Protein AF-0000000075425798 (afdb_homodimer)

Foldseek 3Di:
DQLLVVLVVLVVVCVVLDLVSLQVNLVCQCPVRNHDNDQLSSLVSLVSSVVVPNLVSLQVNLVCLLAVTSHGRDNLSSLVSLVSSVVVQNLVSLQVNLLCLCVCFVHGNDQLSSLVSLVSSVVVPALVSLQVNLLCQLQVGNHHNDNPSSLVSLVVSLVVVLVVLVVVQPDPPDPDDDHSVQLNVQLVLLSVLSNVVSVVDLVSLQVQLVCLCPVRSHDNDNSSSLVSLVSSVVSPNLSSLQVNLVCQCVVRSHGNDNPSSLVSLVSSVVVPDVVSVVVNVVVVVVVVVVD/DPLLVVLVVLVVVCVVLDLVSLQVNLVCQCPVRSHDNDQLSSLVSLVSSVVVPNLVSLQVNLVCLLAVTNHGRDNLSSLVSLVSSVVVQNLVSLQVNLLCLCVCFVHGNDQLSSLVSLVSSVVVPALVSLQVNLLCQLQVGSHHNDNPSSLVSLVVSLVVVLVVLVVPAPPPDDDDDDHSVQLNVQLVLLSVLSNVVSVVDLVSLQVQLVCLCPVRSHDNDNSSSLVSLVSSVVSPNLSSLQVNLVCQCVVRSHGNDNVSSLVSLVSSVVVPDVVSVVVNVVVVVVVVVVD

Structure (mmCIF, N/CA/C/O backbone):
data_AF-0000000075425798-model_v1
#
loop_
_entity.id
_entity.type
_entity.pdbx_description
1 polymer 'HCP-like protein'
#
loop_
_atom_site.group_PDB
_atom_site.id
_atom_site.type_symbol
_atom_site.label_atom_id
_atom_site.label_alt_id
_atom_site.label_comp_id
_atom_site.label_asym_id
_atom_site.label_entity_id
_atom_site.label_seq_id
_atom_site.pdbx_PDB_ins_code
_atom_site.Cartn_x
_atom_site.Cartn_y
_atom_site.Cartn_z
_atom_site.occupancy
_atom_site.B_iso_or_equiv
_atom_site.auth_seq_id
_atom_site.auth_comp_id
_atom_site.auth_asym_id
_atom_site.auth_atom_id
_atom_site.pdbx_PDB_model_num
ATOM 1 N N . MET A 1 1 ? 21.484 -6.367 -11.328 1 39.94 1 MET A N 1
ATOM 2 C CA . MET A 1 1 ? 20.703 -6.043 -12.516 1 39.94 1 MET A CA 1
ATOM 3 C C . MET A 1 1 ? 20.5 -4.539 -12.641 1 39.94 1 MET A C 1
ATOM 5 O O . MET A 1 1 ? 20.391 -3.834 -11.641 1 39.94 1 MET A O 1
ATOM 9 N N . ASP A 1 2 ? 20.875 -3.939 -13.852 1 58.84 2 ASP A N 1
ATOM 10 C CA . ASP A 1 2 ? 21.547 -2.676 -14.133 1 58.84 2 ASP A CA 1
ATOM 11 C C . ASP A 1 2 ? 20.578 -1.497 -13.969 1 58.84 2 ASP A C 1
ATOM 13 O O . ASP A 1 2 ? 19.844 -1.165 -14.891 1 58.84 2 ASP A O 1
ATOM 17 N N . LEU A 1 3 ? 20.094 -1.351 -12.773 1 62.22 3 LEU A N 1
ATOM 18 C CA . LEU A 1 3 ? 19.406 -0.092 -12.484 1 62.22 3 LEU A CA 1
ATOM 19 C C . LEU A 1 3 ? 20.047 1.059 -13.258 1 62.22 3 LEU A C 1
ATOM 21 O O . LEU A 1 3 ? 19.359 2.035 -13.586 1 62.22 3 LEU A O 1
ATOM 25 N N . GLU A 1 4 ? 21.188 0.726 -13.578 1 64.69 4 GLU A N 1
ATOM 26 C CA . GLU A 1 4 ? 21.875 1.71 -14.406 1 64.69 4 GLU A CA 1
ATOM 27 C C . GLU A 1 4 ? 21.203 1.848 -15.773 1 64.69 4 GLU A C 1
ATOM 29 O O . GLU A 1 4 ? 21.172 2.939 -16.344 1 64.69 4 GLU A O 1
ATOM 34 N N . LYS A 1 5 ? 20.625 0.785 -16.094 1 65.75 5 LYS A N 1
ATOM 35 C CA . LYS A 1 5 ? 19.953 0.829 -17.391 1 65.75 5 LYS A CA 1
ATOM 36 C C . LYS A 1 5 ? 18.641 1.606 -17.297 1 65.75 5 LYS A C 1
ATOM 38 O O . LYS A 1 5 ? 18.25 2.283 -18.25 1 65.75 5 LYS A O 1
ATOM 43 N N . ALA A 1 6 ? 18.047 1.489 -16.172 1 67.81 6 ALA A N 1
ATOM 44 C CA . ALA A 1 6 ? 16.812 2.256 -16.031 1 67.81 6 ALA A CA 1
ATOM 45 C C . ALA A 1 6 ? 17.078 3.748 -16.203 1 67.81 6 ALA A C 1
ATOM 47 O O . ALA A 1 6 ? 16.359 4.426 -16.938 1 67.81 6 ALA A O 1
ATOM 48 N N . ILE A 1 7 ? 18.109 4.152 -15.695 1 72.62 7 ILE A N 1
ATOM 49 C CA . ILE A 1 7 ? 18.422 5.578 -15.758 1 72.62 7 ILE A CA 1
ATOM 50 C C . ILE A 1 7 ? 18.766 5.973 -17.188 1 72.62 7 ILE A C 1
ATOM 52 O O . ILE A 1 7 ? 18.422 7.062 -17.641 1 72.62 7 ILE A O 1
ATOM 56 N N . TYR A 1 8 ? 19.438 5.051 -17.75 1 70.69 8 TYR A N 1
ATOM 57 C CA . TYR A 1 8 ? 19.812 5.344 -19.125 1 70.69 8 TYR A CA 1
ATOM 58 C C . TYR A 1 8 ? 18.594 5.602 -19.984 1 70.69 8 TYR A C 1
ATOM 60 O O . TYR A 1 8 ? 18.531 6.598 -20.703 1 70.69 8 TYR A O 1
ATOM 68 N N . TRP A 1 9 ? 17.641 4.836 -19.922 1 71.12 9 TRP A N 1
ATOM 69 C CA . TRP A 1 9 ? 16.453 4.953 -20.766 1 71.12 9 TRP A CA 1
ATOM 70 C C . TRP A 1 9 ? 15.633 6.184 -20.375 1 71.12 9 TRP A C 1
ATOM 72 O O . TRP A 1 9 ? 15.086 6.867 -21.234 1 71.12 9 TRP A O 1
ATOM 82 N N . TYR A 1 10 ? 15.594 6.391 -19.141 1 76.06 10 TYR A N 1
ATOM 83 C CA . TYR A 1 10 ? 14.844 7.574 -18.719 1 76.06 10 TYR A CA 1
ATOM 84 C C . TYR A 1 10 ? 15.562 8.852 -19.141 1 76.06 10 TYR A C 1
ATOM 86 O O . TYR A 1 10 ? 14.922 9.828 -19.531 1 76.06 10 TYR A O 1
ATOM 94 N N . ASN A 1 11 ? 16.844 8.742 -19.047 1 74.62 11 ASN A N 1
ATOM 95 C CA . ASN A 1 11 ? 17.625 9.891 -19.5 1 74.62 11 ASN A CA 1
ATOM 96 C C . ASN A 1 11 ? 17.375 10.188 -20.984 1 74.62 11 ASN A C 1
ATOM 98 O O . ASN A 1 11 ? 17.219 11.352 -21.359 1 74.62 11 ASN A O 1
ATOM 102 N N . LYS A 1 12 ? 17.312 9.18 -21.719 1 73.62 12 LYS A N 1
ATOM 103 C CA . LYS A 1 12 ? 17.062 9.328 -23.156 1 73.62 12 LYS A CA 1
ATOM 104 C C . LYS A 1 12 ? 15.688 9.93 -23.422 1 73.62 12 LYS A C 1
ATOM 106 O O . LYS A 1 12 ? 15.547 10.836 -24.25 1 73.62 12 LYS A O 1
ATOM 111 N N . ALA A 1 13 ? 14.781 9.516 -22.734 1 73.06 13 ALA A N 1
ATOM 112 C CA . ALA A 1 13 ? 13.422 10 -22.906 1 73.06 13 ALA A CA 1
ATOM 113 C C . ALA A 1 13 ? 13.266 11.414 -22.359 1 73.06 13 ALA A C 1
ATOM 115 O O . ALA A 1 13 ? 12.492 12.211 -22.891 1 73.06 13 ALA A O 1
ATOM 116 N N . ALA A 1 14 ? 13.938 11.727 -21.375 1 77.44 14 ALA A N 1
ATOM 117 C CA . ALA A 1 14 ? 13.883 13.031 -20.734 1 77.44 14 ALA A CA 1
ATOM 118 C C . ALA A 1 14 ? 14.438 14.117 -21.641 1 77.44 14 ALA A C 1
ATOM 120 O O . ALA A 1 14 ? 14.062 15.289 -21.547 1 77.44 14 ALA A O 1
ATOM 121 N N . LYS A 1 15 ? 15.25 13.641 -22.484 1 76.75 15 LYS A N 1
ATOM 122 C CA . LYS A 1 15 ? 15.797 14.578 -23.453 1 76.75 15 LYS A CA 1
ATOM 123 C C . LYS A 1 15 ? 14.703 15.148 -24.344 1 76.75 15 LYS A C 1
ATOM 125 O O . LYS A 1 15 ? 14.797 16.281 -24.797 1 76.75 15 LYS A O 1
ATOM 130 N N . ASN A 1 16 ? 13.664 14.461 -24.422 1 81.5 16 ASN A N 1
ATOM 131 C CA . ASN A 1 16 ? 12.523 14.93 -25.203 1 81.5 16 ASN A CA 1
ATOM 132 C C . ASN A 1 16 ? 11.461 15.57 -24.312 1 81.5 16 ASN A C 1
ATOM 134 O O . ASN A 1 16 ? 10.312 15.727 -24.734 1 81.5 16 ASN A O 1
ATOM 138 N N . GLU A 1 17 ? 11.773 15.773 -23.172 1 82.62 17 GLU A N 1
ATOM 139 C CA . GLU A 1 17 ? 10.961 16.438 -22.156 1 82.62 17 GLU A CA 1
ATOM 140 C C . GLU A 1 17 ? 9.695 15.633 -21.844 1 82.62 17 GLU A C 1
ATOM 142 O O . GLU A 1 17 ? 8.617 16.203 -21.688 1 82.62 17 GLU A O 1
ATOM 147 N N . ASP A 1 18 ? 9.758 14.453 -21.984 1 89.19 18 ASP A N 1
ATOM 148 C CA . ASP A 1 18 ? 8.664 13.578 -21.562 1 89.19 18 ASP A CA 1
ATOM 149 C C . ASP A 1 18 ? 8.422 13.688 -20.062 1 89.19 18 ASP A C 1
ATOM 151 O O . ASP A 1 18 ? 9.281 13.32 -19.266 1 89.19 18 ASP A O 1
ATOM 155 N N . LYS A 1 19 ? 7.289 14.172 -19.75 1 89.62 19 LYS A N 1
ATOM 156 C CA . LYS A 1 19 ? 7.004 14.5 -18.359 1 89.62 19 LYS A CA 1
ATOM 157 C C . LYS A 1 19 ? 7.074 13.258 -17.484 1 89.62 19 LYS A C 1
ATOM 159 O O . LYS A 1 19 ? 7.488 13.336 -16.312 1 89.62 19 LYS A O 1
ATOM 164 N N . VAL A 1 20 ? 6.781 12.125 -18.016 1 87.56 20 VAL A N 1
ATOM 165 C CA . VAL A 1 20 ? 6.828 10.875 -17.266 1 87.56 20 VAL A CA 1
ATOM 166 C C . VAL A 1 20 ? 8.281 10.469 -17.031 1 87.56 20 VAL A C 1
ATOM 168 O O . VAL A 1 20 ? 8.656 10.094 -15.914 1 87.56 20 VAL A O 1
ATOM 171 N N . ALA A 1 21 ? 9.078 10.516 -18.031 1 87.94 21 ALA A N 1
ATOM 172 C CA . ALA A 1 21 ? 10.5 10.188 -17.906 1 87.94 21 ALA A CA 1
ATOM 173 C C . ALA A 1 21 ? 11.188 11.102 -16.906 1 87.94 21 ALA A C 1
ATOM 175 O O . ALA A 1 21 ? 12.031 10.656 -16.125 1 87.94 21 ALA A O 1
ATOM 176 N N . LEU A 1 22 ? 10.836 12.297 -17.016 1 92.44 22 LEU A N 1
ATOM 177 C CA . LEU A 1 22 ? 11.398 13.266 -16.078 1 92.44 22 LEU A CA 1
ATOM 178 C C . LEU A 1 22 ? 11.031 12.914 -14.641 1 92.44 22 LEU A C 1
ATOM 180 O O . LEU A 1 22 ? 11.883 12.977 -13.742 1 92.44 22 LEU A O 1
ATOM 184 N N . TYR A 1 23 ? 9.789 12.57 -14.414 1 91.12 23 TYR A N 1
ATOM 185 C CA . TYR A 1 23 ? 9.336 12.156 -13.094 1 91.12 23 TYR A CA 1
ATOM 186 C C . TYR A 1 23 ? 10.109 10.938 -12.609 1 91.12 23 TYR A C 1
ATOM 188 O O . TYR A 1 23 ? 10.539 10.891 -11.453 1 91.12 23 TYR A O 1
ATOM 196 N N . PHE A 1 24 ? 10.367 10.008 -13.469 1 86.44 24 PHE A N 1
ATOM 197 C CA . PHE A 1 24 ? 11.102 8.805 -13.109 1 86.44 24 PHE A CA 1
ATOM 198 C C . PHE A 1 24 ? 12.547 9.133 -12.766 1 86.44 24 PHE A C 1
ATOM 200 O O . PHE A 1 24 ? 13.117 8.555 -11.844 1 86.44 24 PHE A O 1
ATOM 207 N N . LEU A 1 25 ? 13.102 9.992 -13.492 1 89.44 25 LEU A N 1
ATOM 208 C CA . LEU A 1 25 ? 14.461 10.406 -13.188 1 89.44 25 LEU A CA 1
ATOM 209 C C . LEU A 1 25 ? 14.523 11.094 -11.82 1 89.44 25 LEU A C 1
ATOM 211 O O . LEU A 1 25 ? 15.492 10.914 -11.078 1 89.44 25 LEU A O 1
ATOM 215 N N . GLY A 1 26 ? 13.508 11.891 -11.555 1 90.88 26 GLY A N 1
ATOM 216 C CA . GLY A 1 26 ? 13.406 12.461 -10.219 1 90.88 26 GLY A CA 1
ATOM 217 C C . GLY A 1 26 ? 13.43 11.406 -9.125 1 90.88 26 GLY A C 1
ATOM 218 O O . GLY A 1 26 ? 14.164 11.539 -8.148 1 90.88 26 GLY A O 1
ATOM 219 N N . ASN A 1 27 ? 12.648 10.352 -9.344 1 86.88 27 ASN A N 1
ATOM 220 C CA . ASN A 1 27 ? 12.633 9.258 -8.383 1 86.88 27 ASN A CA 1
ATOM 221 C C . ASN A 1 27 ? 14 8.586 -8.266 1 86.88 27 ASN A C 1
ATOM 223 O O . ASN A 1 27 ? 14.422 8.219 -7.168 1 86.88 27 ASN A O 1
ATOM 227 N N . CYS A 1 28 ? 14.648 8.383 -9.367 1 87.44 28 CYS A N 1
ATOM 228 C CA . CYS A 1 28 ? 15.961 7.758 -9.359 1 87.44 28 CYS A CA 1
ATOM 229 C C . CYS A 1 28 ? 16.938 8.547 -8.484 1 87.44 28 CYS A C 1
ATOM 231 O O . CYS A 1 28 ? 17.641 7.965 -7.656 1 87.44 28 CYS A O 1
ATOM 233 N N . TYR A 1 29 ? 16.922 9.852 -8.586 1 90.81 29 TYR A N 1
ATOM 234 C CA . TYR A 1 29 ? 17.844 10.688 -7.82 1 90.81 29 TYR A CA 1
ATOM 235 C C . TYR A 1 29 ? 17.375 10.836 -6.379 1 90.81 29 TYR A C 1
ATOM 237 O O . TYR A 1 29 ? 18.188 10.969 -5.465 1 90.81 29 TYR A O 1
ATOM 245 N N . LYS A 1 30 ? 16.062 10.828 -6.188 1 88.31 30 LYS A N 1
ATOM 246 C CA . LYS A 1 30 ? 15.539 10.945 -4.836 1 88.31 30 LYS A CA 1
ATOM 247 C C . LYS A 1 30 ? 15.883 9.719 -3.994 1 88.31 30 LYS A C 1
ATOM 249 O O . LYS A 1 30 ? 16.25 9.844 -2.826 1 88.31 30 LYS A O 1
ATOM 254 N N . PHE A 1 31 ? 15.836 8.594 -4.66 1 83.44 31 PHE A N 1
ATOM 255 C CA . PHE A 1 31 ? 15.938 7.352 -3.898 1 83.44 31 PHE A CA 1
ATOM 256 C C . PHE A 1 31 ? 17.25 6.641 -4.199 1 83.44 31 PHE A C 1
ATOM 258 O O . PHE A 1 31 ? 17.562 5.617 -3.59 1 83.44 31 PHE A O 1
ATOM 265 N N . GLY A 1 32 ? 18.062 7.164 -5.043 1 85.88 32 GLY A N 1
ATOM 266 C CA . GLY A 1 32 ? 19.344 6.574 -5.375 1 85.88 32 GLY A CA 1
ATOM 267 C C . GLY A 1 32 ? 19.234 5.27 -6.137 1 85.88 32 GLY A C 1
ATOM 268 O O . GLY A 1 32 ? 19.859 4.27 -5.773 1 85.88 32 GLY A O 1
ATOM 269 N N . ILE A 1 33 ? 18.375 5.227 -7.035 1 82.19 33 ILE A N 1
ATOM 270 C CA . ILE A 1 33 ? 18.172 4.047 -7.871 1 82.19 33 ILE A CA 1
ATOM 271 C C . ILE A 1 33 ? 18.984 4.184 -9.156 1 82.19 33 ILE A C 1
ATOM 273 O O . ILE A 1 33 ? 18.594 4.918 -10.07 1 82.19 33 ILE A O 1
ATOM 277 N N . GLY A 1 34 ? 20.016 3.436 -9.359 1 82.06 34 GLY A N 1
ATOM 278 C CA . GLY A 1 34 ? 20.891 3.531 -10.523 1 82.06 34 GLY A CA 1
ATOM 279 C C . GLY A 1 34 ? 21.812 4.73 -10.477 1 82.06 34 GLY A C 1
ATOM 280 O O . GLY A 1 34 ? 22.547 4.992 -11.438 1 82.06 34 GLY A O 1
ATOM 281 N N . THR A 1 35 ? 21.688 5.512 -9.477 1 87.44 35 THR A N 1
ATOM 282 C CA . THR A 1 35 ? 22.5 6.699 -9.234 1 87.44 35 THR A CA 1
ATOM 283 C C . THR A 1 35 ? 22.656 6.957 -7.734 1 87.44 35 THR A C 1
ATOM 285 O O . THR A 1 35 ? 22.062 6.246 -6.914 1 87.44 35 THR A O 1
ATOM 288 N N . ASN A 1 36 ? 23.531 7.859 -7.348 1 89.38 36 ASN A N 1
ATOM 289 C CA . ASN A 1 36 ? 23.578 8.32 -5.961 1 89.38 36 ASN A CA 1
ATOM 290 C C . ASN A 1 36 ? 22.422 9.266 -5.652 1 89.38 36 ASN A C 1
ATOM 292 O O . ASN A 1 36 ? 21.969 10.016 -6.527 1 89.38 36 ASN A O 1
ATOM 296 N N . LYS A 1 37 ? 21.953 9.188 -4.508 1 90.25 37 LYS A N 1
ATOM 297 C CA . LYS A 1 37 ? 20.922 10.133 -4.074 1 90.25 37 LYS A CA 1
ATOM 298 C C . LYS A 1 37 ? 21.391 11.578 -4.242 1 90.25 37 LYS A C 1
ATOM 300 O O . LYS A 1 37 ? 22.547 11.891 -3.955 1 90.25 37 LYS A O 1
ATOM 305 N N . ASN A 1 38 ? 20.656 12.359 -4.723 1 95.06 38 ASN A N 1
ATOM 306 C CA . ASN A 1 38 ? 20.891 13.781 -4.922 1 95.06 38 ASN A CA 1
ATOM 307 C C . ASN A 1 38 ? 19.594 14.578 -4.898 1 95.06 38 ASN A C 1
ATOM 309 O O . ASN A 1 38 ? 18.875 14.633 -5.902 1 95.06 38 ASN A O 1
ATOM 313 N N . GLU A 1 39 ? 19.281 15.281 -3.893 1 94.69 39 GLU A N 1
ATOM 314 C CA . GLU A 1 39 ? 18 15.953 -3.682 1 94.69 39 GLU A CA 1
ATOM 315 C C . GLU A 1 39 ? 17.844 17.141 -4.625 1 94.69 39 GLU A C 1
ATOM 317 O O . GLU A 1 39 ? 16.734 17.453 -5.062 1 94.69 39 GLU A O 1
ATOM 322 N N . ILE A 1 40 ? 18.906 17.766 -4.93 1 97.56 40 ILE A N 1
ATOM 323 C CA . ILE A 1 40 ? 18.859 18.938 -5.797 1 97.56 40 ILE A CA 1
ATOM 324 C C . ILE A 1 40 ? 18.5 18.5 -7.219 1 97.56 40 ILE A C 1
ATOM 326 O O . ILE A 1 40 ? 17.641 19.109 -7.859 1 97.56 40 ILE A O 1
ATOM 330 N N . LYS A 1 41 ? 19.172 17.438 -7.676 1 96.19 41 LYS A N 1
ATOM 331 C CA . LYS A 1 41 ? 18.859 16.922 -9 1 96.19 41 LYS A CA 1
ATOM 332 C C . LYS A 1 41 ? 17.422 16.391 -9.062 1 96.19 41 LYS A C 1
ATOM 334 O O . LYS A 1 41 ? 16.703 16.625 -10.039 1 96.19 41 LYS A O 1
ATOM 339 N N . ALA A 1 42 ? 17.047 15.695 -8 1 94.62 42 ALA A N 1
ATOM 340 C CA . ALA A 1 42 ? 15.672 15.18 -7.949 1 94.62 42 ALA A CA 1
ATOM 341 C C . ALA A 1 42 ? 14.656 16.312 -8.078 1 94.62 42 ALA A C 1
ATOM 343 O O . ALA A 1 42 ? 13.734 16.234 -8.898 1 94.62 42 ALA A O 1
ATOM 344 N N . PHE A 1 43 ? 14.898 17.391 -7.316 1 97.06 43 PHE A N 1
ATOM 345 C CA . PHE A 1 43 ? 14.008 18.547 -7.375 1 97.06 43 PHE A CA 1
ATOM 346 C C . PHE A 1 43 ? 13.93 19.094 -8.789 1 97.06 43 PHE A C 1
ATOM 348 O O . PHE A 1 43 ? 12.836 19.391 -9.281 1 97.06 43 PHE A O 1
ATOM 355 N N . GLY A 1 44 ? 15.07 19.219 -9.398 1 97.38 44 GLY A N 1
ATOM 356 C CA . GLY A 1 44 ? 15.117 19.75 -10.742 1 97.38 44 GLY A CA 1
ATOM 357 C C . GLY A 1 44 ? 14.281 18.953 -11.734 1 97.38 44 GLY A C 1
ATOM 358 O O . GLY A 1 44 ? 13.547 19.531 -12.539 1 97.38 44 GLY A O 1
ATOM 359 N N . TYR A 1 45 ? 14.375 17.672 -11.648 1 95.69 45 TYR A N 1
ATOM 360 C CA . TYR A 1 45 ? 13.633 16.812 -12.562 1 95.69 45 TYR A CA 1
ATOM 361 C C . TYR A 1 45 ? 12.141 16.844 -12.25 1 95.69 45 TYR A C 1
ATOM 363 O O . TYR A 1 45 ? 11.312 16.891 -13.156 1 95.69 45 TYR A O 1
ATOM 371 N N . TYR A 1 46 ? 11.789 16.812 -10.969 1 95.5 46 TYR A N 1
ATOM 372 C CA . TYR A 1 46 ? 10.383 16.922 -10.602 1 95.5 46 TYR A CA 1
ATOM 373 C C . TYR A 1 46 ? 9.789 18.234 -11.086 1 95.5 46 TYR A C 1
ATOM 375 O O . TYR A 1 46 ? 8.648 18.281 -11.547 1 95.5 46 TYR A O 1
ATOM 383 N N . LYS A 1 47 ? 10.555 19.312 -10.891 1 97.75 47 LYS A N 1
ATOM 384 C CA . LYS A 1 47 ? 10.07 20.625 -11.305 1 97.75 47 LYS A CA 1
ATOM 385 C C . LYS A 1 47 ? 9.797 20.656 -12.805 1 97.75 47 LYS A C 1
ATOM 387 O O . LYS A 1 47 ? 8.742 21.125 -13.234 1 97.75 47 LYS A O 1
ATOM 392 N N . LYS A 1 48 ? 10.75 20.156 -13.594 1 96.75 48 LYS A N 1
ATOM 393 C CA . LYS A 1 48 ? 10.547 20.109 -15.039 1 96.75 48 LYS A CA 1
ATOM 394 C C . LYS A 1 48 ? 9.328 19.266 -15.391 1 96.75 48 LYS A C 1
ATOM 396 O O . LYS A 1 48 ? 8.539 19.625 -16.266 1 96.75 48 LYS A O 1
ATOM 401 N N . SER A 1 49 ? 9.18 18.156 -14.758 1 95.94 49 SER A N 1
ATOM 402 C CA . SER A 1 49 ? 8.039 17.281 -14.977 1 95.94 49 SER A CA 1
ATOM 403 C C . SER A 1 49 ? 6.727 17.969 -14.641 1 95.94 49 SER A C 1
ATOM 405 O O . SER A 1 49 ? 5.766 17.906 -15.414 1 95.94 49 SER A O 1
ATOM 407 N N . ALA A 1 50 ? 6.695 18.625 -13.516 1 97 50 ALA A N 1
ATOM 408 C CA . ALA A 1 50 ? 5.504 19.328 -13.062 1 97 50 ALA A CA 1
ATOM 409 C C . ALA A 1 50 ? 5.148 20.469 -14.023 1 97 50 ALA A C 1
ATOM 411 O O . ALA A 1 50 ? 3.975 20.672 -14.344 1 97 50 ALA A O 1
ATOM 412 N N . GLU A 1 51 ? 6.137 21.172 -14.461 1 96.81 51 GLU A N 1
ATOM 413 C CA . GLU A 1 51 ? 5.934 22.281 -15.383 1 96.81 51 GLU A CA 1
ATOM 414 C C . GLU A 1 51 ? 5.379 21.797 -16.719 1 96.81 51 GLU A C 1
ATOM 416 O O . GLU A 1 51 ? 4.641 22.516 -17.391 1 96.81 51 GLU A O 1
ATOM 421 N N . ASN A 1 52 ? 5.746 20.562 -17.016 1 95 52 ASN A N 1
ATOM 422 C CA . ASN A 1 52 ? 5.23 19.969 -18.234 1 95 52 ASN A CA 1
ATOM 423 C C . ASN A 1 52 ? 3.867 19.328 -18.016 1 95 52 ASN A C 1
ATOM 425 O O . ASN A 1 52 ? 3.398 18.547 -18.859 1 95 52 ASN A O 1
ATOM 429 N N . GLY A 1 53 ? 3.303 19.5 -16.812 1 93.62 53 GLY A N 1
ATOM 430 C CA . GLY A 1 53 ? 1.902 19.188 -16.578 1 93.62 53 GLY A CA 1
ATOM 431 C C . GLY A 1 53 ? 1.699 17.828 -15.93 1 93.62 53 GLY A C 1
ATOM 432 O O . GLY A 1 53 ? 0.576 17.328 -15.867 1 93.62 53 GLY A O 1
ATOM 433 N N . TYR A 1 54 ? 2.754 17.203 -15.461 1 92.88 54 TYR A N 1
ATOM 434 C CA . TYR A 1 54 ? 2.572 15.891 -14.859 1 92.88 54 TYR A CA 1
ATOM 435 C C . TYR A 1 54 ? 2.021 16.016 -13.445 1 92.88 54 TYR A C 1
ATOM 437 O O . TYR A 1 54 ? 2.707 16.5 -12.539 1 92.88 54 TYR A O 1
ATOM 445 N N . VAL A 1 55 ? 0.831 15.523 -13.25 1 92.75 55 VAL A N 1
ATOM 446 C CA . VAL A 1 55 ? 0.01 15.773 -12.07 1 92.75 55 VAL A CA 1
ATOM 447 C C . VAL A 1 55 ? 0.717 15.234 -10.828 1 92.75 55 VAL A C 1
ATOM 449 O O . VAL A 1 55 ? 0.739 15.891 -9.789 1 92.75 55 VAL A O 1
ATOM 452 N N . TYR A 1 56 ? 1.365 14.078 -10.844 1 90.12 56 TYR A N 1
ATOM 453 C CA . TYR A 1 56 ? 2.039 13.5 -9.688 1 90.12 56 TYR A CA 1
ATOM 454 C C . TYR A 1 56 ? 3.246 14.336 -9.281 1 90.12 56 TYR A C 1
ATOM 456 O O . TYR A 1 56 ? 3.498 14.539 -8.094 1 90.12 56 TYR A O 1
ATOM 464 N N . ALA A 1 57 ? 3.939 14.766 -10.281 1 94 57 ALA A N 1
ATOM 465 C CA . ALA A 1 57 ? 5.094 15.617 -10.016 1 94 57 ALA A CA 1
ATOM 466 C C . ALA A 1 57 ? 4.668 16.938 -9.383 1 94 57 ALA A C 1
ATOM 468 O O . ALA A 1 57 ? 5.391 17.5 -8.555 1 94 57 ALA A O 1
ATOM 469 N N . GLN A 1 58 ? 3.523 17.391 -9.773 1 96 58 GLN A N 1
ATOM 470 C CA . GLN A 1 58 ? 3.018 18.641 -9.211 1 96 58 GLN A CA 1
ATOM 471 C C . GLN A 1 58 ? 2.773 18.516 -7.707 1 96 58 GLN A C 1
ATOM 473 O O . GLN A 1 58 ? 3.17 19.375 -6.93 1 96 58 GLN A O 1
ATOM 478 N N . ASN A 1 59 ? 2.139 17.469 -7.312 1 93.56 59 ASN A N 1
ATOM 479 C CA . ASN A 1 59 ? 1.931 17.234 -5.887 1 93.56 59 ASN A CA 1
ATOM 480 C C . ASN A 1 59 ? 3.256 17.062 -5.148 1 93.56 59 ASN A C 1
ATOM 482 O O . ASN A 1 59 ? 3.443 17.625 -4.066 1 93.56 59 ASN A O 1
ATOM 486 N N . ILE A 1 60 ? 4.156 16.297 -5.738 1 92.69 60 ILE A N 1
ATOM 487 C CA . ILE A 1 60 ? 5.445 16.047 -5.109 1 92.69 60 ILE A CA 1
ATOM 488 C C . ILE A 1 60 ? 6.207 17.375 -4.957 1 92.69 60 ILE A C 1
ATOM 490 O O . ILE A 1 60 ? 6.84 17.609 -3.926 1 92.69 60 ILE A O 1
ATOM 494 N N . LEU A 1 61 ? 6.133 18.141 -5.977 1 95.31 61 LEU A N 1
ATOM 495 C CA . LEU A 1 61 ? 6.812 19.438 -5.914 1 95.31 61 LEU A CA 1
ATOM 496 C C . LEU A 1 61 ? 6.273 20.281 -4.766 1 95.31 61 LEU A C 1
ATOM 498 O O . LEU A 1 61 ? 7.039 20.953 -4.066 1 95.31 61 LEU A O 1
ATOM 502 N N . GLY A 1 62 ? 4.949 20.297 -4.602 1 94.94 62 GLY A N 1
ATOM 503 C CA . GLY A 1 62 ? 4.371 20.969 -3.449 1 94.94 62 GLY A CA 1
ATOM 504 C C . GLY A 1 62 ? 4.938 20.484 -2.129 1 94.94 62 GLY A C 1
ATOM 505 O O . GLY A 1 62 ? 5.316 21.281 -1.275 1 94.94 62 GLY A O 1
ATOM 506 N N . LEU A 1 63 ? 5.055 19.219 -2.039 1 91.94 63 LEU A N 1
ATOM 507 C CA . LEU A 1 63 ? 5.578 18.625 -0.812 1 91.94 63 LEU A CA 1
ATOM 508 C C . LEU A 1 63 ? 7.035 19.016 -0.6 1 91.94 63 LEU A C 1
ATOM 510 O O . LEU A 1 63 ? 7.457 19.266 0.533 1 91.94 63 LEU A O 1
ATOM 514 N N . LEU A 1 64 ? 7.816 19.016 -1.662 1 93.31 64 LEU A N 1
ATOM 515 C CA . LEU A 1 64 ? 9.227 19.391 -1.555 1 93.31 64 LEU A CA 1
ATOM 516 C C . LEU A 1 64 ? 9.367 20.828 -1.085 1 93.31 64 LEU A C 1
ATOM 518 O O . LEU A 1 64 ? 10.258 21.141 -0.298 1 93.31 64 LEU A O 1
ATOM 522 N N . TYR A 1 65 ? 8.508 21.719 -1.515 1 94.88 65 TYR A N 1
ATOM 523 C CA . TYR A 1 65 ? 8.523 23.109 -1.076 1 94.88 65 TYR A CA 1
ATOM 524 C C . TYR A 1 65 ? 8.117 23.219 0.389 1 94.88 65 TYR A C 1
ATOM 526 O O . TYR A 1 65 ? 8.617 24.094 1.109 1 94.88 65 TYR A O 1
ATOM 534 N N . VAL A 1 66 ? 7.176 22.344 0.774 1 92 66 VAL A N 1
ATOM 535 C CA . VAL A 1 66 ? 6.77 22.344 2.176 1 92 66 VAL A CA 1
ATOM 536 C C . VAL A 1 66 ? 7.953 21.953 3.057 1 92 66 VAL A C 1
ATOM 538 O O . VAL A 1 66 ? 8.188 22.562 4.102 1 92 66 VAL A O 1
ATOM 541 N N . LYS A 1 67 ? 8.711 20.984 2.658 1 87.94 67 LYS A N 1
ATOM 542 C CA . LYS A 1 67 ? 9.773 20.391 3.471 1 87.94 67 LYS A CA 1
ATOM 543 C C . LYS A 1 67 ? 11.086 21.141 3.297 1 87.94 67 LYS A C 1
ATOM 545 O O . LYS A 1 67 ? 11.961 21.094 4.168 1 87.94 67 LYS A O 1
ATOM 550 N N . GLY A 1 68 ? 11.258 21.797 2.203 1 92.75 68 GLY A N 1
ATOM 551 C CA . GLY A 1 68 ? 12.547 22.375 1.842 1 92.75 68 GLY A CA 1
ATOM 552 C C . GLY A 1 68 ? 13.57 21.328 1.434 1 92.75 68 GLY A C 1
ATOM 553 O O . GLY A 1 68 ? 14.727 21.391 1.853 1 92.75 68 GLY A O 1
ATOM 554 N N . GLU A 1 69 ? 13.117 20.344 0.718 1 90.94 69 GLU A N 1
ATOM 555 C CA . GLU A 1 69 ? 13.992 19.266 0.25 1 90.94 69 GLU A CA 1
ATOM 556 C C . GLU A 1 69 ? 14.492 19.547 -1.164 1 90.94 69 GLU A C 1
ATOM 558 O O . GLU A 1 69 ? 13.727 19.484 -2.125 1 90.94 69 GLU A O 1
ATOM 563 N N . GLY A 1 70 ? 15.734 19.75 -1.379 1 94.88 70 GLY A N 1
ATOM 564 C CA . GLY A 1 70 ? 16.328 20.062 -2.672 1 94.88 70 GLY A CA 1
ATOM 565 C C . GLY A 1 70 ? 16.156 21.516 -3.064 1 94.88 70 GLY A C 1
ATOM 566 O O . GLY A 1 70 ? 16.672 21.953 -4.098 1 94.88 70 GLY A O 1
ATOM 567 N N . ILE A 1 71 ? 15.484 22.25 -2.246 1 95.88 71 ILE A N 1
ATOM 568 C CA . ILE A 1 71 ? 15.156 23.656 -2.432 1 95.88 71 ILE A CA 1
ATOM 569 C C . ILE A 1 71 ? 14.852 24.297 -1.082 1 95.88 71 ILE A C 1
ATOM 571 O O . ILE A 1 71 ? 14.656 23.594 -0.084 1 95.88 71 ILE A O 1
ATOM 575 N N . LYS A 1 72 ? 14.961 25.562 -1.026 1 95.19 72 LYS A N 1
ATOM 576 C CA . LYS A 1 72 ? 14.539 26.25 0.191 1 95.19 72 LYS A CA 1
ATOM 577 C C . LYS A 1 72 ? 13.023 26.172 0.367 1 95.19 72 LYS A C 1
ATOM 579 O O . LYS A 1 72 ? 12.273 26.297 -0.605 1 95.19 72 LYS A O 1
ATOM 584 N N . LYS A 1 73 ? 12.609 26.016 1.523 1 95.19 73 LYS A N 1
ATOM 585 C CA . LYS A 1 73 ? 11.195 26 1.871 1 95.19 73 LYS A CA 1
ATOM 586 C C . LYS A 1 73 ? 10.469 27.219 1.321 1 95.19 73 LYS A C 1
ATOM 588 O O . LYS A 1 73 ? 10.992 28.344 1.385 1 95.19 73 LYS A O 1
ATOM 593 N N . ASN A 1 74 ? 9.359 27.031 0.768 1 96.69 74 ASN A N 1
ATOM 594 C CA . ASN A 1 74 ? 8.5 28.094 0.236 1 96.69 74 ASN A CA 1
ATOM 595 C C . ASN A 1 74 ? 7.035 27.656 0.226 1 96.69 74 ASN A C 1
ATOM 597 O O . ASN A 1 74 ? 6.582 27 -0.708 1 96.69 74 ASN A O 1
ATOM 601 N N . MET A 1 75 ? 6.254 28.094 1.188 1 95.75 75 MET A N 1
ATOM 602 C CA . MET A 1 75 ? 4.887 27.625 1.396 1 95.75 75 MET A CA 1
ATOM 603 C C . MET A 1 75 ? 3.953 28.172 0.32 1 95.75 75 MET A C 1
ATOM 605 O O . MET A 1 75 ? 3 27.5 -0.077 1 95.75 75 MET A O 1
ATOM 609 N N . LYS A 1 76 ? 4.191 29.391 -0.125 1 97 76 LYS A N 1
ATOM 610 C CA . LYS A 1 76 ? 3.373 29.953 -1.196 1 97 76 LYS A CA 1
ATOM 611 C C . LYS A 1 76 ? 3.482 29.109 -2.469 1 97 76 LYS A C 1
ATOM 613 O O . LYS A 1 76 ? 2.477 28.828 -3.123 1 97 76 LYS A O 1
ATOM 618 N N . LEU A 1 77 ? 4.68 28.703 -2.783 1 97.75 77 LEU A N 1
ATOM 619 C CA . LEU A 1 77 ? 4.883 27.859 -3.955 1 97.75 77 LEU A CA 1
ATOM 620 C C . LEU A 1 77 ? 4.305 26.469 -3.729 1 97.75 77 LEU A C 1
ATOM 622 O O . LEU A 1 77 ? 3.809 25.828 -4.664 1 97.75 77 LEU A O 1
ATOM 626 N N . ALA A 1 78 ? 4.402 25.953 -2.496 1 96.69 78 ALA A N 1
ATOM 627 C CA . ALA A 1 78 ? 3.779 24.672 -2.18 1 96.69 78 ALA A CA 1
ATOM 628 C C . ALA A 1 78 ? 2.287 24.688 -2.502 1 96.69 78 ALA A C 1
ATOM 630 O O . ALA A 1 78 ? 1.783 23.812 -3.195 1 96.69 78 ALA A O 1
ATOM 631 N N . ILE A 1 79 ? 1.609 25.781 -2.076 1 97.5 79 ILE A N 1
ATOM 632 C CA . ILE A 1 79 ? 0.173 25.906 -2.297 1 97.5 79 ILE A CA 1
ATOM 633 C C . ILE A 1 79 ? -0.112 26.031 -3.791 1 97.5 79 ILE A C 1
ATOM 635 O O . ILE A 1 79 ? -1.061 25.422 -4.297 1 97.5 79 ILE A O 1
ATOM 639 N N . TYR A 1 80 ? 0.684 26.781 -4.453 1 98 80 TYR A N 1
ATOM 640 C CA . TYR A 1 80 ? 0.533 26.938 -5.895 1 98 80 TYR A CA 1
ATOM 641 C C . TYR A 1 80 ? 0.547 25.594 -6.602 1 98 80 TYR A C 1
ATOM 643 O O . TYR A 1 80 ? -0.319 25.312 -7.434 1 98 80 TYR A O 1
ATOM 651 N N . TRP A 1 81 ? 1.5 24.766 -6.254 1 97.5 81 TRP A N 1
ATOM 652 C CA . TRP A 1 81 ? 1.652 23.5 -6.945 1 97.5 81 TRP A CA 1
ATOM 653 C C . TRP A 1 81 ? 0.576 22.516 -6.504 1 97.5 81 TRP A C 1
ATOM 655 O O . TRP A 1 81 ? 0.122 21.688 -7.301 1 97.5 81 TRP A O 1
ATOM 665 N N . PHE A 1 82 ? 0.187 22.547 -5.234 1 96.62 82 PHE A N 1
ATOM 666 C CA . PHE A 1 82 ? -0.955 21.734 -4.824 1 96.62 82 PHE A CA 1
ATOM 667 C C . PHE A 1 82 ? -2.201 22.109 -5.613 1 96.62 82 PHE A C 1
ATOM 669 O O . PHE A 1 82 ? -2.977 21.25 -6.016 1 96.62 82 PHE A O 1
ATOM 676 N N . GLN A 1 83 ? -2.402 23.438 -5.773 1 97.88 83 GLN A N 1
ATOM 677 C CA . GLN A 1 83 ? -3.561 23.906 -6.527 1 97.88 83 GLN A CA 1
ATOM 678 C C . GLN A 1 83 ? -3.52 23.391 -7.965 1 97.88 83 GLN A C 1
ATOM 680 O O . GLN A 1 83 ? -4.547 23 -8.523 1 97.88 83 GLN A O 1
ATOM 685 N N . LYS A 1 84 ? -2.334 23.406 -8.562 1 97.69 84 LYS A N 1
ATOM 686 C CA . LYS A 1 84 ? -2.186 22.859 -9.906 1 97.69 84 LYS A CA 1
ATOM 687 C C . LYS A 1 84 ? -2.51 21.359 -9.938 1 97.69 84 LYS A C 1
ATOM 689 O O . LYS A 1 84 ? -3.17 20.891 -10.859 1 97.69 84 LYS A O 1
ATOM 694 N N . ALA A 1 85 ? -2.014 20.656 -8.953 1 96.31 85 ALA A N 1
ATOM 695 C CA . ALA A 1 85 ? -2.258 19.219 -8.875 1 96.31 85 ALA A CA 1
ATOM 696 C C . ALA A 1 85 ? -3.744 18.922 -8.688 1 96.31 85 ALA A C 1
ATOM 698 O O . ALA A 1 85 ? -4.27 17.969 -9.266 1 96.31 85 ALA A O 1
ATOM 699 N N . VAL A 1 86 ? -4.418 19.703 -7.875 1 96.44 86 VAL A N 1
ATOM 700 C CA . VAL A 1 86 ? -5.859 19.578 -7.68 1 96.44 86 VAL A CA 1
ATOM 701 C C . VAL A 1 86 ? -6.582 19.812 -9.008 1 96.44 86 VAL A C 1
ATOM 703 O O . VAL A 1 86 ? -7.527 19.078 -9.336 1 96.44 86 VAL A O 1
ATOM 706 N N . GLY A 1 87 ? -6.188 20.797 -9.734 1 94.94 87 GLY A N 1
ATOM 707 C CA . GLY A 1 87 ? -6.77 21.062 -11.039 1 94.94 87 GLY A CA 1
ATOM 708 C C . GLY A 1 87 ? -6.684 19.891 -11.992 1 94.94 87 GLY A C 1
ATOM 709 O O . GLY A 1 87 ? -7.535 19.734 -12.875 1 94.94 87 GLY A O 1
ATOM 710 N N . ASN A 1 88 ? -5.684 19.047 -11.672 1 93.69 88 ASN A N 1
ATOM 711 C CA . ASN A 1 88 ? -5.469 17.875 -12.523 1 93.69 88 ASN A CA 1
ATOM 712 C C . ASN A 1 88 ? -5.922 16.594 -11.844 1 93.69 88 ASN A C 1
ATOM 714 O O . ASN A 1 88 ? -5.594 15.5 -12.289 1 93.69 88 ASN A O 1
ATOM 718 N N . GLY A 1 89 ? -6.57 16.734 -10.688 1 92.38 89 GLY A N 1
ATOM 719 C CA . GLY A 1 89 ? -7.309 15.625 -10.086 1 92.38 89 GLY A CA 1
ATOM 720 C C . GLY A 1 89 ? -6.461 14.781 -9.148 1 92.38 89 GLY A C 1
ATOM 721 O O . GLY A 1 89 ? -6.711 13.586 -8.992 1 92.38 89 GLY A O 1
ATOM 722 N N . ASP A 1 90 ? -5.465 15.312 -8.57 1 93 90 ASP A N 1
ATOM 723 C CA . ASP A 1 90 ? -4.617 14.555 -7.66 1 93 90 ASP A CA 1
ATOM 724 C C . ASP A 1 90 ? -5.273 14.406 -6.289 1 93 90 ASP A C 1
ATOM 726 O O . ASP A 1 90 ? -5.504 15.398 -5.598 1 93 90 ASP A O 1
ATOM 730 N N . LYS A 1 91 ? -5.52 13.211 -5.883 1 92 91 LYS A N 1
ATOM 731 C CA . LYS A 1 91 ? -6.273 12.969 -4.656 1 92 91 LYS A CA 1
ATOM 732 C C . LYS A 1 91 ? -5.473 13.398 -3.428 1 92 91 LYS A C 1
ATOM 734 O O . LYS A 1 91 ? -6.047 13.844 -2.434 1 92 91 LYS A O 1
ATOM 739 N N . TYR A 1 92 ? -4.145 13.32 -3.451 1 92 92 TYR A N 1
ATOM 740 C CA . TYR A 1 92 ? -3.314 13.719 -2.32 1 92 92 TYR A CA 1
ATOM 741 C C . TYR A 1 92 ? -3.293 15.234 -2.164 1 92 92 TYR A C 1
ATOM 743 O O . TYR A 1 92 ? -3.369 15.75 -1.046 1 92 92 TYR A O 1
ATOM 751 N N . ALA A 1 93 ? -3.189 15.898 -3.281 1 94.94 93 ALA A N 1
ATOM 752 C CA . ALA A 1 93 ? -3.164 17.359 -3.256 1 94.94 93 ALA A CA 1
ATOM 753 C C . ALA A 1 93 ? -4.465 17.922 -2.688 1 94.94 93 ALA A C 1
ATOM 755 O O . ALA A 1 93 ? -4.453 18.922 -1.965 1 94.94 93 ALA A O 1
ATOM 756 N N . TYR A 1 94 ? -5.609 17.297 -3.059 1 96.5 94 TYR A N 1
ATOM 757 C CA . TYR A 1 94 ? -6.883 17.703 -2.48 1 96.5 94 TYR A CA 1
ATOM 758 C C . TYR A 1 94 ? -6.836 17.641 -0.959 1 96.5 94 TYR A C 1
ATOM 760 O O . TYR A 1 94 ? -7.25 18.594 -0.282 1 96.5 94 TYR A O 1
ATOM 768 N N . ASP A 1 95 ? -6.348 16.578 -0.465 1 96.19 95 ASP A N 1
ATOM 769 C CA . ASP A 1 95 ? -6.297 16.375 0.979 1 96.19 95 ASP A CA 1
ATOM 770 C C . ASP A 1 95 ? -5.348 17.375 1.644 1 96.19 95 ASP A C 1
ATOM 772 O O . ASP A 1 95 ? -5.672 17.938 2.686 1 96.19 95 ASP A O 1
ATOM 776 N N . ASN A 1 96 ? -4.164 17.562 1.08 1 94.38 96 ASN A N 1
ATOM 777 C CA . ASN A 1 96 ? -3.199 18.531 1.604 1 94.38 96 ASN A CA 1
ATOM 778 C C . ASN A 1 96 ? -3.768 19.938 1.622 1 94.38 96 ASN A C 1
ATOM 780 O O . ASN A 1 96 ? -3.701 20.625 2.643 1 94.38 96 ASN A O 1
ATOM 784 N N . LEU A 1 97 ? -4.32 20.312 0.515 1 96.56 97 LEU A N 1
ATOM 785 C CA . LEU A 1 97 ? -4.871 21.672 0.426 1 96.56 97 LEU A CA 1
ATOM 786 C C . LEU A 1 97 ? -6.012 21.844 1.419 1 96.56 97 LEU A C 1
ATOM 788 O O . LEU A 1 97 ? -6.164 22.922 2.002 1 96.56 97 LEU A O 1
ATOM 792 N N . GLY A 1 98 ? -6.832 20.812 1.505 1 97.75 98 GLY A N 1
ATOM 793 C CA . GLY A 1 98 ? -7.875 20.875 2.514 1 97.75 98 GLY A CA 1
ATOM 794 C C . GLY A 1 98 ? -7.352 21.203 3.896 1 97.75 98 GLY A C 1
ATOM 795 O O . GLY A 1 98 ? -7.898 22.078 4.582 1 97.75 98 GLY A O 1
ATOM 796 N N . THR A 1 99 ? -6.293 20.594 4.266 1 97.12 99 THR A N 1
ATOM 797 C CA . THR A 1 99 ? -5.73 20.812 5.59 1 97.12 99 THR A CA 1
ATOM 798 C C . THR A 1 99 ? -5.176 22.234 5.715 1 97.12 99 THR A C 1
ATOM 800 O O . THR A 1 99 ? -5.305 22.859 6.766 1 97.12 99 THR A O 1
ATOM 803 N N . PHE A 1 100 ? -4.578 22.75 4.684 1 97.44 100 PHE A N 1
ATOM 804 C CA . PHE A 1 100 ? -4.07 24.109 4.703 1 97.44 100 PHE A CA 1
ATOM 805 C C . PHE A 1 100 ? -5.211 25.109 4.852 1 97.44 100 PHE A C 1
ATOM 807 O O . PHE A 1 100 ? -5.098 26.094 5.594 1 97.44 100 PHE A O 1
ATOM 814 N N . TYR A 1 101 ? -6.297 24.875 4.18 1 98.06 101 TYR A N 1
ATOM 815 C CA . TYR A 1 101 ? -7.461 25.75 4.309 1 98.06 101 TYR A CA 1
ATOM 816 C C . TYR A 1 101 ? -8.07 25.641 5.703 1 98.06 101 TYR A C 1
ATOM 818 O O . TYR A 1 101 ? -8.555 26.641 6.254 1 98.06 101 TYR A O 1
ATOM 826 N N . GLU A 1 102 ? -8.117 24.438 6.207 1 97.81 102 GLU A N 1
ATOM 827 C CA . GLU A 1 102 ? -8.68 24.234 7.539 1 97.81 102 GLU A CA 1
ATOM 828 C C . GLU A 1 102 ? -7.852 24.969 8.594 1 97.81 102 GLU A C 1
ATOM 830 O O . GLU A 1 102 ? -8.398 25.5 9.562 1 97.81 102 GLU A O 1
ATOM 835 N N . LEU A 1 103 ? -6.539 24.984 8.359 1 96.69 103 LEU A N 1
ATOM 836 C CA . LEU A 1 103 ? -5.617 25.594 9.312 1 96.69 103 LEU A CA 1
ATOM 837 C C . LEU A 1 103 ? -5.477 27.09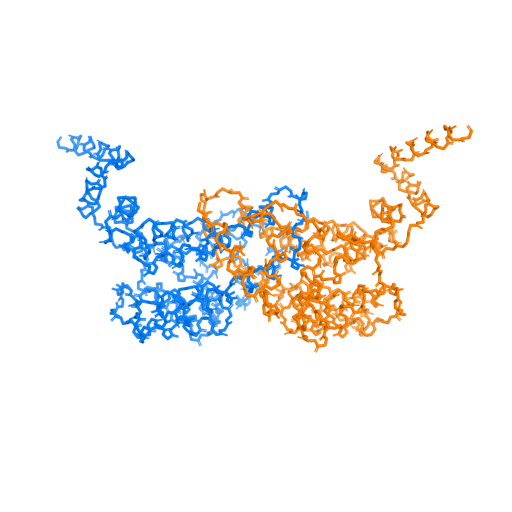4 9.062 1 96.69 103 LEU A C 1
ATOM 839 O O . LEU A 1 103 ? -5.098 27.844 9.969 1 96.69 103 LEU A O 1
ATOM 843 N N . GLY A 1 104 ? -5.754 27.5 7.848 1 97.25 104 GLY A N 1
ATOM 844 C CA . GLY A 1 104 ? -5.539 28.891 7.473 1 97.25 104 GLY A CA 1
ATOM 845 C C . GLY A 1 104 ? -4.07 29.266 7.395 1 97.25 104 GLY A C 1
ATOM 846 O O . GLY A 1 104 ? -3.672 30.344 7.871 1 97.25 104 GLY A O 1
ATOM 847 N N . ILE A 1 105 ? -3.244 28.422 6.859 1 94.69 105 ILE A N 1
ATOM 848 C CA . ILE A 1 105 ? -1.82 28.672 6.68 1 94.69 105 ILE A CA 1
ATOM 849 C C . ILE A 1 105 ? -1.547 29.094 5.234 1 94.69 105 ILE A C 1
ATOM 851 O O . ILE A 1 105 ? -1.781 28.312 4.309 1 94.69 105 ILE A O 1
ATOM 855 N N . VAL A 1 106 ? -0.993 30.281 4.969 1 94.25 106 VAL A N 1
ATOM 856 C CA . VAL A 1 106 ? -0.67 30.859 3.672 1 94.25 106 VAL A CA 1
ATOM 857 C C . VAL A 1 106 ? -1.952 31.312 2.973 1 94.25 106 VAL A C 1
ATOM 859 O O . VAL A 1 106 ? -1.971 32.344 2.293 1 94.25 106 VAL A O 1
ATOM 862 N N . VAL A 1 107 ? -3.084 30.531 3.17 1 96.56 107 VAL A N 1
ATOM 863 C CA . VAL A 1 107 ? -4.406 30.859 2.65 1 96.56 107 VAL A CA 1
ATOM 864 C C . VAL A 1 107 ? -5.332 31.234 3.803 1 96.56 107 VAL A C 1
ATOM 866 O O . VAL A 1 107 ? -5.07 30.891 4.957 1 96.56 107 VAL A O 1
ATOM 869 N N . ASN A 1 108 ? -6.406 31.969 3.504 1 97.25 108 ASN A N 1
ATOM 870 C CA . ASN A 1 108 ? -7.387 32.281 4.535 1 97.25 108 ASN A CA 1
ATOM 871 C C . ASN A 1 108 ? -8.133 31.031 4.996 1 97.25 108 ASN A C 1
ATOM 873 O O . ASN A 1 108 ? -8.516 30.188 4.176 1 97.25 108 ASN A O 1
ATOM 877 N N . LYS A 1 109 ? -8.297 30.953 6.273 1 98 109 LYS A N 1
ATOM 878 C CA . LYS A 1 109 ? -9.023 29.828 6.852 1 98 109 LYS A CA 1
ATOM 879 C C . LYS A 1 109 ? -10.422 29.719 6.25 1 98 109 LYS A C 1
ATOM 881 O O . LYS A 1 109 ? -11.148 30.703 6.164 1 98 109 LYS A O 1
ATOM 886 N N . ASP A 1 110 ? -10.781 28.594 5.809 1 98.38 110 ASP A N 1
ATOM 887 C CA . ASP A 1 110 ? -12.07 28.297 5.199 1 98.38 110 ASP A CA 1
ATOM 888 C C . ASP A 1 110 ? -12.453 26.828 5.406 1 98.38 110 ASP A C 1
ATOM 890 O O . ASP A 1 110 ? -12.133 25.969 4.578 1 98.38 110 ASP A O 1
ATOM 894 N N . LYS A 1 111 ? -13.195 26.547 6.414 1 98.19 111 LYS A N 1
ATOM 895 C CA . LYS A 1 111 ? -13.516 25.172 6.801 1 98.19 111 LYS A CA 1
ATOM 896 C C . LYS A 1 111 ? -14.461 24.531 5.789 1 98.19 111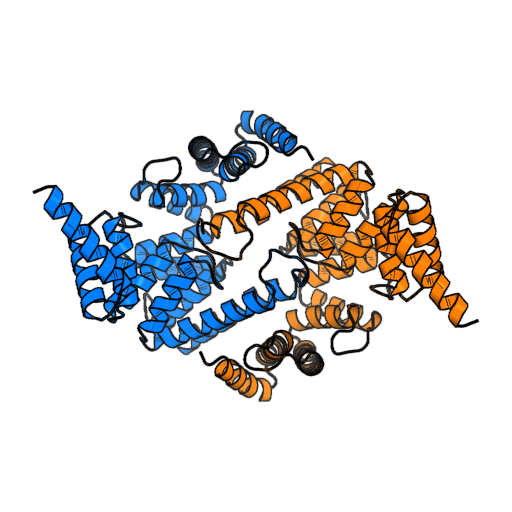 LYS A C 1
ATOM 898 O O . LYS A 1 111 ? -14.406 23.312 5.57 1 98.19 111 LYS A O 1
ATOM 903 N N . ILE A 1 112 ? -15.305 25.328 5.188 1 98.5 112 ILE A N 1
ATOM 904 C CA . ILE A 1 112 ? -16.234 24.797 4.199 1 98.5 112 ILE A CA 1
ATOM 905 C C . ILE A 1 112 ? -15.469 24.312 2.967 1 98.5 112 ILE A C 1
ATOM 907 O O . ILE A 1 112 ? -15.703 23.219 2.467 1 98.5 112 ILE A O 1
ATOM 911 N N . LYS A 1 113 ? -14.578 25.172 2.529 1 98.12 113 LYS A N 1
ATOM 912 C CA . LYS A 1 113 ? -13.75 24.797 1.392 1 98.12 113 LYS A CA 1
ATOM 913 C C . LYS A 1 113 ? -12.891 23.578 1.719 1 98.12 113 LYS A C 1
ATOM 915 O O . LYS A 1 113 ? -12.734 22.672 0.89 1 98.12 113 LYS A O 1
ATOM 920 N N . ALA A 1 114 ? -12.258 23.531 2.895 1 98.56 114 ALA A N 1
ATOM 921 C CA . ALA A 1 114 ? -11.461 22.391 3.342 1 98.56 114 ALA A CA 1
ATOM 922 C C . ALA A 1 114 ? -12.273 21.109 3.281 1 98.56 114 ALA A C 1
ATOM 924 O O . ALA A 1 114 ? -11.812 20.094 2.73 1 98.56 114 ALA A O 1
ATOM 925 N N . PHE A 1 115 ? -13.508 21.172 3.768 1 98.56 115 PHE A N 1
ATOM 926 C CA . PHE A 1 115 ? -14.406 20.016 3.787 1 98.56 115 PHE A CA 1
ATOM 927 C C . PHE A 1 115 ? -14.648 19.5 2.375 1 98.56 115 PHE A C 1
ATOM 929 O O . PHE A 1 115 ? -14.609 18.297 2.135 1 98.56 115 PHE A O 1
ATOM 936 N N . LYS A 1 116 ? -14.875 20.375 1.48 1 98.44 116 LYS A N 1
ATOM 937 C CA . LYS A 1 116 ? -15.125 20 0.094 1 98.44 116 LYS A CA 1
ATOM 938 C C . LYS A 1 116 ? -13.906 19.328 -0.524 1 98.44 116 LYS A C 1
ATOM 940 O O . LYS A 1 116 ? -14.039 18.406 -1.33 1 98.44 116 LYS A O 1
ATOM 945 N N . TYR A 1 117 ? -12.734 19.844 -0.178 1 98.31 117 TYR A N 1
ATOM 946 C CA . TYR A 1 117 ? -11.508 19.234 -0.675 1 98.31 117 TYR A CA 1
ATOM 947 C C . TYR A 1 117 ? -11.344 17.812 -0.139 1 98.31 117 TYR A C 1
ATOM 949 O O . TYR A 1 117 ? -10.969 16.906 -0.879 1 98.31 117 TYR A O 1
ATOM 957 N N . TYR A 1 118 ? -11.617 17.594 1.168 1 98.06 118 TYR A N 1
ATOM 958 C CA . TYR A 1 118 ? -11.547 16.25 1.729 1 98.06 118 TYR A CA 1
ATOM 959 C C . TYR A 1 118 ? -12.555 15.328 1.061 1 98.06 118 TYR A C 1
ATOM 961 O O . TYR A 1 118 ? -12.25 14.164 0.784 1 98.06 118 TYR A O 1
ATOM 969 N N . GLU A 1 119 ? -13.789 15.867 0.861 1 98.19 119 GLU A N 1
ATOM 970 C CA . GLU A 1 119 ? -14.844 15.086 0.213 1 98.19 119 GLU A CA 1
ATOM 971 C C . GLU A 1 119 ? -14.406 14.617 -1.175 1 98.19 119 GLU A C 1
ATOM 973 O O . GLU A 1 119 ? -14.594 13.453 -1.531 1 98.19 119 GLU A O 1
ATOM 978 N N . LYS A 1 120 ? -13.836 15.523 -1.915 1 97.94 120 LYS A N 1
ATOM 979 C CA . LYS A 1 120 ? -13.375 15.18 -3.258 1 97.94 120 LYS A CA 1
ATOM 980 C C . LYS A 1 120 ? -12.227 14.172 -3.205 1 97.94 120 LYS A C 1
ATOM 982 O O . LYS A 1 120 ? -12.18 13.234 -4 1 97.94 120 LYS A O 1
ATOM 987 N N . SER A 1 121 ? -11.242 14.422 -2.326 1 96.69 121 SER A N 1
ATOM 988 C CA . SER A 1 121 ? -10.125 13.5 -2.148 1 96.69 121 SER A CA 1
ATOM 989 C C . SER A 1 121 ? -10.617 12.086 -1.842 1 96.69 121 SER A C 1
ATOM 991 O O . SER A 1 121 ? -10.148 11.117 -2.443 1 96.69 121 SER A O 1
ATOM 993 N N . ALA A 1 122 ? -11.57 11.938 -0.931 1 96.19 122 ALA A N 1
ATOM 994 C CA . ALA A 1 122 ? -12.148 10.648 -0.559 1 96.19 122 ALA A CA 1
ATOM 995 C C . ALA A 1 122 ? -12.906 10.031 -1.73 1 96.19 122 ALA A C 1
ATOM 997 O O . ALA A 1 122 ? -12.82 8.82 -1.964 1 96.19 122 ALA A O 1
ATOM 998 N N . GLU A 1 123 ? -13.641 10.852 -2.445 1 95.69 123 GLU A N 1
ATOM 999 C CA . GLU A 1 123 ? -14.453 10.414 -3.578 1 95.69 123 GLU A CA 1
ATOM 1000 C C . GLU A 1 123 ? -13.586 9.773 -4.66 1 95.69 123 GLU A C 1
ATOM 1002 O O . GLU A 1 123 ? -13.969 8.766 -5.258 1 95.69 123 GLU A O 1
ATOM 1007 N N . ILE A 1 124 ? -12.453 10.406 -4.84 1 91.75 124 ILE A N 1
ATOM 1008 C CA . ILE A 1 124 ? -11.641 9.906 -5.938 1 91.75 124 ILE A CA 1
ATOM 1009 C C . ILE A 1 124 ? -10.695 8.82 -5.422 1 91.75 124 ILE A C 1
ATOM 1011 O O . ILE A 1 124 ? -9.82 8.352 -6.152 1 91.75 124 ILE A O 1
ATOM 1015 N N . GLY A 1 125 ? -10.781 8.5 -4.078 1 87.75 125 GLY A N 1
ATOM 1016 C CA . GLY A 1 125 ? -10.227 7.211 -3.688 1 87.75 125 GLY A CA 1
ATOM 1017 C C . GLY A 1 125 ? -9.125 7.324 -2.65 1 87.75 125 GLY A C 1
ATOM 1018 O O . GLY A 1 125 ? -8.43 6.348 -2.371 1 87.75 125 GLY A O 1
ATOM 1019 N N . TYR A 1 126 ? -8.859 8.477 -2.086 1 91.06 126 TYR A N 1
ATOM 1020 C CA . TYR A 1 126 ? -7.859 8.578 -1.034 1 91.06 126 TYR A CA 1
ATOM 1021 C C . TYR A 1 126 ? -8.43 8.148 0.312 1 91.06 126 TYR A C 1
ATOM 1023 O O . TYR A 1 126 ? -9.141 8.922 0.962 1 91.06 126 TYR A O 1
ATOM 1031 N N . VAL A 1 127 ? -8.039 7.047 0.829 1 88.31 127 VAL A N 1
ATOM 1032 C CA . VAL A 1 127 ? -8.648 6.422 1.999 1 88.31 127 VAL A CA 1
ATOM 1033 C C . VAL A 1 127 ? -8.398 7.285 3.234 1 88.31 127 VAL A C 1
ATOM 1035 O O . VAL A 1 127 ? -9.289 7.449 4.074 1 88.31 127 VAL A O 1
ATOM 1038 N N . ASN A 1 128 ? -7.211 7.844 3.395 1 90.75 128 ASN A N 1
ATOM 1039 C CA . ASN A 1 128 ? -6.914 8.664 4.566 1 90.75 128 ASN A CA 1
ATOM 1040 C C . ASN A 1 128 ? -7.824 9.883 4.641 1 90.75 128 ASN A C 1
ATOM 1042 O O . ASN A 1 128 ? -8.148 10.359 5.73 1 90.75 128 ASN A O 1
ATOM 1046 N N . ALA A 1 129 ? -8.188 10.367 3.5 1 95.62 129 ALA A N 1
ATOM 1047 C CA . ALA A 1 129 ? -9.109 11.5 3.475 1 95.62 129 ALA A CA 1
ATOM 1048 C C . ALA A 1 129 ? -10.453 11.133 4.098 1 95.62 129 ALA A C 1
ATOM 1050 O O . ALA A 1 129 ? -11.133 11.984 4.672 1 95.62 129 ALA A O 1
ATOM 1051 N N . LYS A 1 130 ? -10.867 9.867 4.008 1 95.75 130 LYS A N 1
ATOM 1052 C CA . LYS A 1 130 ? -12.109 9.406 4.609 1 95.75 130 LYS A CA 1
ATOM 1053 C C . LYS A 1 130 ? -12.062 9.523 6.129 1 95.75 130 LYS A C 1
ATOM 1055 O O . LYS A 1 130 ? -13.062 9.883 6.762 1 95.75 130 LYS A O 1
ATOM 1060 N N . PHE A 1 131 ? -10.906 9.219 6.684 1 95.75 131 PHE A N 1
ATOM 1061 C CA . PHE A 1 131 ? -10.766 9.344 8.125 1 95.75 131 PHE A CA 1
ATOM 1062 C C . PHE A 1 131 ? -10.969 10.789 8.562 1 95.75 131 PHE A C 1
ATOM 1064 O O . PHE A 1 131 ? -11.742 11.062 9.477 1 95.75 131 PHE A O 1
ATOM 1071 N N . HIS A 1 132 ? -10.289 11.664 7.91 1 96.38 132 HIS A N 1
ATOM 1072 C CA . HIS A 1 132 ? -10.406 13.055 8.312 1 96.38 132 HIS A CA 1
ATOM 1073 C C . HIS A 1 132 ? -11.789 13.617 7.984 1 96.38 132 HIS A C 1
ATOM 1075 O O . HIS A 1 132 ? -12.312 14.461 8.711 1 96.38 132 HIS A O 1
ATOM 1081 N N . LEU A 1 133 ? -12.344 13.164 6.867 1 97.62 133 LEU A N 1
ATOM 1082 C CA . LEU A 1 133 ? -13.719 13.547 6.547 1 97.62 133 LEU A CA 1
ATOM 1083 C C . LEU A 1 133 ? -14.672 13.117 7.656 1 97.62 133 LEU A C 1
ATOM 1085 O O . LEU A 1 133 ? -15.562 13.883 8.039 1 97.62 133 LEU A O 1
ATOM 1089 N N . GLY A 1 134 ? -14.508 11.898 8.125 1 97.19 134 GLY A N 1
ATOM 1090 C CA . GLY A 1 134 ? -15.289 11.461 9.273 1 97.19 134 GLY A CA 1
ATOM 1091 C C . GLY A 1 134 ? -15.117 12.352 10.484 1 97.19 134 GLY A C 1
ATOM 1092 O O . GLY A 1 134 ? -16.094 12.695 11.156 1 97.19 134 GLY A O 1
ATOM 1093 N N . TYR A 1 135 ? -13.883 12.711 10.734 1 96.19 135 TYR A N 1
ATOM 1094 C CA . TYR A 1 135 ? -13.578 13.625 11.828 1 96.19 135 TYR A CA 1
ATOM 1095 C C . TYR A 1 135 ? -14.344 14.938 11.672 1 96.19 135 TYR A C 1
ATOM 1097 O O . TYR A 1 135 ? -14.859 15.484 12.648 1 96.19 135 TYR A O 1
ATOM 1105 N N . CYS A 1 136 ? -14.422 15.43 10.469 1 97.25 136 CYS A N 1
ATOM 1106 C CA . CYS A 1 136 ? -15.148 16.672 10.195 1 97.25 136 CYS A CA 1
ATOM 1107 C C . CYS A 1 136 ? -16.625 16.5 10.508 1 97.25 136 CYS A C 1
ATOM 1109 O O . CYS A 1 136 ? -17.25 17.375 11.117 1 97.25 136 CYS A O 1
ATOM 1111 N N . TYR A 1 137 ? -17.219 15.398 10.094 1 97.38 137 TYR A N 1
ATOM 1112 C CA . TYR A 1 137 ? -18.625 15.133 10.359 1 97.38 137 TYR A CA 1
ATOM 1113 C C . TYR A 1 137 ? -18.891 15.047 11.852 1 97.38 137 TYR A C 1
ATOM 1115 O O . TYR A 1 137 ? -19.875 15.602 12.344 1 97.38 137 TYR A O 1
ATOM 1123 N N . VAL A 1 138 ? -18.047 14.352 12.547 1 95.62 138 VAL A N 1
ATOM 1124 C CA . VAL A 1 138 ? -18.266 14.109 13.969 1 95.62 138 VAL A CA 1
ATOM 1125 C C . VAL A 1 138 ? -18.172 15.43 14.734 1 95.62 138 VAL A C 1
ATOM 1127 O O . VAL A 1 138 ? -18.891 15.641 15.711 1 95.62 138 VAL A O 1
ATOM 1130 N N . ASN A 1 139 ? -17.344 16.375 14.266 1 94.88 139 ASN A N 1
ATOM 1131 C CA . ASN A 1 139 ? -17.078 17.594 15.016 1 94.88 139 ASN A CA 1
ATOM 1132 C C . ASN A 1 139 ? -17.734 18.812 14.367 1 94.88 139 ASN A C 1
ATOM 1134 O O . ASN A 1 139 ? -17.609 19.922 14.875 1 94.88 139 ASN A O 1
ATOM 1138 N N . GLY A 1 140 ? -18.359 18.609 13.289 1 96.19 140 GLY A N 1
ATOM 1139 C CA . GLY A 1 140 ? -19.047 19.703 12.609 1 96.19 140 GLY A CA 1
ATOM 1140 C C . GLY A 1 140 ? -18.094 20.719 12.008 1 96.19 140 GLY A C 1
ATOM 1141 O O . GLY A 1 140 ? -18.312 21.922 12.141 1 96.19 140 GLY A O 1
ATOM 1142 N N . ILE A 1 141 ? -17.047 20.297 11.469 1 96.75 141 ILE A N 1
ATOM 1143 C CA . ILE A 1 141 ? -16.062 21.172 10.844 1 96.75 141 ILE A CA 1
ATOM 1144 C C . ILE A 1 141 ? -16.391 21.344 9.359 1 96.75 141 ILE A C 1
ATOM 1146 O O . ILE A 1 141 ? -16.141 20.422 8.562 1 96.75 141 ILE A O 1
ATOM 1150 N N . GLY A 1 142 ? -16.938 22.438 8.922 1 98 142 GLY A N 1
ATOM 1151 C CA . GLY A 1 142 ? -17.266 22.719 7.531 1 98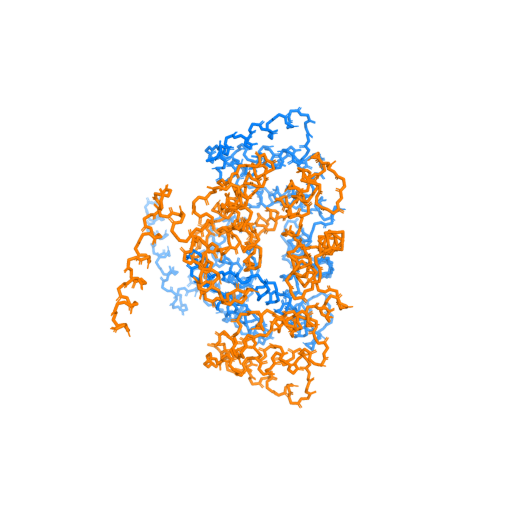 142 GLY A CA 1
ATOM 1152 C C . GLY A 1 142 ? -18.562 22.062 7.094 1 98 142 GLY A C 1
ATOM 1153 O O . GLY A 1 142 ? -18.906 22.094 5.91 1 98 142 GLY A O 1
ATOM 1154 N N . THR A 1 143 ? -19.234 21.438 8.016 1 97.88 143 THR A N 1
ATOM 1155 C CA . THR A 1 143 ? -20.5 20.734 7.781 1 97.88 143 THR A CA 1
ATOM 1156 C C . THR A 1 143 ? -21.297 20.625 9.078 1 97.88 143 THR A C 1
ATOM 1158 O O . THR A 1 143 ? -20.828 21 10.141 1 97.88 143 THR A O 1
ATOM 1161 N N . LYS A 1 144 ? -22.5 20.156 8.961 1 97.06 144 LYS A N 1
ATOM 1162 C CA . LYS A 1 144 ? -23.281 19.875 10.164 1 97.06 144 LYS A CA 1
ATOM 1163 C C . LYS A 1 144 ? -22.766 18.609 10.859 1 97.06 144 LYS A C 1
ATOM 1165 O O . LYS A 1 144 ? -22.344 17.656 10.203 1 97.06 144 LYS A O 1
ATOM 1170 N N . ASN A 1 145 ? -22.875 18.672 12.164 1 96 145 ASN A N 1
ATOM 1171 C CA . ASN A 1 145 ? -22.453 17.516 12.945 1 96 145 ASN A CA 1
ATOM 1172 C C . ASN A 1 145 ? -23.297 16.281 12.602 1 96 145 ASN A C 1
ATOM 1174 O O . ASN A 1 145 ? -24.531 16.359 12.547 1 96 145 ASN A O 1
ATOM 1178 N N . ASP A 1 146 ? -22.734 15.219 12.328 1 96.62 146 ASP A N 1
ATOM 1179 C CA . ASP A 1 146 ? -23.344 13.93 12.031 1 96.62 146 ASP A CA 1
ATOM 1180 C C . ASP A 1 146 ? -22.453 12.773 12.469 1 96.62 146 ASP A C 1
ATOM 1182 O O . ASP A 1 146 ? -21.688 12.242 11.664 1 96.62 146 ASP A O 1
ATOM 1186 N N . LYS A 1 147 ? -22.594 12.391 13.672 1 93.38 147 LYS A N 1
ATOM 1187 C CA . LYS A 1 147 ? -21.719 11.375 14.273 1 93.38 147 LYS A CA 1
ATOM 1188 C C . LYS A 1 147 ? -21.891 10.031 13.57 1 93.38 147 LYS A C 1
ATOM 1190 O O . LYS A 1 147 ? -20.906 9.32 13.352 1 93.38 147 LYS A O 1
ATOM 1195 N N . LYS A 1 148 ? -23.062 9.688 13.273 1 92.25 148 LYS A N 1
ATOM 1196 C CA . LYS A 1 148 ? -23.328 8.414 12.609 1 92.25 148 LYS A CA 1
ATOM 1197 C C . LYS A 1 148 ? -22.594 8.328 11.273 1 92.25 148 LYS A C 1
ATOM 1199 O O . LYS A 1 148 ? -21.922 7.324 10.992 1 92.25 148 LYS A O 1
ATOM 1204 N N . LYS A 1 149 ? -22.688 9.352 10.508 1 95.25 149 LYS A N 1
ATOM 1205 C CA . LYS A 1 149 ? -22 9.375 9.219 1 95.25 149 LYS A CA 1
ATOM 1206 C C . LYS A 1 149 ? -20.484 9.32 9.391 1 95.25 149 LYS A C 1
ATOM 1208 O O . LYS A 1 149 ? -19.797 8.664 8.617 1 95.25 149 LYS A O 1
ATOM 1213 N N . GLY A 1 150 ? -20 10.031 10.375 1 95.31 150 GLY A N 1
ATOM 1214 C CA . GLY A 1 150 ? -18.562 9.984 10.641 1 95.31 150 GLY A CA 1
ATOM 1215 C C . GLY A 1 150 ? -18.062 8.594 10.945 1 95.31 150 GLY A C 1
ATOM 1216 O O . GLY A 1 150 ? -17.062 8.148 10.383 1 95.31 150 GLY A O 1
ATOM 1217 N N . PHE A 1 151 ? -18.766 7.867 11.758 1 90 151 PHE A N 1
ATOM 1218 C CA . PHE A 1 151 ? -18.359 6.516 12.133 1 90 151 PHE A CA 1
ATOM 1219 C C . PHE A 1 151 ? -18.469 5.566 10.945 1 90 151 PHE A C 1
ATOM 1221 O O . PHE A 1 151 ? -17.641 4.66 10.797 1 90 151 PHE A O 1
ATOM 1228 N N . GLU A 1 152 ? -19.453 5.801 10.133 1 91.25 152 GLU A N 1
ATOM 1229 C CA . GLU A 1 152 ? -19.562 5.004 8.914 1 91.25 152 GLU A CA 1
ATOM 1230 C C . GLU A 1 152 ? -18.359 5.203 8 1 91.25 152 GLU A C 1
ATOM 1232 O O . GLU A 1 152 ? -17.875 4.246 7.391 1 91.25 152 GLU A O 1
ATOM 1237 N N . LEU A 1 153 ? -17.891 6.414 7.93 1 94.25 153 LEU A N 1
ATOM 1238 C CA . LEU A 1 153 ? -16.719 6.719 7.102 1 94.25 153 LEU A CA 1
ATOM 1239 C C . LEU A 1 153 ? -15.469 6.047 7.656 1 94.25 153 LEU A C 1
ATOM 1241 O O . LEU A 1 153 ? -14.633 5.559 6.895 1 94.25 153 LEU A O 1
ATOM 1245 N N . TYR A 1 154 ? -15.328 6.023 8.992 1 92 154 TYR A N 1
ATOM 1246 C CA . TYR A 1 154 ? -14.219 5.293 9.586 1 92 154 TYR A CA 1
ATOM 1247 C C . TYR A 1 154 ? -14.266 3.818 9.195 1 92 154 TYR A C 1
ATOM 1249 O O . TYR A 1 154 ? -13.242 3.234 8.836 1 92 154 TYR A O 1
ATOM 1257 N N . ASP A 1 155 ? -15.445 3.227 9.266 1 87.31 155 ASP A N 1
ATOM 1258 C CA . ASP A 1 155 ? -15.633 1.82 8.914 1 87.31 155 ASP A CA 1
ATOM 1259 C C . ASP A 1 155 ? -15.266 1.567 7.457 1 87.31 155 ASP A C 1
ATOM 1261 O O . ASP A 1 155 ? -14.578 0.591 7.141 1 87.31 155 ASP A O 1
ATOM 1265 N N . GLU A 1 156 ? -15.703 2.457 6.613 1 89.75 156 GLU A N 1
ATOM 1266 C CA . GLU A 1 156 ? -15.414 2.316 5.191 1 89.75 156 GLU A CA 1
ATOM 1267 C C . GLU A 1 156 ? -13.914 2.393 4.93 1 89.75 156 GLU A C 1
ATOM 1269 O O . GLU A 1 156 ? -13.383 1.645 4.105 1 89.75 156 GLU A O 1
ATOM 1274 N N . ALA A 1 157 ? -13.25 3.336 5.578 1 91.56 157 ALA A N 1
ATOM 1275 C CA . ALA A 1 157 ? -11.805 3.5 5.402 1 91.56 157 ALA A CA 1
ATOM 1276 C C . ALA A 1 157 ? -11.055 2.244 5.836 1 91.56 157 ALA A C 1
ATOM 1278 O O . ALA A 1 157 ? -10.195 1.748 5.105 1 91.56 157 ALA A O 1
ATOM 1279 N N . VAL A 1 158 ? -11.422 1.678 6.945 1 87.31 158 VAL A N 1
ATOM 1280 C CA . VAL A 1 158 ? -10.766 0.484 7.469 1 87.31 158 VAL A CA 1
ATOM 1281 C C . VAL A 1 158 ? -11.039 -0.701 6.547 1 87.31 158 VAL A C 1
ATOM 1283 O O . VAL A 1 158 ? -10.141 -1.504 6.277 1 87.31 158 VAL A O 1
ATOM 1286 N N . LEU A 1 159 ? -12.266 -0.764 6.09 1 84.06 159 LEU A N 1
ATOM 1287 C CA . LEU A 1 159 ? -12.648 -1.862 5.207 1 84.06 159 LEU A CA 1
ATOM 1288 C C . LEU A 1 159 ? -11.828 -1.839 3.924 1 84.06 159 LEU A C 1
ATOM 1290 O O . LEU A 1 159 ? -11.305 -2.871 3.498 1 84.06 159 LEU A O 1
ATOM 1294 N N . LYS A 1 160 ? -11.719 -0.743 3.332 1 83.69 160 LYS A N 1
ATOM 1295 C CA . LYS A 1 160 ? -10.977 -0.616 2.082 1 83.69 160 LYS A CA 1
ATOM 1296 C C . LYS A 1 160 ? -9.5 -0.946 2.283 1 83.69 160 LYS A C 1
ATOM 1298 O O . LYS A 1 160 ? -8.914 -1.689 1.495 1 83.69 160 LYS A O 1
ATOM 1303 N N . GLU A 1 161 ? -8.945 -0.397 3.293 1 82.81 161 GLU A N 1
ATOM 1304 C CA . GLU A 1 161 ? -7.527 -0.635 3.559 1 82.81 161 GLU A CA 1
ATOM 1305 C C . GLU A 1 161 ? -7.27 -2.096 3.92 1 82.81 161 GLU A C 1
ATOM 1307 O O . GLU A 1 161 ? -6.266 -2.676 3.502 1 82.81 161 GLU A O 1
ATOM 1312 N N . SER A 1 162 ? -8.156 -2.668 4.723 1 78.81 162 SER A N 1
ATOM 1313 C CA . SER A 1 162 ? -7.992 -4.055 5.145 1 78.81 162 SER A CA 1
ATOM 1314 C C . SER A 1 162 ? -8.078 -5.008 3.959 1 78.81 162 SER A C 1
ATOM 1316 O O . SER A 1 162 ? -7.379 -6.023 3.92 1 78.81 162 SER A O 1
ATOM 1318 N N . ASN A 1 163 ? -8.914 -4.715 3.066 1 76.44 163 ASN A N 1
ATOM 1319 C CA . ASN A 1 163 ? -9.031 -5.547 1.875 1 76.44 163 ASN A CA 1
ATOM 1320 C C . ASN A 1 163 ? -7.75 -5.539 1.05 1 76.44 163 ASN A C 1
ATOM 1322 O O . ASN A 1 163 ? -7.316 -6.582 0.554 1 76.44 163 ASN A O 1
ATOM 1326 N N . ASP A 1 164 ? -7.227 -4.406 0.881 1 72.75 164 ASP A N 1
ATOM 1327 C CA . ASP A 1 164 ? -5.977 -4.305 0.14 1 72.75 164 ASP A CA 1
ATOM 1328 C C . ASP A 1 164 ? -4.859 -5.086 0.837 1 72.75 164 ASP A C 1
ATOM 1330 O O . ASP A 1 164 ? -4.062 -5.754 0.181 1 72.75 164 ASP A O 1
ATOM 1334 N N . ILE A 1 165 ? -4.938 -5.074 2.143 1 69.88 165 ILE A N 1
ATOM 1335 C CA . ILE A 1 165 ? -3.918 -5.758 2.932 1 69.88 165 ILE A CA 1
ATOM 1336 C C . ILE A 1 165 ? -4.137 -7.27 2.865 1 69.88 165 ILE A C 1
ATOM 1338 O O . ILE A 1 165 ? -3.182 -8.031 2.721 1 69.88 165 ILE A O 1
ATOM 1342 N N . SER A 1 166 ? -5.359 -7.734 3.025 1 65.25 166 SER A N 1
ATOM 1343 C CA . SER A 1 166 ? -5.68 -9.156 3.125 1 65.25 166 SER A CA 1
ATOM 1344 C C . SER A 1 166 ? -5.559 -9.844 1.77 1 65.25 166 SER A C 1
ATOM 1346 O O . SER A 1 166 ? -5.348 -11.055 1.701 1 65.25 166 SER A O 1
ATOM 1348 N N . SER A 1 167 ? -5.852 -9.078 0.739 1 62.19 167 SER A N 1
ATOM 1349 C CA . SER A 1 167 ? -5.773 -9.68 -0.59 1 62.19 167 SER A CA 1
ATOM 1350 C C . SER A 1 167 ? -4.332 -9.75 -1.081 1 62.19 167 SER A C 1
ATOM 1352 O O . SER A 1 167 ? -4.016 -10.539 -1.978 1 62.19 167 SER A O 1
ATOM 1354 N N . ASP A 1 168 ? -3.49 -8.773 -0.499 1 52.38 168 ASP A N 1
ATOM 1355 C CA . ASP A 1 168 ? -2.078 -8.672 -0.855 1 52.38 168 ASP A CA 1
ATOM 1356 C C . ASP A 1 168 ? -1.199 -9.367 0.177 1 52.38 168 ASP A C 1
ATOM 1358 O O . ASP A 1 168 ? -0.838 -8.781 1.197 1 52.38 168 ASP A O 1
ATOM 1362 N N . THR A 1 169 ? -1.452 -10.625 0.501 1 45.12 169 THR A N 1
ATOM 1363 C CA . THR A 1 169 ? -0.79 -11.258 1.637 1 45.12 169 THR A CA 1
ATOM 1364 C C . THR A 1 169 ? 0.715 -11.008 1.593 1 45.12 169 THR A C 1
ATOM 1366 O O . THR A 1 169 ? 1.362 -11.266 0.576 1 45.12 169 THR A O 1
ATOM 1369 N N . ILE A 1 170 ? 1.192 -9.844 2.109 1 41.59 170 ILE A N 1
ATOM 1370 C CA . ILE A 1 170 ? 2.631 -9.734 2.322 1 41.59 170 ILE A CA 1
ATOM 1371 C C . ILE A 1 170 ? 3.117 -10.922 3.15 1 41.59 170 ILE A C 1
ATOM 1373 O O . ILE A 1 170 ? 2.453 -11.336 4.105 1 41.59 170 ILE A O 1
ATOM 1377 N N . ASN A 1 171 ? 3.861 -11.773 2.584 1 39 171 ASN A N 1
ATOM 1378 C CA . ASN A 1 171 ? 4.465 -12.977 3.146 1 39 171 ASN A CA 1
ATOM 1379 C C . ASN A 1 171 ? 4.852 -12.773 4.609 1 39 171 ASN A C 1
ATOM 1381 O O . ASN A 1 171 ? 5.582 -11.844 4.941 1 39 171 ASN A O 1
ATOM 1385 N N . PRO A 1 172 ? 4.152 -13.445 5.438 1 37.56 172 PRO A N 1
ATOM 1386 C CA . PRO A 1 172 ? 4.609 -13.5 6.828 1 37.56 172 PRO A CA 1
ATOM 1387 C C . PRO A 1 172 ? 6.129 -13.594 6.949 1 37.56 172 PRO A C 1
ATOM 1389 O O . PRO A 1 172 ? 6.703 -13.133 7.941 1 37.56 172 PRO A O 1
ATOM 1392 N N . ASN A 1 173 ? 6.652 -14.469 6.176 1 33.72 173 ASN A N 1
ATOM 1393 C CA . ASN A 1 173 ? 8.062 -14.805 6.344 1 33.72 173 ASN A CA 1
ATOM 1394 C C . ASN A 1 173 ? 8.969 -13.734 5.727 1 33.72 173 ASN A C 1
ATOM 1396 O O . ASN A 1 173 ? 10.188 -13.883 5.73 1 33.72 173 ASN A O 1
ATOM 1400 N N . GLY A 1 174 ? 8.422 -12.945 4.875 1 35.62 174 GLY A N 1
ATOM 1401 C CA . GLY A 1 174 ? 9.406 -12.008 4.367 1 35.62 174 GLY A CA 1
ATOM 1402 C C . GLY A 1 174 ? 9.742 -10.898 5.352 1 35.62 174 GLY A C 1
ATOM 1403 O O . GLY A 1 174 ? 8.891 -10.484 6.137 1 35.62 174 GLY A O 1
ATOM 1404 N N . SER A 1 175 ? 10.906 -10.766 5.629 1 37.94 175 SER A N 1
ATOM 1405 C CA . SER A 1 175 ? 11.633 -9.992 6.625 1 37.94 175 SER A CA 1
ATOM 1406 C C . SER A 1 175 ? 10.984 -8.633 6.855 1 37.94 175 SER A C 1
ATOM 1408 O O . SER A 1 175 ? 10.93 -8.141 7.984 1 37.94 175 SER A O 1
ATOM 1410 N N . PHE A 1 176 ? 11.141 -7.809 5.949 1 41.31 176 PHE A N 1
ATOM 1411 C CA . PHE A 1 176 ? 11.242 -6.387 6.262 1 41.31 176 PHE A CA 1
ATOM 1412 C C . PHE A 1 176 ? 9.867 -5.742 6.312 1 41.31 176 PHE A C 1
ATOM 1414 O O . PHE A 1 176 ? 9.742 -4.547 6.582 1 41.31 176 PHE A O 1
ATOM 1421 N N . HIS A 1 177 ? 8.883 -6.508 5.949 1 48.84 177 HIS A N 1
ATOM 1422 C CA . HIS A 1 177 ? 7.59 -5.832 5.926 1 48.84 177 HIS A CA 1
ATOM 1423 C C . HIS A 1 177 ? 6.812 -6.09 7.211 1 48.84 177 HIS A C 1
ATOM 1425 O O . HIS A 1 177 ? 6.938 -7.156 7.816 1 48.84 177 HIS A O 1
ATOM 1431 N N . LYS A 1 178 ? 6.574 -5.07 7.879 1 55 178 LYS A N 1
ATOM 1432 C CA . LYS A 1 178 ? 5.578 -5.266 8.93 1 55 178 LYS A CA 1
ATOM 1433 C C . LYS A 1 178 ? 4.637 -6.418 8.586 1 55 178 LYS A C 1
ATOM 1435 O O . LYS A 1 178 ? 4.219 -6.562 7.434 1 55 178 LYS A O 1
ATOM 1440 N N . ASN A 1 179 ? 4.645 -7.332 9.508 1 65 179 ASN A N 1
ATOM 1441 C CA . ASN A 1 179 ? 3.727 -8.438 9.25 1 65 179 ASN A CA 1
ATOM 1442 C C . ASN A 1 179 ? 2.281 -7.957 9.148 1 65 179 ASN A C 1
ATOM 1444 O O . ASN A 1 179 ? 1.956 -6.859 9.609 1 65 179 ASN A O 1
ATOM 1448 N N . GLU A 1 180 ? 1.507 -8.523 8.375 1 69.5 180 GLU A N 1
ATOM 1449 C CA . GLU A 1 180 ? 0.107 -8.219 8.109 1 69.5 180 GLU A CA 1
ATOM 1450 C C . GLU A 1 180 ? -0.661 -7.953 9.398 1 69.5 180 GLU A C 1
ATOM 1452 O O . GLU A 1 180 ? -1.524 -7.074 9.445 1 69.5 180 GLU A O 1
ATOM 1457 N N . GLU A 1 181 ? -0.217 -8.602 10.414 1 75.94 181 GLU A N 1
ATOM 1458 C CA . GLU A 1 181 ? -0.887 -8.445 11.703 1 75.94 181 GLU A CA 1
ATOM 1459 C C . GLU A 1 181 ? -0.646 -7.062 12.289 1 75.94 181 GLU A C 1
ATOM 1461 O O . GLU A 1 181 ? -1.571 -6.43 12.805 1 75.94 181 GLU A O 1
ATOM 1466 N N . GLU A 1 182 ? 0.532 -6.672 12.211 1 78.31 182 GLU A N 1
ATOM 1467 C CA . GLU A 1 182 ? 0.884 -5.363 12.758 1 78.31 182 GLU A CA 1
ATOM 1468 C C . GLU A 1 182 ? 0.213 -4.238 11.977 1 78.31 182 GLU A C 1
ATOM 1470 O O . GLU A 1 182 ? -0.273 -3.27 12.57 1 78.31 182 GLU A O 1
ATOM 1475 N N . ILE A 1 183 ? 0.154 -4.395 10.711 1 77.38 183 ILE A N 1
ATOM 1476 C CA . ILE A 1 183 ? -0.453 -3.377 9.859 1 77.38 183 ILE A CA 1
ATOM 1477 C C . ILE A 1 183 ? -1.948 -3.281 10.156 1 77.38 183 ILE A C 1
ATOM 1479 O O . ILE A 1 183 ? -2.496 -2.182 10.266 1 77.38 183 ILE A O 1
ATOM 1483 N N . MET A 1 184 ? -2.541 -4.418 10.297 1 79.38 184 MET A N 1
ATOM 1484 C CA . MET A 1 184 ? -3.969 -4.453 10.594 1 79.38 184 MET A CA 1
ATOM 1485 C C . MET A 1 184 ? -4.254 -3.859 11.969 1 79.38 184 MET A C 1
ATOM 1487 O O . MET A 1 184 ? -5.23 -3.127 12.141 1 79.38 184 MET A O 1
ATOM 1491 N N . ARG A 1 185 ? -3.408 -4.137 12.891 1 83.81 185 ARG A N 1
ATOM 1492 C CA . ARG A 1 185 ? -3.562 -3.57 14.227 1 83.81 185 ARG A CA 1
ATOM 1493 C C . ARG A 1 185 ? -3.49 -2.047 14.188 1 83.81 185 ARG A C 1
ATOM 1495 O O . ARG A 1 185 ? -4.281 -1.367 14.852 1 83.81 185 ARG A O 1
ATOM 1502 N N . GLU A 1 186 ? -2.559 -1.597 13.508 1 85.38 186 GLU A N 1
ATOM 1503 C CA . GLU A 1 186 ? -2.404 -0.149 13.391 1 85.38 186 GLU A CA 1
ATOM 1504 C C . GLU A 1 186 ? -3.635 0.487 12.75 1 85.38 186 GLU A C 1
ATOM 1506 O O . GLU A 1 186 ? -4.043 1.586 13.133 1 85.38 186 GLU A O 1
ATOM 1511 N N . LEU A 1 187 ? -4.125 -0.219 11.766 1 84.88 187 LEU A N 1
ATOM 1512 C CA . LEU A 1 187 ? -5.309 0.29 11.086 1 84.88 187 LEU A CA 1
ATOM 1513 C C . LEU A 1 187 ? -6.492 0.38 12.047 1 84.88 187 LEU A C 1
ATOM 1515 O O . LEU A 1 187 ? -7.219 1.376 12.047 1 84.88 187 LEU A O 1
ATOM 1519 N N . PHE A 1 188 ? -6.68 -0.597 12.836 1 84.81 188 PHE A N 1
ATOM 1520 C CA . PHE A 1 188 ? -7.777 -0.586 13.797 1 84.81 188 PHE A CA 1
ATOM 1521 C C . PHE A 1 188 ? -7.523 0.441 14.898 1 84.81 188 PHE A C 1
ATOM 1523 O O . PHE A 1 188 ? -8.461 1.055 15.406 1 84.81 188 PHE A O 1
ATOM 1530 N N . ASP A 1 189 ? -6.266 0.608 15.258 1 89 189 ASP A N 1
ATOM 1531 C CA . ASP A 1 189 ? -5.918 1.654 16.219 1 89 189 ASP A CA 1
ATOM 1532 C C . ASP A 1 189 ? -6.328 3.031 15.695 1 89 189 ASP A C 1
ATOM 1534 O O . ASP A 1 189 ? -6.828 3.863 16.453 1 89 189 ASP A O 1
ATOM 1538 N N . ILE A 1 190 ? -6.102 3.264 14.453 1 91.62 190 ILE A N 1
ATOM 1539 C CA . ILE A 1 190 ? -6.438 4.559 13.867 1 91.62 190 ILE A CA 1
ATOM 1540 C C . ILE A 1 190 ? -7.938 4.809 14.008 1 91.62 190 ILE A C 1
ATOM 1542 O O . ILE A 1 190 ? -8.359 5.898 14.406 1 91.62 190 ILE A O 1
ATOM 1546 N N . LYS A 1 191 ? -8.688 3.83 13.633 1 88.62 191 LYS A N 1
ATOM 1547 C CA . LYS A 1 191 ? -10.133 3.971 13.789 1 88.62 191 LYS A CA 1
ATOM 1548 C C . LYS A 1 191 ? -10.5 4.285 15.242 1 88.62 191 LYS A C 1
ATOM 1550 O O . LYS A 1 191 ? -11.32 5.168 15.5 1 88.62 191 LYS A O 1
ATOM 1555 N N . HIS A 1 192 ? -9.898 3.625 16.172 1 87.88 192 HIS A N 1
ATOM 1556 C CA . HIS A 1 192 ? -10.148 3.838 17.594 1 87.88 192 HIS A CA 1
ATOM 1557 C C . HIS A 1 192 ? -9.789 5.262 18 1 87.88 192 HIS A C 1
ATOM 1559 O O . HIS A 1 192 ? -10.555 5.914 18.719 1 87.88 192 HIS A O 1
ATOM 1565 N N . TRP A 1 193 ? -8.656 5.703 17.609 1 92.94 193 TRP A N 1
ATOM 1566 C CA . TRP A 1 193 ? -8.211 7.043 18 1 92.94 193 TRP A CA 1
ATOM 1567 C C . TRP A 1 193 ? -9.133 8.109 17.406 1 92.94 193 TRP A C 1
ATOM 1569 O O . TRP A 1 193 ? -9.453 9.094 18.062 1 92.94 193 TRP A O 1
ATOM 1579 N N . TYR A 1 194 ? -9.555 7.879 16.172 1 93.44 194 TYR A N 1
ATOM 1580 C CA . TYR A 1 194 ? -10.492 8.82 15.578 1 93.44 194 TYR A CA 1
ATOM 1581 C C . TYR A 1 194 ? -11.805 8.859 16.359 1 93.44 194 TYR A C 1
ATOM 1583 O O . TYR A 1 194 ? -12.359 9.93 16.594 1 93.44 194 TYR A O 1
ATOM 1591 N N . GLN A 1 195 ? -12.289 7.738 16.719 1 89.5 195 GLN A N 1
ATOM 1592 C CA . GLN A 1 195 ? -13.531 7.672 17.484 1 89.5 195 GLN A CA 1
ATOM 1593 C C . GLN A 1 195 ? -13.383 8.352 18.844 1 89.5 195 GLN A C 1
ATOM 1595 O O . GLN A 1 195 ? -14.266 9.094 19.266 1 89.5 195 GLN A O 1
ATOM 1600 N N . GLN A 1 196 ? -12.227 8.156 19.438 1 90.38 196 GLN A N 1
ATOM 1601 C CA . GLN A 1 196 ? -11.977 8.766 20.75 1 90.38 196 GLN A CA 1
ATOM 1602 C C . GLN A 1 196 ? -11.766 10.266 20.625 1 90.38 196 GLN A C 1
ATOM 1604 O O . GLN A 1 196 ? -12.125 11.031 21.516 1 90.38 196 GLN A O 1
ATOM 1609 N N . SER A 1 197 ? -11.109 10.578 19.578 1 89.88 197 SER A N 1
ATOM 1610 C CA . SER A 1 197 ? -10.836 12 19.375 1 89.88 197 SER A CA 1
ATOM 1611 C C . SER A 1 197 ? -12.125 12.805 19.25 1 89.88 197 SER A C 1
ATOM 1613 O O . SER A 1 197 ? -12.148 14 19.547 1 89.88 197 SER A O 1
ATOM 1615 N N . ALA A 1 198 ? -13.156 12.195 18.797 1 78.81 198 ALA A N 1
ATOM 1616 C CA . ALA A 1 198 ? -14.469 12.836 18.703 1 78.81 198 ALA A CA 1
ATOM 1617 C C . ALA A 1 198 ? -15.023 13.156 20.078 1 78.81 198 ALA A C 1
ATOM 1619 O O . ALA A 1 198 ? -15.867 14.039 20.219 1 78.81 198 ALA A O 1
ATOM 1620 N N . GLU A 1 199 ? -14.578 12.445 20.984 1 79.12 199 GLU A N 1
ATOM 1621 C CA . GLU A 1 199 ? -15.016 12.703 22.344 1 79.12 199 GLU A CA 1
ATOM 1622 C C . GLU A 1 199 ? -14.039 13.641 23.062 1 79.12 199 GLU A C 1
ATOM 1624 O O . GLU A 1 199 ? -14.023 13.703 24.297 1 79.12 199 GLU A O 1
ATOM 1629 N N . ASN A 1 200 ? -13.234 14.305 22.281 1 68.25 200 ASN A N 1
ATOM 1630 C CA . ASN A 1 200 ? -12.289 15.32 22.719 1 68.25 200 ASN A CA 1
ATOM 1631 C C . ASN A 1 200 ? -11.273 14.75 23.719 1 68.25 200 ASN A C 1
ATOM 1633 O O . ASN A 1 200 ? -10.93 15.414 24.703 1 68.25 200 ASN A O 1
ATOM 1637 N N . LYS A 1 201 ? -11.008 13.594 23.5 1 83.62 201 LYS A N 1
ATOM 1638 C CA . LYS A 1 201 ? -9.906 13.062 24.297 1 83.62 201 LYS A CA 1
ATOM 1639 C C . LYS A 1 201 ? -8.555 13.516 23.734 1 83.62 201 LYS A C 1
ATOM 1641 O O . LYS A 1 201 ? -8.18 13.141 22.625 1 83.62 201 LYS A O 1
ATOM 1646 N N . SER A 1 202 ? -7.836 14.242 24.5 1 90.62 202 SER A N 1
ATOM 1647 C CA . SER A 1 202 ? -6.602 14.898 24.078 1 90.62 202 SER A CA 1
ATOM 1648 C C . SER A 1 202 ? -5.523 13.875 23.734 1 90.62 202 SER A C 1
ATOM 1650 O O . SER A 1 202 ? -4.754 14.07 22.781 1 90.62 202 SER A O 1
ATOM 1652 N N . SER A 1 203 ? -5.543 12.789 24.406 1 93.62 203 SER A N 1
ATOM 1653 C CA . SER A 1 203 ? -4.543 11.766 24.156 1 93.62 203 SER A CA 1
ATOM 1654 C C . SER A 1 203 ? -4.754 11.117 22.781 1 93.62 203 SER A C 1
ATOM 1656 O O . SER A 1 203 ? -3.789 10.773 22.094 1 93.62 203 SER A O 1
ATOM 1658 N N . ALA A 1 204 ? -5.992 10.93 22.391 1 95 204 ALA A N 1
ATOM 1659 C CA . ALA A 1 204 ? -6.301 10.352 21.094 1 95 204 ALA A CA 1
ATOM 1660 C C . ALA A 1 204 ? -5.824 11.266 19.953 1 95 204 ALA A C 1
ATOM 1662 O O . ALA A 1 204 ? -5.312 10.789 18.938 1 95 204 ALA A O 1
ATOM 1663 N N . LEU A 1 205 ? -5.977 12.5 20.141 1 96.69 205 LEU A N 1
ATOM 1664 C CA . LEU A 1 205 ? -5.527 13.477 19.156 1 96.69 205 LEU A CA 1
ATOM 1665 C C . LEU A 1 205 ? -4.012 13.422 19 1 96.69 205 LEU A C 1
ATOM 1667 O O . LEU A 1 205 ? -3.5 13.453 17.875 1 96.69 205 LEU A O 1
ATOM 1671 N N . TYR A 1 206 ? -3.373 13.305 20.156 1 96.94 206 TYR A N 1
ATOM 1672 C CA . TYR A 1 206 ? -1.922 13.164 20.109 1 96.94 206 TYR A CA 1
ATOM 1673 C C . TYR A 1 206 ? -1.517 11.914 19.359 1 96.94 206 TYR A C 1
ATOM 1675 O O . TYR A 1 206 ? -0.599 11.945 18.531 1 96.94 206 TYR A O 1
ATOM 1683 N N . LYS A 1 207 ? -2.17 10.852 19.625 1 96.19 207 LYS A N 1
ATOM 1684 C CA . LYS A 1 207 ? -1.854 9.586 18.969 1 96.19 207 LYS A CA 1
ATOM 1685 C C . LYS A 1 207 ? -2.107 9.672 17.453 1 96.19 207 LYS A C 1
ATOM 1687 O O . LYS A 1 207 ? -1.373 9.078 16.672 1 96.19 207 LYS A O 1
ATOM 1692 N N . LEU A 1 208 ? -3.135 10.383 17.047 1 95.75 208 LEU A N 1
ATOM 1693 C CA . LEU A 1 208 ? -3.379 10.602 15.617 1 95.75 208 LEU A CA 1
ATOM 1694 C C . LEU A 1 208 ? -2.234 11.391 14.992 1 95.75 208 LEU A C 1
ATOM 1696 O O . LEU A 1 208 ? -1.766 11.055 13.898 1 95.75 208 LEU A O 1
ATOM 1700 N N . GLY A 1 209 ? -1.798 12.43 15.68 1 96.69 209 GLY A N 1
ATOM 1701 C CA . GLY A 1 209 ? -0.639 13.164 15.195 1 96.69 209 GLY A CA 1
ATOM 1702 C C . GLY A 1 209 ? 0.581 12.289 14.992 1 96.69 209 GLY A C 1
ATOM 1703 O O . GLY A 1 209 ? 1.215 12.336 13.93 1 96.69 209 GLY A O 1
ATOM 1704 N N . GLU A 1 210 ? 0.856 11.469 15.969 1 94.69 210 GLU A N 1
ATOM 1705 C CA . GLU A 1 210 ? 1.993 10.555 15.891 1 94.69 210 GLU A CA 1
ATOM 1706 C C . GLU A 1 210 ? 1.831 9.57 14.742 1 94.69 210 GLU A C 1
ATOM 1708 O O . GLU A 1 210 ? 2.803 9.242 14.055 1 94.69 210 GLU A O 1
ATOM 1713 N N . SER A 1 211 ? 0.608 9.086 14.539 1 92.69 211 SER A N 1
ATOM 1714 C CA . SER A 1 211 ? 0.342 8.133 13.461 1 92.69 211 SER A CA 1
ATOM 1715 C C . SER A 1 211 ? 0.636 8.75 12.102 1 92.69 211 SER A C 1
ATOM 1717 O O . SER A 1 211 ? 1.238 8.109 11.242 1 92.69 211 SER A O 1
ATOM 1719 N N . TYR A 1 212 ? 0.26 9.984 11.875 1 92 212 TYR A N 1
ATOM 1720 C CA . TYR A 1 212 ? 0.515 10.656 10.609 1 92 212 TYR A CA 1
ATOM 1721 C C . TYR A 1 212 ? 1.991 11.008 10.461 1 92 212 TYR A C 1
ATOM 1723 O O . TYR A 1 212 ? 2.525 11.016 9.352 1 92 212 TYR A O 1
ATOM 1731 N N . GLU A 1 213 ? 2.602 11.312 11.633 1 90.69 213 GLU A N 1
ATOM 1732 C CA . GLU A 1 213 ? 4.023 11.633 11.617 1 90.69 213 GLU A CA 1
ATOM 1733 C C . GLU A 1 213 ? 4.859 10.422 11.227 1 90.69 213 GLU A C 1
ATOM 1735 O O . GLU A 1 213 ? 5.828 10.547 10.469 1 90.69 213 GLU A O 1
ATOM 1740 N N . LEU A 1 214 ? 4.387 9.273 11.719 1 86.31 214 LEU A N 1
ATOM 1741 C CA . LEU A 1 214 ? 5.23 8.086 11.609 1 86.31 214 LEU A CA 1
ATOM 1742 C C . LEU A 1 214 ? 4.676 7.113 10.57 1 86.31 214 LEU A C 1
ATOM 1744 O O . LEU A 1 214 ? 5.336 6.133 10.227 1 86.31 214 LEU A O 1
ATOM 1748 N N . GLY A 1 215 ? 3.469 7.359 10.102 1 86.06 215 GLY A N 1
ATOM 1749 C CA . GLY A 1 215 ? 2.854 6.465 9.133 1 86.06 215 GLY A CA 1
ATOM 1750 C C . GLY A 1 215 ? 2.385 5.16 9.742 1 86.06 215 GLY A C 1
ATOM 1751 O O . GLY A 1 215 ? 2.707 4.082 9.234 1 86.06 215 GLY A O 1
ATOM 1752 N N . LYS A 1 216 ? 1.694 5.242 10.766 1 86.62 216 LYS A N 1
ATOM 1753 C CA . LYS A 1 216 ? 1.15 4.059 11.43 1 86.62 216 LYS A CA 1
ATOM 1754 C C . LYS A 1 216 ? -0.338 3.9 11.133 1 86.62 216 LYS A C 1
ATOM 1756 O O . LYS A 1 216 ? -1.179 4.492 11.812 1 86.62 216 LYS A O 1
ATOM 1761 N N . GLY A 1 217 ? -0.66 3.037 10.234 1 83.69 217 GLY A N 1
ATOM 1762 C CA . GLY A 1 217 ? -2.045 2.779 9.875 1 83.69 217 GLY A CA 1
ATOM 1763 C C . GLY A 1 217 ? -2.602 3.787 8.891 1 83.69 217 GLY A C 1
ATOM 1764 O O . GLY A 1 217 ? -3.715 3.621 8.383 1 83.69 217 GLY A O 1
ATOM 1765 N N . VAL A 1 218 ? -1.842 4.887 8.688 1 87.38 218 VAL A N 1
ATOM 1766 C CA . VAL A 1 218 ? -2.166 5.926 7.719 1 87.38 218 VAL A CA 1
ATOM 1767 C C . VAL A 1 218 ? -0.904 6.336 6.961 1 87.38 218 VAL A C 1
ATOM 1769 O O . VAL A 1 218 ? 0.21 5.996 7.367 1 87.38 218 VAL A O 1
ATOM 1772 N N . ASN A 1 219 ? -1.11 7.004 5.82 1 82.69 219 ASN A N 1
ATOM 1773 C CA . ASN A 1 219 ? 0.034 7.559 5.109 1 82.69 219 ASN A CA 1
ATOM 1774 C C . ASN A 1 219 ? 0.651 8.734 5.867 1 82.69 219 ASN A C 1
ATOM 1776 O O . ASN A 1 219 ? -0.065 9.523 6.48 1 82.69 219 ASN A O 1
ATOM 1780 N N . ILE A 1 220 ? 1.884 8.867 5.773 1 85.12 220 ILE A N 1
ATOM 1781 C CA . ILE A 1 220 ? 2.584 9.977 6.41 1 85.12 220 ILE A CA 1
ATOM 1782 C C . ILE A 1 220 ? 2.066 11.297 5.852 1 85.12 220 ILE A C 1
ATOM 1784 O O . ILE A 1 220 ? 1.863 11.43 4.645 1 85.12 220 ILE A O 1
ATOM 1788 N N . SER A 1 221 ? 1.856 12.148 6.629 1 89 221 SER A N 1
ATOM 1789 C CA . SER A 1 221 ? 1.46 13.516 6.297 1 89 221 SER A CA 1
ATOM 1790 C C . SER A 1 221 ? 1.9 14.5 7.375 1 89 221 SER A C 1
ATOM 1792 O O . SER A 1 221 ? 1.317 14.539 8.461 1 89 221 SER A O 1
ATOM 1794 N N . GLU A 1 222 ? 2.84 15.305 7.027 1 89.5 222 GLU A N 1
ATOM 1795 C CA . GLU A 1 222 ? 3.359 16.266 8 1 89.5 222 GLU A CA 1
ATOM 1796 C C . GLU A 1 222 ? 2.303 17.297 8.375 1 89.5 222 GLU A C 1
ATOM 1798 O O . GLU A 1 222 ? 2.221 17.719 9.531 1 89.5 222 GLU A O 1
ATOM 1803 N N . ILE A 1 223 ? 1.569 17.656 7.445 1 93.38 223 ILE A N 1
ATOM 1804 C CA . ILE A 1 223 ? 0.583 18.703 7.703 1 93.38 223 ILE A CA 1
ATOM 1805 C C . ILE A 1 223 ? -0.541 18.141 8.578 1 93.38 223 ILE A C 1
ATOM 1807 O O . ILE A 1 223 ? -1.063 18.844 9.445 1 93.38 223 ILE A O 1
ATOM 1811 N N . LYS A 1 224 ? -0.953 16.891 8.375 1 95 224 LYS A N 1
ATOM 1812 C CA . LYS A 1 224 ? -1.956 16.266 9.25 1 95 224 LYS A CA 1
ATOM 1813 C C . LYS A 1 224 ? -1.41 16.062 10.656 1 95 224 LYS A C 1
ATOM 1815 O O . LYS A 1 224 ? -2.133 16.25 11.641 1 95 224 LYS A O 1
ATOM 1820 N N . ALA A 1 225 ? -0.13 15.641 10.672 1 95.38 225 ALA A N 1
ATOM 1821 C CA . ALA A 1 225 ? 0.497 15.523 11.984 1 95.38 225 ALA A CA 1
ATOM 1822 C C . ALA A 1 225 ? 0.438 16.844 12.742 1 95.38 225 ALA A C 1
ATOM 1824 O O . ALA A 1 225 ? 0.001 16.891 13.898 1 95.38 225 ALA A O 1
ATOM 1825 N N . PHE A 1 226 ? 0.81 17.906 12.102 1 96.75 226 PHE A N 1
ATOM 1826 C CA . PHE A 1 226 ? 0.755 19.234 12.695 1 96.75 226 PHE A CA 1
ATOM 1827 C C . PHE A 1 226 ? -0.657 19.562 13.172 1 96.75 226 PHE A C 1
ATOM 1829 O O . PHE A 1 226 ? -0.845 20.047 14.281 1 96.75 226 PHE A O 1
ATOM 1836 N N . TYR A 1 227 ? -1.612 19.281 12.344 1 96.62 227 TYR A N 1
ATOM 1837 C CA . TYR A 1 227 ? -3.006 19.562 12.664 1 96.62 227 TYR A CA 1
ATOM 1838 C C . TYR A 1 227 ? -3.42 18.875 13.961 1 96.62 227 TYR A C 1
ATOM 1840 O O . TYR A 1 227 ? -3.949 19.531 14.867 1 96.62 227 TYR A O 1
ATOM 1848 N N . TYR A 1 228 ? -3.168 17.641 14.07 1 97.25 228 TYR A N 1
ATOM 1849 C CA . TYR A 1 228 ? -3.662 16.875 15.211 1 97.25 228 TYR A CA 1
ATOM 1850 C C . TYR A 1 228 ? -2.85 17.188 16.469 1 97.25 228 TYR A C 1
ATOM 1852 O O . TYR A 1 228 ? -3.385 17.172 17.578 1 97.25 228 TYR A O 1
ATOM 1860 N N . TYR A 1 229 ? -1.556 17.453 16.281 1 97.56 229 TYR A N 1
ATOM 1861 C CA . TYR A 1 229 ? -0.782 17.891 17.422 1 97.56 229 TYR A CA 1
ATOM 1862 C C . TYR A 1 229 ? -1.307 19.234 17.953 1 97.56 229 TYR A C 1
ATOM 1864 O O . TYR A 1 229 ? -1.37 19.453 19.156 1 97.56 229 TYR A O 1
ATOM 1872 N N . LYS A 1 230 ? -1.63 20.094 17.062 1 97.56 230 LYS A N 1
ATOM 1873 C CA . LYS A 1 230 ? -2.184 21.391 17.453 1 97.56 230 LYS A CA 1
ATOM 1874 C C . LYS A 1 230 ? -3.496 21.219 18.219 1 97.56 230 LYS A C 1
ATOM 1876 O O . LYS A 1 230 ? -3.715 21.859 19.25 1 97.56 230 LYS A O 1
ATOM 1881 N N . GLN A 1 231 ? -4.383 20.344 17.672 1 96.06 231 GLN A N 1
ATOM 1882 C CA . GLN A 1 231 ? -5.641 20.062 18.359 1 96.06 231 GLN A CA 1
ATOM 1883 C C . GLN A 1 231 ? -5.391 19.453 19.734 1 96.06 231 GLN A C 1
ATOM 1885 O O . GLN A 1 231 ? -6.078 19.781 20.703 1 96.06 231 GLN A O 1
ATOM 1890 N N . ALA A 1 232 ? -4.449 18.562 19.797 1 97.12 232 ALA A N 1
ATOM 1891 C CA . ALA A 1 232 ? -4.105 17.938 21.062 1 97.12 232 ALA A CA 1
ATOM 1892 C C . ALA A 1 232 ? -3.6 18.969 22.078 1 97.12 232 ALA A C 1
ATOM 1894 O O . ALA A 1 232 ? -4.008 18.969 23.234 1 97.12 232 ALA A O 1
ATOM 1895 N N . ALA A 1 233 ? -2.752 19.828 21.609 1 96.88 233 ALA A N 1
ATOM 1896 C CA . ALA A 1 233 ? -2.209 20.875 22.469 1 96.88 233 ALA A CA 1
ATOM 1897 C C . ALA A 1 233 ? -3.314 21.797 22.969 1 96.88 233 ALA A C 1
ATOM 1899 O O . ALA A 1 233 ? -3.355 22.141 24.156 1 96.88 233 ALA A O 1
ATOM 1900 N N . LYS A 1 234 ? -4.18 22.188 22.109 1 95.25 234 LYS A N 1
ATOM 1901 C CA . LYS A 1 234 ? -5.305 23.062 22.469 1 95.25 234 LYS A CA 1
ATOM 1902 C C . LYS A 1 234 ? -6.184 22.406 23.531 1 95.25 234 LYS A C 1
ATOM 1904 O O . LYS A 1 234 ? -6.758 23.094 24.375 1 95.25 234 LYS A O 1
ATOM 1909 N N . SER A 1 235 ? -6.266 21.094 23.422 1 94.25 235 SER A N 1
ATOM 1910 C CA . SER A 1 235 ? -7.109 20.359 24.359 1 94.25 235 SER A CA 1
ATOM 1911 C C . SER A 1 235 ? -6.359 20.031 25.641 1 94.25 235 SER A C 1
ATOM 1913 O O . SER 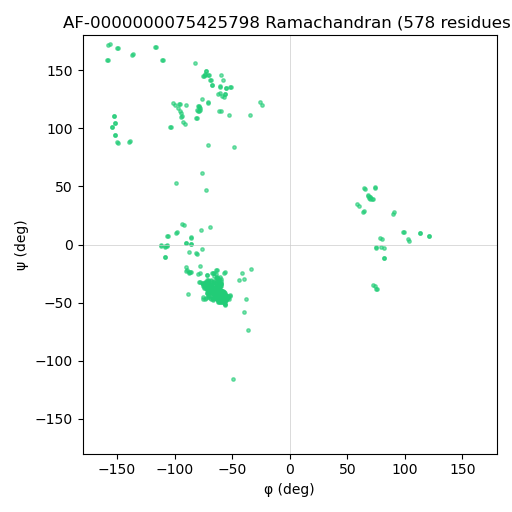A 1 235 ? -6.855 19.281 26.484 1 94.25 235 SER A O 1
ATOM 1915 N N . GLY A 1 236 ? -5.039 20.453 25.75 1 93.56 236 GLY A N 1
ATOM 1916 C CA . GLY A 1 236 ? -4.324 20.406 27.016 1 93.56 236 GLY A CA 1
ATOM 1917 C C . GLY A 1 236 ? -3.348 19.234 27.109 1 93.56 236 GLY A C 1
ATOM 1918 O O . GLY A 1 236 ? -2.715 19.031 28.141 1 93.56 236 GLY A O 1
ATOM 1919 N N . CYS A 1 237 ? -3.211 18.516 26.062 1 96.12 237 CYS A N 1
ATOM 1920 C CA . CYS A 1 237 ? -2.299 17.375 26.062 1 96.12 237 CYS A CA 1
ATOM 1921 C C . CYS A 1 237 ? -0.848 17.844 26.094 1 96.12 237 CYS A C 1
ATOM 1923 O O . CYS A 1 237 ? -0.385 18.5 25.156 1 96.12 237 CYS A O 1
ATOM 1925 N N . ILE A 1 238 ? -0.108 17.438 27.062 1 96.44 238 ILE A N 1
ATOM 1926 C CA . ILE A 1 238 ? 1.261 17.906 27.25 1 96.44 238 ILE A CA 1
ATOM 1927 C C . ILE A 1 238 ? 2.148 17.375 26.125 1 96.44 238 ILE A C 1
ATOM 1929 O O . ILE A 1 238 ? 3.07 18.062 25.688 1 96.44 238 ILE A O 1
ATOM 1933 N N . TYR A 1 239 ? 1.896 16.172 25.703 1 96.62 239 TYR A N 1
ATOM 1934 C CA . TYR A 1 239 ? 2.676 15.609 24.609 1 96.62 239 TYR A CA 1
ATOM 1935 C C . TYR A 1 239 ? 2.395 16.344 23.312 1 96.62 239 TYR A C 1
ATOM 1937 O O . TYR A 1 239 ? 3.299 16.547 22.484 1 96.62 239 TYR A O 1
ATOM 1945 N N . GLY A 1 240 ? 1.107 16.688 23.109 1 97.5 240 GLY A N 1
ATOM 1946 C CA . GLY A 1 240 ? 0.759 17.516 21.953 1 97.5 240 GLY A CA 1
ATOM 1947 C C . GLY A 1 240 ? 1.486 18.844 21.938 1 97.5 240 GLY A C 1
ATOM 1948 O O . GLY A 1 240 ? 1.957 19.281 20.875 1 97.5 240 GLY A O 1
ATOM 1949 N N . LYS A 1 241 ? 1.59 19.453 23.078 1 97.88 241 LYS A N 1
ATOM 1950 C CA . LYS A 1 241 ? 2.303 20.734 23.203 1 97.88 241 LYS A CA 1
ATOM 1951 C C . LYS A 1 241 ? 3.781 20.562 22.859 1 97.88 241 LYS A C 1
ATOM 1953 O O . LYS A 1 241 ? 4.363 21.391 22.172 1 97.88 241 LYS A O 1
ATOM 1958 N N . TYR A 1 242 ? 4.363 19.516 23.375 1 97.62 242 TYR A N 1
ATOM 1959 C CA . TYR A 1 242 ? 5.766 19.203 23.109 1 97.62 242 TYR A CA 1
ATOM 1960 C C . TYR A 1 242 ? 6.023 19.078 21.625 1 97.62 242 TYR A C 1
ATOM 1962 O O . TYR A 1 242 ? 6.949 19.688 21.094 1 97.62 242 TYR A O 1
ATOM 1970 N N . LYS A 1 243 ? 5.219 18.266 20.953 1 97.69 243 LYS A N 1
ATOM 1971 C CA . LYS A 1 243 ? 5.398 18.047 19.531 1 97.69 243 LYS A CA 1
ATOM 1972 C C . LYS A 1 243 ? 5.148 19.328 18.734 1 97.69 243 LYS A C 1
ATOM 1974 O O . LYS A 1 243 ? 5.875 19.625 17.781 1 97.69 243 LYS A O 1
ATOM 1979 N N . LEU A 1 244 ? 4.098 20.078 19.094 1 97.75 244 LEU A N 1
ATOM 1980 C CA . LEU A 1 244 ? 3.775 21.328 18.406 1 97.75 244 LEU A CA 1
ATOM 1981 C C . LEU A 1 244 ? 4.926 22.328 18.531 1 97.75 244 LEU A C 1
ATOM 1983 O O . LEU A 1 244 ? 5.215 23.062 17.578 1 97.75 244 LEU A O 1
ATOM 1987 N N . ALA A 1 245 ? 5.566 22.328 19.672 1 97.69 245 ALA A N 1
ATOM 1988 C CA . ALA A 1 245 ? 6.699 23.234 19.906 1 97.69 245 ALA A CA 1
ATOM 1989 C C . ALA A 1 245 ? 7.809 22.984 18.891 1 97.69 245 ALA A C 1
ATOM 1991 O O . ALA A 1 245 ? 8.453 23.922 18.422 1 97.69 245 ALA A O 1
ATOM 1992 N N . HIS A 1 246 ? 8.016 21.766 18.625 1 95.62 246 HIS A N 1
ATOM 1993 C CA . HIS A 1 246 ? 9.039 21.391 17.656 1 95.62 246 HIS A CA 1
ATOM 1994 C C . HIS A 1 246 ? 8.773 22.031 16.297 1 95.62 246 HIS A C 1
ATOM 1996 O O . HIS A 1 246 ? 9.703 22.5 15.633 1 95.62 246 HIS A O 1
ATOM 2002 N N . TYR A 1 247 ? 7.562 22.062 15.875 1 95.94 247 TYR A N 1
ATOM 2003 C CA . TYR A 1 247 ? 7.188 22.656 14.594 1 95.94 247 TYR A CA 1
ATOM 2004 C C . TYR A 1 247 ? 7.477 24.141 14.586 1 95.94 247 TYR A C 1
ATOM 2006 O O . TYR A 1 247 ? 7.992 24.688 13.602 1 95.94 247 TYR A O 1
ATOM 2014 N N . PHE A 1 248 ? 7.219 24.828 15.648 1 96.19 248 PHE A N 1
ATOM 2015 C CA . PHE A 1 248 ? 7.461 26.266 15.742 1 96.19 248 PHE A CA 1
ATOM 2016 C C . PHE A 1 248 ? 8.953 26.547 15.875 1 96.19 248 PHE A C 1
ATOM 2018 O O . PHE A 1 248 ? 9.445 27.562 15.359 1 96.19 248 PHE A O 1
ATOM 2025 N N . LEU A 1 249 ? 9.641 25.703 16.609 1 94.88 249 LEU A N 1
ATOM 2026 C CA . LEU A 1 249 ? 11.07 25.891 16.828 1 94.88 249 LEU A CA 1
ATOM 2027 C C . LEU A 1 249 ? 11.836 25.812 15.508 1 94.88 249 LEU A C 1
ATOM 2029 O O . LEU A 1 249 ? 12.742 26.594 15.258 1 94.88 249 LEU A O 1
ATOM 2033 N N . HIS A 1 250 ? 11.453 24.875 14.648 1 92.31 250 HIS A N 1
ATOM 2034 C CA . HIS A 1 250 ? 12.234 24.594 13.445 1 92.31 250 HIS A CA 1
ATOM 2035 C C . HIS A 1 250 ? 11.531 25.125 12.195 1 92.31 250 HIS A C 1
ATOM 2037 O O . HIS A 1 250 ? 12.062 25.031 11.094 1 92.31 250 HIS A O 1
ATOM 2043 N N . GLY A 1 251 ? 10.406 25.703 12.414 1 93.25 251 GLY A N 1
ATOM 2044 C CA . GLY A 1 251 ? 9.688 26.281 11.289 1 93.25 251 GLY A CA 1
ATOM 2045 C C . GLY A 1 251 ? 9.227 25.25 10.281 1 93.25 251 GLY A C 1
ATOM 2046 O O . GLY A 1 251 ? 9.461 25.406 9.078 1 93.25 251 GLY A O 1
ATOM 2047 N N . ILE A 1 252 ? 8.602 24.203 10.758 1 90.19 252 ILE A N 1
ATOM 2048 C CA . ILE A 1 252 ? 8.055 23.156 9.906 1 90.19 252 ILE A CA 1
ATOM 2049 C C . ILE A 1 252 ? 6.566 23.422 9.664 1 90.19 252 ILE A C 1
ATOM 2051 O O . ILE A 1 252 ? 5.781 23.484 10.609 1 90.19 252 ILE A O 1
ATOM 2055 N N . ILE A 1 253 ? 6.086 23.594 8.43 1 91.69 253 ILE A N 1
ATOM 2056 C CA . ILE A 1 253 ? 4.719 23.891 8.039 1 91.69 253 ILE A CA 1
ATOM 2057 C C . ILE A 1 253 ? 4.414 25.359 8.336 1 91.69 253 ILE A C 1
ATOM 2059 O O . ILE A 1 253 ? 3.783 26.047 7.527 1 91.69 253 ILE A O 1
ATOM 2063 N N . VAL A 1 254 ? 4.93 25.844 9.445 1 93.56 254 VAL A N 1
ATOM 2064 C CA . VAL A 1 254 ? 4.742 27.219 9.883 1 93.56 254 VAL A CA 1
ATOM 2065 C C . VAL A 1 254 ? 6.09 27.938 9.93 1 93.56 254 VAL A C 1
ATOM 2067 O O . VAL A 1 254 ? 7.137 27.312 9.742 1 93.56 254 VAL A O 1
ATOM 2070 N N . ASP A 1 255 ? 6.031 29.25 10.109 1 92.06 255 ASP A N 1
ATOM 2071 C CA . ASP A 1 255 ? 7.27 30 10.289 1 92.06 255 ASP A CA 1
ATOM 2072 C C . ASP A 1 255 ? 7.879 29.734 11.664 1 92.06 255 ASP A C 1
ATOM 2074 O O . ASP A 1 255 ? 7.16 29.453 12.625 1 92.06 255 ASP A O 1
ATOM 2078 N N . CYS A 1 256 ? 9.141 29.812 11.664 1 94.12 256 CYS A N 1
ATOM 2079 C CA . CYS A 1 256 ? 9.844 29.672 12.93 1 94.12 256 CYS A CA 1
ATOM 2080 C C . CYS A 1 256 ? 9.383 30.734 13.93 1 94.12 256 CYS A C 1
ATOM 2082 O O . CYS A 1 256 ? 9.281 31.906 13.578 1 94.12 256 CYS A O 1
ATOM 2084 N N . ASP A 1 257 ? 9.008 30.328 15.062 1 96.31 257 ASP A N 1
ATOM 2085 C CA . ASP A 1 257 ? 8.609 31.172 16.188 1 96.31 257 ASP A CA 1
ATOM 2086 C C . ASP A 1 257 ? 9.172 30.641 17.5 1 96.31 257 ASP A C 1
ATOM 2088 O O . ASP A 1 257 ? 8.484 29.922 18.234 1 96.31 257 ASP A O 1
ATOM 2092 N N . GLU A 1 258 ? 10.328 31.094 17.797 1 94.44 258 GLU A N 1
ATOM 2093 C CA . GLU A 1 258 ? 11.062 30.547 18.938 1 94.44 258 GLU A CA 1
ATOM 2094 C C . GLU A 1 258 ? 10.344 30.859 20.25 1 94.44 258 GLU A C 1
ATOM 2096 O O . GLU A 1 258 ? 10.352 30.047 21.188 1 94.44 258 GLU A O 1
ATOM 2101 N N . LYS A 1 259 ? 9.805 31.984 20.344 1 95.69 259 LYS A N 1
ATOM 2102 C CA . LYS A 1 259 ? 9.094 32.375 21.562 1 95.69 259 LYS A CA 1
ATOM 2103 C C . LYS A 1 259 ? 7.906 31.453 21.812 1 95.69 259 LYS A C 1
ATOM 2105 O O . LYS A 1 259 ? 7.711 30.969 22.938 1 95.69 259 LYS A O 1
ATOM 2110 N N . LYS A 1 260 ? 7.156 31.266 20.797 1 97 260 LYS A N 1
ATOM 2111 C CA . LYS A 1 260 ? 6.016 30.359 20.922 1 97 260 LYS A CA 1
ATOM 2112 C C . LYS A 1 260 ? 6.469 28.938 21.281 1 97 260 LYS A C 1
ATOM 2114 O O . LYS A 1 260 ? 5.852 28.281 22.109 1 97 260 LYS A O 1
ATOM 2119 N N . ALA A 1 261 ? 7.512 28.484 20.625 1 97 261 ALA A N 1
ATOM 2120 C CA . ALA A 1 261 ? 8.062 27.156 20.906 1 97 261 ALA A CA 1
ATOM 2121 C C . ALA A 1 261 ? 8.477 27.031 22.375 1 97 261 ALA A C 1
ATOM 2123 O O . ALA A 1 261 ? 8.141 26.047 23.031 1 97 261 ALA A O 1
ATOM 2124 N N . HIS A 1 262 ? 9.125 28.062 22.812 1 95.31 262 HIS A N 1
ATOM 2125 C CA . HIS A 1 262 ? 9.602 28.062 24.203 1 95.31 262 HIS A CA 1
ATOM 2126 C C . HIS A 1 262 ? 8.438 28 25.188 1 95.31 262 HIS A C 1
ATOM 2128 O O . HIS A 1 262 ? 8.484 27.25 26.156 1 95.31 262 HIS A O 1
ATOM 2134 N N . ASN A 1 263 ? 7.445 28.781 24.953 1 96.94 263 ASN A N 1
ATOM 2135 C CA . ASN A 1 263 ? 6.277 28.781 25.828 1 96.94 263 ASN A CA 1
ATOM 2136 C C . ASN A 1 263 ? 5.598 27.406 25.844 1 96.94 263 ASN A C 1
ATOM 2138 O O . ASN A 1 263 ? 5.168 26.953 26.906 1 96.94 263 ASN A O 1
ATOM 2142 N N . LEU A 1 264 ? 5.508 26.797 24.734 1 97.62 264 LEU A N 1
ATOM 2143 C CA . LEU A 1 264 ? 4.887 25.484 24.641 1 97.62 264 LEU A CA 1
ATOM 2144 C C . LEU A 1 264 ? 5.727 24.438 25.359 1 97.62 264 LEU A C 1
ATOM 2146 O O . LEU A 1 264 ? 5.188 23.594 26.078 1 97.62 264 LEU A O 1
ATOM 2150 N N . TYR A 1 265 ? 7.078 24.469 25.125 1 96.75 265 TYR A N 1
ATOM 2151 C CA . TYR A 1 265 ? 7.953 23.547 25.859 1 96.75 265 TYR A CA 1
ATOM 2152 C C . TYR A 1 265 ? 7.82 23.75 27.359 1 96.75 265 TYR A C 1
ATOM 2154 O O . TYR A 1 265 ? 7.816 22.766 28.109 1 96.75 265 TYR A O 1
ATOM 2162 N N . LYS A 1 266 ? 7.723 24.984 27.75 1 96.56 266 LYS A N 1
ATOM 2163 C CA . LYS A 1 266 ? 7.578 25.281 29.172 1 96.56 266 LYS A CA 1
ATOM 2164 C C . LYS A 1 266 ? 6.297 24.672 29.734 1 96.56 266 LYS A C 1
ATOM 2166 O O . LYS A 1 266 ? 6.312 24.047 30.797 1 96.56 266 LYS A O 1
ATOM 2171 N N . GLU A 1 267 ? 5.207 24.906 29.031 1 97.25 267 GLU A N 1
ATOM 2172 C CA . GLU A 1 267 ? 3.932 24.328 29.469 1 97.25 267 GLU A CA 1
ATOM 2173 C C . GLU A 1 267 ? 3.996 22.812 29.516 1 97.25 267 GLU A C 1
ATOM 2175 O O . GLU A 1 267 ? 3.461 22.203 30.453 1 97.25 267 GLU A O 1
ATOM 2180 N N . ALA A 1 268 ? 4.555 22.219 28.531 1 97.19 268 ALA A N 1
ATOM 2181 C CA . ALA A 1 268 ? 4.691 20.766 28.484 1 97.19 268 ALA A CA 1
ATOM 2182 C C . ALA A 1 268 ? 5.543 20.266 29.656 1 97.19 268 ALA A C 1
ATOM 2184 O O . ALA A 1 268 ? 5.211 19.266 30.281 1 97.19 268 ALA A O 1
ATOM 2185 N N . ALA A 1 269 ? 6.613 20.922 29.922 1 95.69 269 ALA A N 1
ATOM 2186 C CA . ALA A 1 269 ? 7.5 20.562 31.031 1 95.69 269 ALA A CA 1
ATOM 2187 C C . ALA A 1 269 ? 6.785 20.688 32.375 1 95.69 269 ALA A C 1
ATOM 2189 O O . ALA A 1 269 ? 6.895 19.812 33.219 1 95.69 269 ALA A O 1
ATOM 2190 N N . GLU A 1 270 ? 6.137 21.734 32.5 1 96 270 GLU A N 1
ATOM 2191 C CA . GLU A 1 270 ? 5.375 21.969 33.719 1 96 270 GLU A CA 1
ATOM 2192 C C . GLU A 1 270 ? 4.328 20.875 33.938 1 96 270 GLU A C 1
ATOM 2194 O O . GLU A 1 270 ? 3.992 20.531 35.062 1 96 270 GLU A O 1
ATOM 2199 N N . GLY A 1 271 ? 3.832 20.391 32.844 1 95.31 271 GLY A N 1
ATOM 2200 C CA . GLY A 1 271 ? 2.842 19.328 32.906 1 95.31 271 GLY A CA 1
ATOM 2201 C C . GLY A 1 271 ? 3.455 17.953 33.125 1 95.31 271 GLY A C 1
ATOM 2202 O O . GLY A 1 271 ? 2.736 16.953 33.281 1 95.31 271 GLY A O 1
ATOM 2203 N N . GLY A 1 272 ? 4.879 17.812 33.062 1 93.94 272 GLY A N 1
ATOM 2204 C CA . GLY A 1 272 ? 5.539 16.562 33.406 1 93.94 272 GLY A CA 1
ATOM 2205 C C . GLY A 1 272 ? 6.211 15.898 32.219 1 93.94 272 GLY A C 1
ATOM 2206 O O . GLY A 1 272 ? 6.59 14.727 32.281 1 93.94 272 GLY A O 1
ATOM 2207 N N . ASN A 1 273 ? 6.309 16.578 31.109 1 94.56 273 ASN A N 1
ATOM 2208 C CA . ASN A 1 273 ? 7.008 16 29.953 1 94.56 273 ASN A CA 1
ATOM 2209 C C . ASN A 1 273 ? 8.523 16.141 30.094 1 94.56 273 ASN A C 1
ATOM 2211 O O . ASN A 1 273 ? 9.07 17.234 29.969 1 94.56 273 ASN A O 1
ATOM 2215 N N . ASN A 1 274 ? 9.188 15.07 30.188 1 93.38 274 ASN A N 1
ATOM 2216 C CA . ASN A 1 274 ? 10.625 15.07 30.453 1 93.38 274 ASN A CA 1
ATOM 2217 C C . ASN A 1 274 ? 11.422 15.555 29.25 1 93.38 274 ASN A C 1
ATOM 2219 O O . ASN A 1 274 ? 12.445 16.234 29.422 1 93.38 274 ASN A O 1
ATOM 2223 N N . ASP A 1 275 ? 10.984 15.156 28.156 1 93.19 275 ASP A N 1
ATOM 2224 C CA . ASP A 1 275 ? 11.695 15.594 26.953 1 93.19 275 ASP A CA 1
ATOM 2225 C C . ASP A 1 275 ? 11.68 17.109 26.828 1 93.19 275 ASP A C 1
ATOM 2227 O O . ASP A 1 275 ? 12.688 17.719 26.453 1 93.19 275 ASP A O 1
ATOM 2231 N N . ALA A 1 276 ? 10.516 17.688 27.109 1 93.81 276 ALA A N 1
ATOM 2232 C CA . ALA A 1 276 ? 10.398 19.141 27.062 1 93.81 276 ALA A CA 1
ATOM 2233 C C . ALA A 1 276 ? 11.344 19.797 28.062 1 93.81 276 ALA A C 1
ATOM 2235 O O . ALA A 1 276 ? 11.945 20.828 27.766 1 93.81 276 ALA A O 1
ATOM 2236 N N . HIS A 1 277 ? 11.523 19.172 29.188 1 92.5 277 HIS A N 1
ATOM 2237 C CA . HIS A 1 277 ? 12.438 19.672 30.203 1 92.5 277 HIS A CA 1
ATOM 2238 C C . HIS A 1 277 ? 13.875 19.688 29.688 1 92.5 277 HIS A C 1
ATOM 2240 O O . HIS A 1 277 ? 14.609 20.656 29.906 1 92.5 277 HIS A O 1
ATOM 2246 N N . GLU A 1 278 ? 14.211 18.641 29.094 1 92.88 278 GLU A N 1
ATOM 2247 C CA . GLU A 1 278 ? 15.57 18.516 28.562 1 92.88 278 GLU A CA 1
ATOM 2248 C C . GLU A 1 278 ? 15.852 19.578 27.516 1 92.88 278 GLU A C 1
ATOM 2250 O O . GLU A 1 278 ? 16.922 20.188 27.5 1 92.88 278 GLU A O 1
ATOM 2255 N N . ILE A 1 279 ? 14.914 19.734 26.656 1 91.25 279 ILE A N 1
ATOM 2256 C CA . ILE A 1 279 ? 15.102 20.703 25.578 1 91.25 279 ILE A CA 1
ATOM 2257 C C . ILE A 1 279 ? 15.195 22.109 26.172 1 91.25 279 ILE A C 1
ATOM 2259 O O . ILE A 1 279 ? 16.062 22.891 25.781 1 91.25 279 ILE A O 1
ATOM 2263 N N . LEU A 1 280 ? 14.383 22.469 27.125 1 90 280 LEU A N 1
ATOM 2264 C CA . LEU A 1 280 ? 14.406 23.781 27.75 1 90 280 LEU A CA 1
ATOM 2265 C C . LEU A 1 280 ? 15.742 24.031 28.453 1 90 280 LEU A C 1
ATOM 2267 O O . LEU A 1 280 ? 16.281 25.125 28.406 1 90 280 LEU A O 1
ATOM 2271 N N . SER A 1 281 ? 16.188 22.953 29.047 1 88.81 281 SER A N 1
ATOM 2272 C CA . SER A 1 281 ? 17.484 23.062 29.734 1 88.81 281 SER A CA 1
ATOM 2273 C C . SER A 1 281 ? 18.609 23.359 28.75 1 88.81 281 SER A C 1
ATOM 2275 O O . SER A 1 281 ? 19.484 24.172 29.016 1 88.81 281 SER A O 1
ATOM 2277 N N . ALA A 1 282 ? 18.531 22.688 27.641 1 87.69 282 ALA A N 1
ATOM 2278 C CA . ALA A 1 282 ? 19.547 22.875 26.609 1 87.69 282 ALA A CA 1
ATOM 2279 C C . ALA A 1 282 ? 19.469 24.266 26 1 87.69 282 ALA A C 1
ATOM 2281 O O . ALA A 1 282 ? 20.484 24.891 25.719 1 87.69 282 ALA A O 1
ATOM 2282 N N . LEU A 1 283 ? 18.219 24.75 25.812 1 84.75 283 LEU A N 1
ATOM 2283 C CA . LEU A 1 283 ? 18.016 26.078 25.234 1 84.75 283 LEU A CA 1
ATOM 2284 C C . LEU A 1 283 ? 18.484 27.172 26.188 1 84.75 283 LEU A C 1
ATOM 2286 O O . LEU A 1 283 ? 19.062 28.172 25.75 1 84.75 283 LEU A O 1
ATOM 2290 N N . TYR A 1 284 ? 18.312 26.953 27.406 1 82.62 284 TYR A N 1
ATOM 2291 C CA . TYR A 1 284 ? 18.734 27.922 28.422 1 82.62 284 TYR A CA 1
ATOM 2292 C C . TYR A 1 284 ? 20.25 27.953 28.531 1 82.62 284 TYR A C 1
ATOM 2294 O O . TYR A 1 284 ? 20.859 29.016 28.719 1 82.62 284 TYR A O 1
ATOM 2302 N N . GLU A 1 285 ? 20.828 26.844 28.375 1 79.69 285 GLU A N 1
ATOM 2303 C CA . GLU A 1 285 ? 22.281 26.781 28.422 1 79.69 285 GLU A CA 1
ATOM 2304 C C . GLU A 1 285 ? 22.906 27.484 27.219 1 79.69 285 GLU A C 1
ATOM 2306 O O . GLU A 1 285 ? 23.938 28.141 27.359 1 79.69 285 GLU A O 1
ATOM 2311 N N . GLN A 1 286 ? 22.312 27.328 26.125 1 75.25 286 GLN A N 1
ATOM 2312 C CA . GLN A 1 286 ? 22.812 27.984 24.922 1 75.25 286 GLN A CA 1
ATOM 2313 C C . GLN A 1 286 ? 22.641 29.5 25.016 1 75.25 286 GLN A C 1
ATOM 2315 O O . GLN A 1 286 ? 23.5 30.25 24.547 1 75.25 286 GLN A O 1
ATOM 2320 N N . ASP A 1 287 ? 21.5 29.953 25.516 1 69.5 287 ASP A N 1
ATOM 2321 C CA . ASP A 1 287 ? 21.266 31.391 25.703 1 69.5 287 ASP A CA 1
ATOM 2322 C C . ASP A 1 287 ? 22.266 32 26.672 1 69.5 287 ASP A C 1
ATOM 2324 O O . ASP A 1 287 ? 22.703 33.125 26.484 1 69.5 287 ASP A O 1
ATOM 2328 N N . LYS A 1 288 ? 22.656 31.281 27.625 1 68.31 288 LYS A N 1
ATOM 2329 C CA . LYS A 1 288 ? 23.656 31.766 28.562 1 68.31 288 LYS A CA 1
ATOM 2330 C C . LYS A 1 288 ? 25.016 31.906 27.906 1 68.31 288 LYS A C 1
ATOM 2332 O O . LYS A 1 288 ? 25.781 32.844 28.219 1 68.31 288 LYS A O 1
ATOM 2337 N N . GLU A 1 289 ? 25.203 31.016 27.078 1 62.88 289 GLU A N 1
ATOM 2338 C CA . GLU A 1 289 ? 26.5 31.062 26.422 1 62.88 289 GLU A CA 1
ATOM 2339 C C . GLU A 1 289 ? 26.578 32.25 25.438 1 62.88 289 GLU A C 1
ATOM 2341 O O . GLU A 1 289 ? 27.656 32.75 25.156 1 62.88 289 GLU A O 1
ATOM 2346 N N . THR A 1 290 ? 25.531 32.656 24.953 1 61.38 290 THR A N 1
ATOM 2347 C CA . THR A 1 290 ? 25.547 33.75 23.984 1 61.38 290 THR A CA 1
ATOM 2348 C C . THR A 1 290 ? 25.422 35.094 24.688 1 61.38 290 THR A C 1
ATOM 2350 O O . THR A 1 290 ? 25.75 36.125 24.125 1 61.38 290 THR A O 1
ATOM 2353 N N . GLU A 1 291 ? 24.891 35.125 25.875 1 49.34 291 GLU A N 1
ATOM 2354 C CA . GLU A 1 291 ? 24.984 36.375 26.625 1 49.34 291 GLU A CA 1
ATOM 2355 C C . GLU A 1 291 ? 26.375 36.562 27.203 1 49.34 291 GLU A C 1
ATOM 2357 O O . GLU A 1 291 ? 27.062 35.594 27.547 1 49.34 291 GLU A O 1
ATOM 2362 N N . MET B 1 1 ? -5.25 -0.172 24.516 1 39 1 MET B N 1
ATOM 2363 C CA . MET B 1 1 ? -6.512 0.365 24.016 1 39 1 MET B CA 1
ATOM 2364 C C . MET B 1 1 ? -7.348 -0.729 23.359 1 39 1 MET B C 1
ATOM 2366 O O . MET B 1 1 ? -6.812 -1.756 22.938 1 39 1 MET B O 1
ATOM 2370 N N . ASP B 1 2 ? -8.742 -0.661 23.562 1 58.62 2 ASP B N 1
ATOM 2371 C CA . ASP B 1 2 ? -9.836 -1.616 23.719 1 58.62 2 ASP B CA 1
ATOM 2372 C C . ASP B 1 2 ? -10.172 -2.299 22.406 1 58.62 2 ASP B C 1
ATOM 2374 O O . ASP B 1 2 ? -11.117 -1.901 21.719 1 58.62 2 ASP B O 1
ATOM 2378 N N . LEU B 1 3 ? -9.195 -2.744 21.75 1 62.41 3 LEU B N 1
ATOM 2379 C CA . LEU B 1 3 ? -9.5 -3.637 20.641 1 62.41 3 LEU B CA 1
ATOM 2380 C C . LEU B 1 3 ? -10.594 -4.621 21.016 1 62.41 3 LEU B C 1
ATOM 2382 O O . LEU B 1 3 ? -11.375 -5.055 20.172 1 62.41 3 LEU B O 1
ATOM 2386 N N . GLU B 1 4 ? -10.602 -4.762 22.25 1 64.38 4 GLU B N 1
ATOM 2387 C CA . GLU B 1 4 ? -11.68 -5.613 22.75 1 64.38 4 GLU B CA 1
ATOM 2388 C C . GLU B 1 4 ? -13.047 -5.004 22.453 1 64.38 4 GLU B C 1
ATOM 2390 O O . GLU B 1 4 ? -14.008 -5.727 22.188 1 64.38 4 GLU B O 1
ATOM 2395 N N . LYS B 1 5 ? -12.977 -3.762 22.391 1 65.69 5 LYS B N 1
ATOM 2396 C CA . LYS B 1 5 ? -14.234 -3.09 22.094 1 65.69 5 LYS B CA 1
ATOM 2397 C C . LYS B 1 5 ? -14.602 -3.234 20.609 1 65.69 5 LYS B C 1
ATOM 2399 O O . LYS B 1 5 ? -15.781 -3.332 20.266 1 65.69 5 LYS B O 1
ATOM 2404 N N . ALA B 1 6 ? -13.586 -3.266 19.844 1 67.5 6 ALA B N 1
ATOM 2405 C CA . ALA B 1 6 ? -13.883 -3.447 18.422 1 67.5 6 ALA B CA 1
ATOM 2406 C C . ALA B 1 6 ? -14.617 -4.766 18.188 1 67.5 6 ALA B C 1
ATOM 2408 O O . ALA B 1 6 ? -15.641 -4.797 17.484 1 67.5 6 ALA B O 1
ATOM 2409 N N . ILE B 1 7 ? -14.219 -5.711 18.859 1 72.62 7 ILE B N 1
ATOM 2410 C CA . ILE B 1 7 ? -14.812 -7.027 18.656 1 72.62 7 ILE B CA 1
ATOM 2411 C C . ILE B 1 7 ? -16.25 -7.031 19.203 1 72.62 7 ILE B C 1
ATOM 2413 O O . ILE B 1 7 ? -17.125 -7.664 18.625 1 72.62 7 ILE B O 1
ATOM 2417 N N . TYR B 1 8 ? -16.297 -6.34 20.25 1 70.81 8 TYR B N 1
ATOM 2418 C CA . TYR B 1 8 ? -17.625 -6.293 20.844 1 70.81 8 TYR B CA 1
ATOM 2419 C C . TYR B 1 8 ? -18.641 -5.723 19.859 1 70.81 8 TYR B C 1
ATOM 2421 O O . TYR B 1 8 ? -19.719 -6.309 19.641 1 70.81 8 TYR B O 1
ATOM 2429 N N . TRP B 1 9 ? -18.375 -4.707 19.234 1 71.69 9 TRP B N 1
ATOM 2430 C CA . TRP B 1 9 ? -19.297 -4.047 18.328 1 71.69 9 TRP B CA 1
ATOM 2431 C C . TRP B 1 9 ? -19.516 -4.887 17.062 1 71.69 9 TRP B C 1
ATOM 2433 O O . TRP B 1 9 ? -20.641 -4.961 16.547 1 71.69 9 TRP B O 1
ATOM 2443 N N . TYR B 1 10 ? -18.5 -5.469 16.656 1 76.25 10 TYR B N 1
ATOM 2444 C CA . TYR B 1 10 ? -18.656 -6.305 15.469 1 76.25 10 TYR B CA 1
ATOM 2445 C C . TYR B 1 10 ? -19.5 -7.539 15.789 1 76.25 10 TYR B C 1
ATOM 2447 O O . TYR B 1 10 ? -20.312 -7.98 14.969 1 76.25 10 TYR B O 1
ATOM 2455 N N . ASN B 1 11 ? -19.25 -8 16.984 1 74.81 11 ASN B N 1
ATOM 2456 C CA . ASN B 1 11 ? -20.047 -9.141 17.406 1 74.81 11 ASN B CA 1
ATOM 2457 C C . ASN B 1 11 ? -21.531 -8.797 17.453 1 74.81 11 ASN B C 1
ATOM 2459 O O . ASN B 1 11 ? -22.375 -9.586 17 1 74.81 11 ASN B O 1
ATOM 2463 N N . LYS B 1 12 ? -21.797 -7.66 17.906 1 73.81 12 LYS B N 1
ATOM 2464 C CA . LYS B 1 12 ? -23.188 -7.211 18 1 73.81 12 LYS B CA 1
ATOM 2465 C C . LYS B 1 12 ? -23.797 -7.074 16.609 1 73.81 12 LYS B C 1
ATOM 2467 O O . LYS B 1 12 ? -24.938 -7.508 16.375 1 73.81 12 LYS B O 1
ATOM 2472 N N . ALA B 1 13 ? -23.109 -6.578 15.758 1 73.12 13 ALA B N 1
ATOM 2473 C CA . ALA B 1 13 ? -23.594 -6.375 14.398 1 73.12 13 ALA B CA 1
ATOM 2474 C C . ALA B 1 13 ? -23.688 -7.699 13.641 1 73.12 13 ALA B C 1
ATOM 2476 O O . ALA B 1 13 ? -24.562 -7.883 12.805 1 73.12 13 ALA B O 1
ATOM 2477 N N . ALA B 1 14 ? -22.828 -8.57 13.906 1 77.25 14 ALA B N 1
ATOM 2478 C CA . ALA B 1 14 ? -22.781 -9.875 13.25 1 77.25 14 ALA B CA 1
ATOM 2479 C C . ALA B 1 14 ? -24 -10.719 13.617 1 77.25 14 ALA B C 1
ATOM 2481 O O . ALA B 1 14 ? -24.422 -11.586 12.844 1 77.25 14 ALA B O 1
ATOM 2482 N N . LYS B 1 15 ? -24.5 -10.375 14.727 1 76.62 15 LYS B N 1
ATOM 2483 C CA . LYS B 1 15 ? -25.703 -11.062 15.141 1 76.62 15 LYS B CA 1
ATOM 2484 C C . LYS B 1 15 ? -26.859 -10.789 14.18 1 76.62 15 LYS B C 1
ATOM 2486 O O . LYS B 1 15 ? -27.734 -11.633 13.984 1 76.62 15 LYS B O 1
ATOM 2491 N N . ASN B 1 16 ? -26.75 -9.727 13.484 1 81.44 16 ASN B N 1
ATOM 2492 C CA . ASN B 1 16 ? -27.75 -9.391 12.484 1 81.44 16 ASN B CA 1
ATOM 2493 C C . ASN B 1 16 ? -27.312 -9.797 11.078 1 81.44 16 ASN B C 1
ATOM 2495 O O . ASN B 1 16 ? -27.859 -9.312 10.086 1 81.44 16 ASN B O 1
ATOM 2499 N N . GLU B 1 17 ? -26.312 -10.508 11.008 1 82.62 17 GLU B N 1
ATOM 2500 C CA . GLU B 1 17 ? -25.75 -11.078 9.789 1 82.62 17 GLU B CA 1
ATOM 2501 C C . GLU B 1 17 ? -25.266 -9.984 8.844 1 82.62 17 GLU B C 1
ATOM 2503 O O . GLU B 1 17 ? -25.453 -10.078 7.625 1 82.62 17 GLU B O 1
ATOM 2508 N N . ASP B 1 18 ? -24.922 -8.953 9.336 1 89.12 18 ASP B N 1
ATOM 2509 C CA . ASP B 1 18 ? -24.281 -7.906 8.539 1 89.12 18 ASP B CA 1
ATOM 2510 C C . ASP B 1 18 ? -22.984 -8.406 7.91 1 89.12 18 ASP B C 1
ATOM 2512 O O . ASP B 1 18 ? -22.031 -8.719 8.617 1 89.12 18 ASP B O 1
ATOM 2516 N N . LYS B 1 19 ? -23 -8.461 6.641 1 89.75 19 LYS B N 1
ATOM 2517 C CA . LYS B 1 19 ? -21.906 -9.094 5.926 1 89.75 19 LYS B CA 1
ATOM 2518 C C . LYS B 1 19 ? -20.578 -8.367 6.191 1 89.75 19 LYS B C 1
ATOM 2520 O O . LYS B 1 19 ? -19.531 -8.992 6.25 1 89.75 19 LYS B O 1
ATOM 2525 N N . VAL B 1 20 ? -20.641 -7.098 6.43 1 87.56 20 VAL B N 1
ATOM 2526 C CA . VAL B 1 20 ? -19.438 -6.312 6.707 1 87.56 20 VAL B CA 1
ATOM 2527 C C . VAL B 1 20 ? -18.922 -6.641 8.109 1 87.56 20 VAL B C 1
ATOM 2529 O O . VAL B 1 20 ? -17.719 -6.859 8.297 1 87.56 20 VAL B O 1
ATOM 2532 N N . ALA B 1 21 ? -19.781 -6.676 9.07 1 87.88 21 ALA B N 1
ATOM 2533 C CA . ALA B 1 21 ? -19.391 -7.012 10.438 1 87.88 21 ALA B CA 1
ATOM 2534 C C . ALA B 1 21 ? -18.797 -8.414 10.508 1 87.88 21 ALA B C 1
ATOM 2536 O O . ALA B 1 21 ? -17.828 -8.641 11.227 1 87.88 21 ALA B O 1
ATOM 2537 N N . LEU B 1 22 ? -19.406 -9.25 9.812 1 92.5 22 LEU B N 1
ATOM 2538 C CA . LEU B 1 22 ? -18.891 -10.617 9.766 1 92.5 22 LEU B CA 1
ATOM 2539 C C . LEU B 1 22 ? -17.484 -10.656 9.203 1 92.5 22 LEU B C 1
ATOM 2541 O O . LEU B 1 22 ? -16.609 -11.359 9.727 1 92.5 22 LEU B O 1
ATOM 2545 N N . TYR B 1 23 ? -17.266 -9.93 8.125 1 91.19 23 TYR B N 1
ATOM 2546 C CA . TYR B 1 23 ? -15.938 -9.844 7.52 1 91.19 23 TYR B CA 1
ATOM 2547 C C . TYR B 1 23 ? -14.922 -9.297 8.516 1 91.19 23 TYR B C 1
ATOM 2549 O O . TYR B 1 23 ? -13.812 -9.82 8.633 1 91.19 23 TYR B O 1
ATOM 2557 N N . PHE B 1 24 ? -15.312 -8.312 9.266 1 86.31 24 PHE B N 1
ATOM 2558 C CA . PHE B 1 24 ? -14.422 -7.719 10.25 1 86.31 24 PHE B CA 1
ATOM 2559 C C . PHE B 1 24 ? -14.109 -8.703 11.367 1 86.31 24 PHE B C 1
ATOM 2561 O O . PHE B 1 24 ? -12.977 -8.758 11.859 1 86.31 24 PHE B O 1
ATOM 2568 N N . LEU B 1 25 ? -15.062 -9.406 11.766 1 89.44 25 LEU B N 1
ATOM 2569 C CA . LEU B 1 25 ? -14.82 -10.422 12.781 1 89.44 25 LEU B CA 1
ATOM 2570 C C . LEU B 1 25 ? -13.852 -11.484 12.273 1 89.44 25 LEU B C 1
ATOM 2572 O O . LEU B 1 25 ? -13.016 -11.984 13.023 1 89.44 25 LEU B O 1
ATOM 2576 N N . GLY B 1 26 ? -14.039 -11.844 11.008 1 90.94 26 GLY B N 1
ATOM 2577 C CA . GLY B 1 26 ? -13.062 -12.734 10.398 1 90.94 26 GLY B CA 1
ATOM 2578 C C . GLY B 1 26 ? -11.641 -12.227 10.5 1 90.94 26 GLY B C 1
ATOM 2579 O O . GLY B 1 26 ? -10.734 -12.969 10.883 1 90.94 26 GLY B O 1
ATOM 2580 N N . ASN B 1 27 ? -11.477 -10.945 10.195 1 86.94 27 ASN B N 1
ATOM 2581 C CA . ASN B 1 27 ? -10.156 -10.32 10.312 1 86.94 27 ASN B CA 1
ATOM 2582 C C . ASN B 1 27 ? -9.648 -10.359 11.75 1 86.94 27 ASN B C 1
ATOM 2584 O O . ASN B 1 27 ? -8.461 -10.586 11.984 1 86.94 27 ASN B O 1
ATOM 2588 N N . CYS B 1 28 ? -10.516 -10.078 12.68 1 87.5 28 CYS B N 1
ATOM 2589 C CA . CYS B 1 28 ? -10.117 -10.094 14.086 1 87.5 28 CYS B CA 1
ATOM 2590 C C . CYS B 1 28 ? -9.555 -11.453 14.484 1 87.5 28 CYS B C 1
ATOM 2592 O O . CYS B 1 28 ? -8.5 -11.531 15.117 1 87.5 28 CYS B O 1
ATOM 2594 N N . TYR B 1 29 ? -10.172 -12.523 14.055 1 90.88 29 TYR B N 1
ATOM 2595 C CA . TYR B 1 29 ? -9.734 -13.867 14.414 1 90.88 29 TYR B CA 1
ATOM 2596 C C . TYR B 1 29 ? -8.523 -14.289 13.586 1 90.88 29 TYR B C 1
ATOM 2598 O O . TYR B 1 29 ? -7.672 -15.039 14.055 1 90.88 29 TYR B O 1
ATOM 2606 N N . LYS B 1 30 ? -8.469 -13.805 12.352 1 88.38 30 LYS B N 1
ATOM 2607 C CA . LYS B 1 30 ? -7.34 -14.148 11.484 1 88.38 30 LYS B CA 1
ATOM 2608 C C . LYS B 1 30 ? -6.043 -13.531 12.008 1 88.38 30 LYS B C 1
ATOM 2610 O O . LYS B 1 30 ? -4.996 -14.188 12.016 1 88.38 30 LYS B O 1
ATOM 2615 N N . PHE B 1 31 ? -6.184 -12.336 12.523 1 83.38 31 PHE B N 1
ATOM 2616 C CA . PHE B 1 31 ? -4.977 -11.586 12.844 1 83.38 31 PHE B CA 1
ATOM 2617 C C . PHE B 1 31 ? -4.832 -11.422 14.359 1 83.38 31 PHE B C 1
ATOM 2619 O O . PHE B 1 31 ? -3.828 -10.891 14.836 1 83.38 31 PHE B O 1
ATOM 2626 N N . GLY B 1 32 ? -5.742 -11.914 15.125 1 85.81 32 GLY B N 1
ATOM 2627 C CA . GLY B 1 32 ? -5.68 -11.82 16.578 1 85.81 32 GLY B CA 1
ATOM 2628 C C . GLY B 1 32 ? -5.848 -10.406 17.094 1 85.81 32 GLY B C 1
ATOM 2629 O O . GLY B 1 32 ? -5.047 -9.938 17.906 1 85.81 32 GLY B O 1
ATOM 2630 N N . ILE B 1 33 ? -6.727 -9.719 16.547 1 82.19 33 ILE B N 1
ATOM 2631 C CA . ILE B 1 33 ? -7.02 -8.352 16.969 1 82.19 33 ILE B CA 1
ATOM 2632 C C . ILE B 1 33 ? -8.164 -8.367 17.984 1 82.19 33 ILE B C 1
ATOM 2634 O O . ILE B 1 33 ? -9.328 -8.516 17.609 1 82.19 33 ILE B O 1
ATOM 2638 N N . GLY B 1 34 ? -7.945 -8.07 19.234 1 82.06 34 GLY B N 1
ATOM 2639 C CA . GLY B 1 34 ? -8.961 -8.117 20.266 1 82.06 34 GLY B CA 1
ATOM 2640 C C . GLY B 1 34 ? -9.32 -9.523 20.703 1 82.06 34 GLY B C 1
ATOM 2641 O O . GLY B 1 34 ? -10.227 -9.719 21.516 1 82.06 34 GLY B O 1
ATOM 2642 N N . THR B 1 35 ? -8.727 -10.477 20.062 1 87.44 35 THR B N 1
ATOM 2643 C CA . THR B 1 35 ? -8.922 -11.898 20.344 1 87.44 35 THR B CA 1
ATOM 2644 C C . THR B 1 35 ? -7.652 -12.688 20.016 1 87.44 35 THR B C 1
ATOM 2646 O O . THR B 1 35 ? -6.672 -12.117 19.531 1 87.44 35 THR B O 1
ATOM 2649 N N . ASN B 1 36 ? -7.586 -13.938 20.422 1 89.38 36 ASN B N 1
ATOM 2650 C CA . ASN B 1 36 ? -6.512 -14.812 19.969 1 89.38 36 ASN B CA 1
ATOM 2651 C C . ASN B 1 36 ? -6.734 -15.25 18.516 1 89.38 36 ASN B C 1
ATOM 2653 O O . ASN B 1 36 ? -7.875 -15.414 18.078 1 89.38 36 ASN B O 1
ATOM 2657 N N . LYS B 1 37 ? -5.715 -15.383 17.828 1 90.38 37 LYS B N 1
ATOM 2658 C CA . LYS B 1 37 ? -5.801 -15.914 16.469 1 90.38 37 LYS B CA 1
ATOM 2659 C C . LYS B 1 37 ? -6.5 -17.266 16.453 1 90.38 37 LYS B C 1
ATOM 2661 O O . LYS B 1 37 ? -6.258 -18.109 17.328 1 90.38 37 LYS B O 1
ATOM 2666 N N . ASN B 1 38 ? -7.324 -17.469 15.633 1 95.38 38 ASN B N 1
ATOM 2667 C CA . ASN B 1 38 ? -8.07 -18.703 15.422 1 95.38 38 ASN B CA 1
ATOM 2668 C C . ASN B 1 38 ? -8.5 -18.859 13.961 1 95.38 38 ASN B C 1
ATOM 2670 O O . ASN B 1 38 ? -9.5 -18.266 13.547 1 95.38 38 ASN B O 1
ATOM 2674 N N . GLU B 1 39 ? -7.895 -19.672 13.203 1 94.88 39 GLU B N 1
ATOM 2675 C CA . GLU B 1 39 ? -8.102 -19.797 11.758 1 94.88 39 GLU B CA 1
ATOM 2676 C C . GLU B 1 39 ? -9.453 -20.422 11.445 1 94.88 39 GLU B C 1
ATOM 2678 O O . GLU B 1 39 ? -10.086 -20.078 10.445 1 94.88 39 GLU B O 1
ATOM 2683 N N . ILE B 1 40 ? -9.883 -21.266 12.281 1 97.62 40 ILE B N 1
ATOM 2684 C CA . ILE B 1 40 ? -11.148 -21.953 12.055 1 97.62 40 ILE B CA 1
ATOM 2685 C C . ILE B 1 40 ? -12.305 -20.969 12.234 1 97.62 40 ILE B C 1
ATOM 2687 O O . ILE B 1 40 ? -13.211 -20.906 11.406 1 97.62 40 ILE B O 1
ATOM 2691 N N . LYS B 1 41 ? -12.227 -20.172 13.312 1 96.25 41 LYS B N 1
ATOM 2692 C CA . LYS B 1 41 ? -13.25 -19.156 13.523 1 96.25 41 LYS B CA 1
ATOM 2693 C C . LYS B 1 41 ? -13.227 -18.109 12.422 1 96.25 41 LYS B C 1
ATOM 2695 O O . LYS B 1 41 ? -14.273 -17.688 11.938 1 96.25 41 LYS B O 1
ATOM 2700 N N . ALA B 1 42 ? -12.023 -17.719 12.047 1 94.81 42 ALA B N 1
ATOM 2701 C CA . ALA B 1 42 ? -11.891 -16.75 10.961 1 94.81 42 ALA B CA 1
ATOM 2702 C C . ALA B 1 42 ? -12.562 -17.25 9.688 1 94.81 42 ALA B C 1
ATOM 2704 O O . ALA B 1 42 ? -13.367 -16.531 9.078 1 94.81 42 ALA B O 1
ATOM 2705 N N . PHE B 1 43 ? -12.289 -18.5 9.352 1 97.06 43 PHE B N 1
ATOM 2706 C CA . PHE B 1 43 ? -12.898 -19.109 8.172 1 97.06 43 PHE B CA 1
ATOM 2707 C C . PHE B 1 43 ? -14.422 -19.062 8.258 1 97.06 43 PHE B C 1
ATOM 2709 O O . PHE B 1 43 ? -15.094 -18.703 7.293 1 97.06 43 PHE B O 1
ATOM 2716 N N . GLY B 1 44 ? -14.891 -19.438 9.414 1 97.44 44 GLY B N 1
ATOM 2717 C CA . GLY B 1 44 ? -16.328 -19.453 9.609 1 97.44 44 GLY B CA 1
ATOM 2718 C C . GLY B 1 44 ? -16.984 -18.094 9.367 1 97.44 44 GLY B C 1
ATOM 2719 O O . GLY B 1 44 ? -18.016 -18.016 8.703 1 97.44 44 GLY B O 1
ATOM 2720 N N . TYR B 1 45 ? -16.391 -17.078 9.867 1 95.75 45 TYR B N 1
ATOM 2721 C CA . TYR B 1 45 ? -16.938 -15.734 9.711 1 95.75 45 TYR B CA 1
ATOM 2722 C C . TYR B 1 45 ? -16.812 -15.258 8.273 1 95.75 45 TYR B C 1
ATOM 2724 O O . TYR B 1 45 ? -17.734 -14.656 7.727 1 95.75 45 TYR B O 1
ATOM 2732 N N . TYR B 1 46 ? -15.664 -15.523 7.645 1 95.62 46 TYR B N 1
ATOM 2733 C CA . TYR B 1 46 ? -15.516 -15.164 6.242 1 95.62 46 TYR B CA 1
ATOM 2734 C C . TYR B 1 46 ? -16.547 -15.875 5.375 1 95.62 46 TYR B C 1
ATOM 2736 O O . TYR B 1 46 ? -17.094 -15.289 4.438 1 95.62 46 TYR B O 1
ATOM 2744 N N . LYS B 1 47 ? -16.734 -17.156 5.66 1 97.81 47 LYS B N 1
ATOM 2745 C CA . LYS B 1 47 ? -17.703 -17.922 4.879 1 97.81 47 LYS B CA 1
ATOM 2746 C C . LYS B 1 47 ? -19.109 -17.344 4.988 1 97.81 47 LYS B C 1
ATOM 2748 O O . LYS B 1 47 ? -19.781 -17.156 3.979 1 97.81 47 LYS B O 1
ATOM 2753 N N . LYS B 1 48 ? -19.516 -17.031 6.23 1 96.81 48 LYS B N 1
ATOM 2754 C CA . LYS B 1 48 ? -20.828 -16.422 6.422 1 96.81 48 LYS B CA 1
ATOM 2755 C C . LYS B 1 48 ? -20.922 -15.086 5.684 1 96.81 48 LYS B C 1
ATOM 2757 O O . LYS B 1 48 ? -21.938 -14.781 5.066 1 96.81 48 LYS B O 1
ATOM 2762 N N . SER B 1 49 ? -19.906 -14.305 5.758 1 96 49 SER B N 1
ATOM 2763 C CA . SER B 1 49 ? -19.859 -13.016 5.074 1 96 49 SER B CA 1
ATOM 2764 C C . SER B 1 49 ? -19.969 -13.188 3.562 1 96 49 SER B C 1
ATOM 27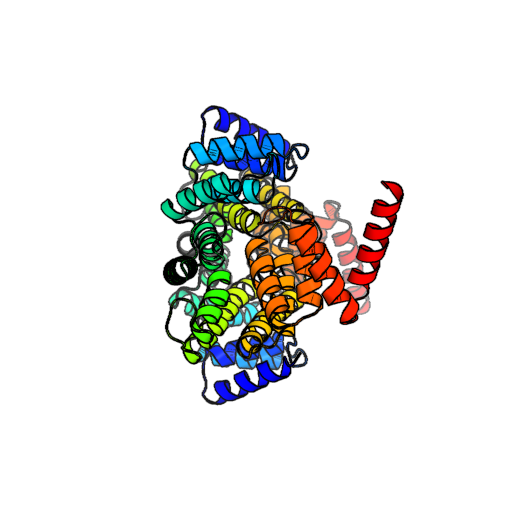66 O O . SER B 1 49 ? -20.734 -12.477 2.904 1 96 49 SER B O 1
ATOM 2768 N N . ALA B 1 50 ? -19.203 -14.094 3.045 1 97 50 ALA B N 1
ATOM 2769 C CA . ALA B 1 50 ? -19.203 -14.367 1.61 1 97 50 ALA B CA 1
ATOM 2770 C C . ALA B 1 50 ? -20.578 -14.859 1.143 1 97 50 ALA B C 1
ATOM 2772 O O . ALA B 1 50 ? -21.062 -14.43 0.094 1 97 50 ALA B O 1
ATOM 2773 N N . GLU B 1 51 ? -21.156 -15.727 1.908 1 96.88 51 GLU B N 1
ATOM 2774 C CA . GLU B 1 51 ? -22.469 -16.266 1.578 1 96.88 51 GLU B CA 1
ATOM 2775 C C . GLU B 1 51 ? -23.531 -15.172 1.575 1 96.88 51 GLU B C 1
ATOM 2777 O O . GLU B 1 51 ? -24.516 -15.25 0.83 1 96.88 51 GLU B O 1
ATOM 2782 N N . ASN B 1 52 ? -23.266 -14.188 2.395 1 95.06 52 ASN B N 1
ATOM 2783 C CA . ASN B 1 52 ? -24.172 -13.055 2.438 1 95.06 52 ASN B CA 1
ATOM 2784 C C . ASN B 1 52 ? -23.844 -12.016 1.365 1 95.06 52 ASN B C 1
ATOM 2786 O O . ASN B 1 52 ? -24.344 -10.891 1.409 1 95.06 52 ASN B O 1
ATOM 2790 N N . GLY B 1 53 ? -22.891 -12.352 0.493 1 93.69 53 GLY B N 1
ATOM 2791 C CA . GLY B 1 53 ? -22.688 -11.578 -0.725 1 93.69 53 GLY B CA 1
ATOM 2792 C C . GLY B 1 53 ? -21.562 -10.57 -0.615 1 93.69 53 GLY B C 1
ATOM 2793 O O . GLY B 1 53 ? -21.406 -9.703 -1.477 1 93.69 53 GLY B O 1
ATOM 2794 N N . TYR B 1 54 ? -20.766 -10.633 0.433 1 92.88 54 TYR B N 1
ATOM 2795 C CA . TYR B 1 54 ? -19.688 -9.648 0.565 1 92.88 54 TYR B CA 1
ATOM 2796 C C . TYR B 1 54 ? -18.516 -10.008 -0.329 1 92.88 54 TYR B C 1
ATOM 2798 O O . TYR B 1 54 ? -17.828 -11.008 -0.096 1 92.88 54 TYR B O 1
ATOM 2806 N N . VAL B 1 55 ? -18.266 -9.164 -1.294 1 92.81 55 VAL B N 1
ATOM 2807 C CA . VAL B 1 55 ? -17.375 -9.445 -2.416 1 92.81 55 VAL B CA 1
ATOM 2808 C C . VAL B 1 55 ? -15.961 -9.695 -1.902 1 92.81 55 VAL B C 1
ATOM 2810 O O . VAL B 1 55 ? -15.281 -10.617 -2.363 1 92.81 55 VAL B O 1
ATOM 2813 N N . TYR B 1 56 ? -15.445 -8.977 -0.922 1 90.12 56 TYR B N 1
ATOM 2814 C CA . TYR B 1 56 ? -14.094 -9.148 -0.398 1 90.12 56 TYR B CA 1
ATOM 2815 C C . TYR B 1 56 ? -13.953 -10.492 0.315 1 90.12 56 TYR B C 1
ATOM 2817 O O . TYR B 1 56 ? -12.93 -11.164 0.18 1 90.12 56 TYR B O 1
ATOM 2825 N N . ALA B 1 57 ? -14.977 -10.797 1.039 1 94.12 57 ALA B N 1
ATOM 2826 C CA . ALA B 1 57 ? -14.969 -12.078 1.733 1 94.12 57 ALA B CA 1
ATOM 2827 C C . ALA B 1 57 ? -14.969 -13.242 0.741 1 94.12 57 ALA B C 1
ATOM 2829 O O . ALA B 1 57 ? -14.383 -14.289 1 1 94.12 57 ALA B O 1
ATOM 2830 N N . GLN B 1 58 ? -15.617 -13.031 -0.358 1 96.12 58 GLN B N 1
ATOM 2831 C CA . GLN B 1 58 ? -15.656 -14.078 -1.38 1 96.12 58 GLN B CA 1
ATOM 2832 C C . GLN B 1 58 ? -14.266 -14.367 -1.927 1 96.12 58 GLN B C 1
ATOM 2834 O O . GLN B 1 58 ? -13.875 -15.531 -2.051 1 96.12 58 GLN B O 1
ATOM 2839 N N . ASN B 1 59 ? -13.555 -13.359 -2.244 1 93.88 59 ASN B N 1
ATOM 2840 C CA . ASN B 1 59 ? -12.18 -13.555 -2.703 1 93.88 59 ASN B CA 1
ATOM 2841 C C . ASN B 1 59 ? -11.312 -14.203 -1.627 1 93.88 59 ASN B C 1
ATOM 2843 O O . ASN B 1 59 ? -10.539 -15.125 -1.914 1 93.88 59 ASN B O 1
ATOM 2847 N N . ILE B 1 60 ? -11.453 -13.719 -0.414 1 92.75 60 ILE B N 1
ATOM 2848 C CA . ILE B 1 60 ? -10.656 -14.25 0.687 1 92.75 60 ILE B CA 1
ATOM 2849 C C . ILE B 1 60 ? -10.984 -15.727 0.896 1 92.75 60 ILE B C 1
ATOM 2851 O O . ILE B 1 60 ? -10.086 -16.547 1.134 1 92.75 60 ILE B O 1
ATOM 2855 N N . LEU B 1 61 ? -12.234 -16.016 0.816 1 95.25 61 LEU B N 1
ATOM 2856 C CA . LEU B 1 61 ? -12.633 -17.406 0.986 1 95.25 61 LEU B CA 1
ATOM 2857 C C . LEU B 1 61 ? -11.984 -18.281 -0.073 1 95.25 61 LEU B C 1
ATOM 2859 O O . LEU B 1 61 ? -11.555 -19.406 0.226 1 95.25 61 LEU B O 1
ATOM 2863 N N . GLY B 1 62 ? -11.969 -17.828 -1.32 1 94.94 62 GLY B N 1
ATOM 2864 C CA . GLY B 1 62 ? -11.25 -18.547 -2.355 1 94.94 62 GLY B CA 1
ATOM 2865 C C . GLY B 1 62 ? -9.797 -18.812 -1.999 1 94.94 62 GLY B C 1
ATOM 2866 O O . GLY B 1 62 ? -9.32 -19.938 -2.137 1 94.94 62 GLY B O 1
ATOM 2867 N N . LEU B 1 63 ? -9.188 -17.812 -1.496 1 92 63 LEU B N 1
ATOM 2868 C CA . LEU B 1 63 ? -7.781 -17.938 -1.123 1 92 63 LEU B CA 1
ATOM 2869 C C . LEU B 1 63 ? -7.609 -18.938 0.015 1 92 63 LEU B C 1
ATOM 2871 O O . LEU B 1 63 ? -6.641 -19.703 0.035 1 92 63 LEU B O 1
ATOM 2875 N N . LEU B 1 64 ? -8.508 -18.891 0.985 1 93.5 64 LEU B N 1
ATOM 2876 C CA . LEU B 1 64 ? -8.43 -19.828 2.107 1 93.5 64 LEU B CA 1
ATOM 2877 C C . LEU B 1 64 ? -8.578 -21.266 1.63 1 93.5 64 LEU B C 1
ATOM 2879 O O . LEU B 1 64 ? -7.906 -22.156 2.139 1 93.5 64 LEU B O 1
ATOM 2883 N N . TYR B 1 65 ? -9.406 -21.531 0.665 1 94.75 65 TYR B N 1
ATOM 2884 C CA . TYR B 1 65 ? -9.578 -22.859 0.101 1 94.75 65 TYR B CA 1
ATOM 2885 C C . TYR B 1 65 ? -8.328 -23.281 -0.666 1 94.75 65 TYR B C 1
ATOM 2887 O O . TYR B 1 65 ? -7.98 -24.469 -0.685 1 94.75 65 TYR B O 1
ATOM 2895 N N . VAL B 1 66 ? -7.715 -22.297 -1.313 1 92.12 66 VAL B N 1
ATOM 2896 C CA . VAL B 1 66 ? -6.48 -22.594 -2.025 1 92.12 66 VAL B CA 1
ATOM 2897 C C . VAL B 1 66 ? -5.406 -23.047 -1.034 1 92.12 66 VAL B C 1
ATOM 2899 O O . VAL B 1 66 ? -4.688 -24.016 -1.283 1 92.12 66 VAL B O 1
ATOM 2902 N N . LYS B 1 67 ? -5.297 -22.391 0.075 1 88.06 67 LYS B N 1
ATOM 2903 C CA . LYS B 1 67 ? -4.215 -22.594 1.036 1 88.06 67 LYS B CA 1
ATOM 2904 C C . LYS B 1 67 ? -4.555 -23.703 2.021 1 88.06 67 LYS B C 1
ATOM 2906 O O . LYS B 1 67 ? -3.66 -24.297 2.623 1 88.06 67 LYS B O 1
ATOM 2911 N N . GLY B 1 68 ? -5.789 -23.969 2.223 1 92.69 68 GLY B N 1
ATOM 2912 C CA . GLY B 1 68 ? -6.23 -24.859 3.285 1 92.69 68 GLY B CA 1
ATOM 2913 C C . GLY B 1 68 ? -6.078 -24.25 4.668 1 92.69 68 GLY B C 1
ATOM 2914 O O . GLY B 1 68 ? -5.609 -24.922 5.594 1 92.69 68 GLY B O 1
ATOM 2915 N N . GLU B 1 69 ? -6.367 -22.984 4.762 1 91.06 69 GLU B N 1
ATOM 2916 C CA . GLU B 1 69 ? -6.27 -22.266 6.035 1 91.06 69 GLU B CA 1
ATOM 2917 C C . GLU B 1 69 ? -7.617 -22.234 6.75 1 91.06 69 GLU B C 1
ATOM 2919 O O . GLU B 1 69 ? -8.539 -21.531 6.312 1 91.06 69 GLU B O 1
ATOM 2924 N N . GLY B 1 70 ? -7.789 -22.859 7.848 1 95.06 70 GLY B N 1
ATOM 2925 C CA . GLY B 1 70 ? -9.039 -22.922 8.594 1 95.06 70 GLY B CA 1
ATOM 2926 C C . GLY B 1 70 ? -10 -23.969 8.047 1 95.06 70 GLY B C 1
ATOM 2927 O O . GLY B 1 70 ? -11.07 -24.188 8.625 1 95.06 70 GLY B O 1
ATOM 2928 N N . ILE B 1 71 ? -9.625 -24.594 6.996 1 96.06 71 ILE B N 1
ATOM 2929 C CA . ILE B 1 71 ? -10.398 -25.578 6.266 1 96.06 71 ILE B CA 1
ATOM 2930 C C . ILE B 1 71 ? -9.461 -26.453 5.438 1 96.06 71 ILE B C 1
ATOM 2932 O O . ILE B 1 71 ? -8.289 -26.125 5.262 1 96.06 71 ILE B O 1
ATOM 2936 N N . LYS B 1 72 ? -9.914 -27.578 5.094 1 95.12 72 LYS B N 1
ATOM 2937 C CA . LYS B 1 72 ? -9.125 -28.406 4.18 1 95.12 72 LYS B CA 1
ATOM 2938 C C . LYS B 1 72 ? -9.086 -27.781 2.783 1 95.12 72 LYS B C 1
ATOM 2940 O O . LYS B 1 72 ? -10.086 -27.25 2.303 1 95.12 72 LYS B O 1
ATOM 2945 N N . LYS B 1 73 ? -8.016 -27.875 2.178 1 95 73 LYS B N 1
ATOM 2946 C CA . LYS B 1 73 ? -7.824 -27.406 0.813 1 95 73 LYS B CA 1
ATOM 2947 C C . LYS B 1 73 ? -8.898 -27.953 -0.119 1 95 73 LYS B C 1
ATOM 2949 O O . LYS B 1 73 ? -9.242 -29.141 -0.038 1 95 73 LYS B O 1
ATOM 2954 N N . ASN B 1 74 ? -9.422 -27.156 -0.935 1 96.69 74 ASN B N 1
ATOM 2955 C CA . ASN B 1 74 ? -10.422 -27.516 -1.938 1 96.69 74 ASN B CA 1
ATOM 2956 C C . ASN B 1 74 ? -10.398 -26.547 -3.123 1 96.69 74 ASN B C 1
ATOM 2958 O O . ASN B 1 74 ? -11.023 -25.484 -3.078 1 96.69 74 ASN B O 1
ATOM 2962 N N . MET B 1 75 ? -9.781 -26.938 -4.215 1 95.69 75 MET B N 1
ATOM 2963 C CA . MET B 1 75 ? -9.531 -26.047 -5.348 1 95.69 75 MET B CA 1
ATOM 2964 C C . MET B 1 75 ? -10.82 -25.766 -6.113 1 95.69 75 MET B C 1
ATOM 2966 O O . MET B 1 75 ? -11 -24.672 -6.656 1 95.69 75 MET B O 1
ATOM 2970 N N . LYS B 1 76 ? -11.703 -26.734 -6.195 1 97.06 76 LYS B N 1
ATOM 2971 C CA . LYS B 1 76 ? -12.977 -26.516 -6.859 1 97.06 76 LYS B CA 1
ATOM 2972 C C . LYS B 1 76 ? -13.781 -25.422 -6.164 1 97.06 76 LYS B C 1
ATOM 2974 O O . LYS B 1 76 ? -14.359 -24.547 -6.82 1 97.06 76 LYS B O 1
ATOM 2979 N N . LEU B 1 77 ? -13.789 -25.453 -4.848 1 97.75 77 LEU B N 1
ATOM 2980 C CA . LEU B 1 77 ? -14.484 -24.422 -4.094 1 97.75 77 LEU B CA 1
ATOM 2981 C C . LEU B 1 77 ? -13.766 -23.078 -4.207 1 97.75 77 LEU B C 1
ATOM 2983 O O . LEU B 1 77 ? -14.398 -22.031 -4.211 1 97.75 77 LEU B O 1
ATOM 2987 N N . ALA B 1 78 ? -12.43 -23.109 -4.254 1 96.75 78 ALA B N 1
ATOM 2988 C CA . ALA B 1 78 ? -11.68 -21.875 -4.469 1 96.75 78 ALA B CA 1
ATOM 2989 C C . ALA B 1 78 ? -12.117 -21.188 -5.75 1 96.75 78 ALA B C 1
ATOM 2991 O O . ALA B 1 78 ? -12.438 -19.984 -5.734 1 96.75 78 ALA B O 1
ATOM 2992 N N . ILE B 1 79 ? -12.242 -21.969 -6.836 1 97.5 79 ILE B N 1
ATOM 2993 C CA . ILE B 1 79 ? -12.633 -21.422 -8.133 1 97.5 79 ILE B CA 1
ATOM 2994 C C . ILE B 1 79 ? -14.062 -20.891 -8.062 1 97.5 79 ILE B C 1
ATOM 2996 O O . ILE B 1 79 ? -14.367 -19.828 -8.594 1 97.5 79 ILE B O 1
ATOM 3000 N N . TYR B 1 80 ? -14.891 -21.625 -7.43 1 98 80 TYR B N 1
ATOM 3001 C CA . TYR B 1 80 ? -16.281 -21.219 -7.266 1 98 80 TYR B CA 1
ATOM 3002 C C . TYR B 1 80 ? -16.375 -19.844 -6.621 1 98 80 TYR B C 1
ATOM 3004 O O . TYR B 1 80 ? -17.094 -18.969 -7.105 1 98 80 TYR B O 1
ATOM 3012 N N . TRP B 1 81 ? -15.633 -19.656 -5.562 1 97.62 81 TRP B N 1
ATOM 3013 C CA . TRP B 1 81 ? -15.719 -18.391 -4.82 1 97.62 81 TRP B CA 1
ATOM 3014 C C . TRP B 1 81 ? -15.023 -17.266 -5.57 1 97.62 81 TRP B C 1
ATOM 3016 O O . TRP B 1 81 ? -15.445 -16.109 -5.508 1 97.62 81 TRP B O 1
ATOM 3026 N N . PHE B 1 82 ? -13.914 -17.562 -6.254 1 96.75 82 PHE B N 1
ATOM 3027 C CA . PHE B 1 82 ? -13.32 -16.562 -7.121 1 96.75 82 PHE B CA 1
ATOM 3028 C C . PHE B 1 82 ? -14.312 -16.109 -8.188 1 96.75 82 PHE B C 1
ATOM 3030 O O . PHE B 1 82 ? -14.398 -14.914 -8.492 1 96.75 82 PHE B O 1
ATOM 3037 N N . GLN B 1 83 ? -15.016 -17.078 -8.773 1 97.88 83 GLN B N 1
ATOM 3038 C CA . GLN B 1 83 ? -16 -16.75 -9.797 1 97.88 83 GLN B CA 1
ATOM 3039 C C . GLN B 1 83 ? -17.094 -15.852 -9.234 1 97.88 83 GLN B C 1
ATOM 3041 O O . GLN B 1 83 ? -17.531 -14.906 -9.898 1 97.88 83 GLN B O 1
ATOM 3046 N N . LYS B 1 84 ? -17.531 -16.141 -8.008 1 97.75 84 LYS B N 1
ATOM 3047 C CA . LYS B 1 84 ? -18.516 -15.281 -7.355 1 97.75 84 LYS B CA 1
ATOM 3048 C C . LYS B 1 84 ? -17.969 -13.875 -7.141 1 97.75 84 LYS B C 1
ATOM 3050 O O . LYS B 1 84 ? -18.672 -12.883 -7.348 1 97.75 84 LYS B O 1
ATOM 3055 N N . ALA B 1 85 ? -16.734 -13.82 -6.699 1 96.38 85 ALA B N 1
ATOM 3056 C CA . ALA B 1 85 ? -16.094 -12.523 -6.453 1 96.38 85 ALA B CA 1
ATOM 3057 C C . ALA B 1 85 ? -15.953 -11.734 -7.75 1 96.38 85 ALA B C 1
ATOM 3059 O O . ALA B 1 85 ? -16.141 -10.516 -7.758 1 96.38 85 ALA B O 1
ATOM 3060 N N . VAL B 1 86 ? -15.602 -12.383 -8.828 1 96.5 86 VAL B N 1
ATOM 3061 C CA . VAL B 1 86 ? -15.516 -11.758 -10.141 1 96.5 86 VAL B CA 1
ATOM 3062 C C . VAL B 1 86 ? -16.875 -11.211 -10.547 1 96.5 86 VAL B C 1
ATOM 3064 O O . VAL B 1 86 ? -16.984 -10.102 -11.078 1 96.5 86 VAL B O 1
ATOM 3067 N N . GLY B 1 87 ? -17.906 -11.961 -10.336 1 95.25 87 GLY B N 1
ATOM 3068 C CA . GLY B 1 87 ? -19.25 -11.516 -10.641 1 95.25 87 GLY B CA 1
ATOM 3069 C C . GLY B 1 87 ? -19.625 -10.227 -9.93 1 95.25 87 GLY B C 1
ATOM 3070 O O . GLY B 1 87 ? -20.453 -9.453 -10.422 1 95.25 87 GLY B O 1
ATOM 3071 N N . ASN B 1 88 ? -18.906 -10.039 -8.797 1 93.81 88 ASN B N 1
ATOM 3072 C CA . ASN B 1 88 ? -19.188 -8.852 -8 1 93.81 88 ASN B CA 1
ATOM 3073 C C . ASN B 1 88 ? -18.094 -7.805 -8.148 1 93.81 88 ASN B C 1
ATOM 3075 O O . ASN B 1 88 ? -18.016 -6.852 -7.375 1 93.81 88 ASN B O 1
ATOM 3079 N N . GLY B 1 89 ? -17.141 -8.055 -9.07 1 92.5 89 GLY B N 1
ATOM 3080 C CA . GLY B 1 89 ? -16.219 -7.02 -9.523 1 92.5 89 GLY B CA 1
ATOM 3081 C C . GLY B 1 89 ? -14.953 -6.961 -8.695 1 92.5 89 GLY B C 1
ATOM 3082 O O . GLY B 1 89 ? -14.352 -5.895 -8.555 1 92.5 89 GLY B O 1
ATOM 3083 N N . ASP B 1 90 ? -14.539 -8.008 -8.117 1 93.12 90 ASP B N 1
ATOM 3084 C CA . ASP B 1 90 ? -13.32 -8.008 -7.312 1 93.12 90 ASP B CA 1
ATOM 3085 C C . ASP B 1 90 ? -12.078 -8.086 -8.203 1 93.12 90 ASP B C 1
ATOM 3087 O O . ASP B 1 90 ? -11.875 -9.07 -8.914 1 93.12 90 ASP B O 1
ATOM 3091 N N . LYS B 1 91 ? -11.242 -7.113 -8.133 1 92.12 91 LYS B N 1
ATOM 3092 C CA . LYS B 1 91 ? -10.109 -7.02 -9.047 1 92.12 91 LYS B CA 1
ATOM 3093 C C . LYS B 1 91 ? -9.094 -8.125 -8.766 1 92.12 91 LYS B C 1
ATOM 3095 O O . LYS B 1 91 ? -8.43 -8.609 -9.688 1 92.12 91 LYS B O 1
ATOM 3100 N N . TYR B 1 92 ? -8.953 -8.586 -7.52 1 92.25 92 TYR B N 1
ATOM 3101 C CA . TYR B 1 92 ? -8.008 -9.641 -7.176 1 92.25 92 TYR B CA 1
ATOM 3102 C C . TYR B 1 92 ? -8.484 -10.992 -7.707 1 92.25 92 TYR B C 1
ATOM 3104 O O . TYR B 1 92 ? -7.691 -11.773 -8.227 1 92.25 92 TYR B O 1
ATOM 3112 N N . ALA B 1 93 ? -9.766 -11.219 -7.559 1 94.94 93 ALA B N 1
ATOM 3113 C CA . ALA B 1 93 ? -10.336 -12.477 -8.031 1 94.94 93 ALA B CA 1
ATOM 3114 C C . ALA B 1 93 ? -10.172 -12.617 -9.547 1 94.94 93 ALA B C 1
ATOM 3116 O O . ALA B 1 93 ? -9.93 -13.711 -10.047 1 94.94 93 ALA B O 1
ATOM 3117 N N . TYR B 1 94 ? -10.359 -11.492 -10.281 1 96.62 94 TYR B N 1
ATOM 3118 C CA . TYR B 1 94 ? -10.133 -11.516 -11.727 1 96.62 94 TYR B CA 1
ATOM 3119 C C . TYR B 1 94 ? -8.719 -12.008 -12.039 1 96.62 94 TYR B C 1
ATOM 3121 O O . TYR B 1 94 ? -8.531 -12.867 -12.898 1 96.62 94 TYR B O 1
ATOM 3129 N N . ASP B 1 95 ? -7.789 -11.469 -11.359 1 96.25 95 ASP B N 1
ATOM 3130 C CA . ASP B 1 95 ? -6.391 -11.797 -11.602 1 96.25 95 ASP B CA 1
ATOM 3131 C C . ASP B 1 95 ? -6.105 -13.258 -11.242 1 96.25 95 ASP B C 1
ATOM 3133 O O . ASP B 1 95 ? -5.422 -13.961 -11.984 1 96.25 95 ASP B O 1
ATOM 3137 N N . ASN B 1 96 ? -6.586 -13.719 -10.102 1 94.56 96 ASN B N 1
ATOM 3138 C CA . ASN B 1 96 ? -6.41 -15.109 -9.68 1 94.56 96 ASN B CA 1
ATOM 3139 C C . ASN B 1 96 ? -7.023 -16.078 -10.68 1 94.56 96 ASN B C 1
ATOM 3141 O O . ASN B 1 96 ? -6.371 -17.031 -11.102 1 94.56 96 ASN B O 1
ATOM 3145 N N . LEU B 1 97 ? -8.234 -15.805 -11.031 1 96.56 97 LEU B N 1
ATOM 3146 C CA . LEU B 1 97 ? -8.914 -16.688 -11.969 1 96.56 97 LEU B CA 1
ATOM 3147 C C . LEU B 1 97 ? -8.195 -16.719 -13.312 1 96.56 97 LEU B C 1
ATOM 3149 O O . LEU B 1 97 ? -8.117 -17.766 -13.961 1 96.56 97 LEU B O 1
ATOM 3153 N N . GLY B 1 98 ? -7.773 -15.531 -13.719 1 97.75 98 GLY B N 1
ATOM 3154 C CA . GLY B 1 98 ? -6.984 -15.5 -14.938 1 97.75 98 GLY B CA 1
ATOM 3155 C C . GLY B 1 98 ? -5.812 -16.469 -14.914 1 97.75 98 GLY B C 1
ATOM 3156 O O . GLY B 1 98 ? -5.598 -17.203 -15.875 1 97.75 98 GLY B O 1
ATOM 3157 N N . THR B 1 99 ? -5.129 -16.5 -13.836 1 97.25 99 THR B N 1
ATOM 3158 C CA . THR B 1 99 ? -3.959 -17.359 -13.727 1 97.25 99 THR B CA 1
ATOM 3159 C C . THR B 1 99 ? -4.371 -18.828 -13.727 1 97.25 99 THR B C 1
ATOM 3161 O O . THR B 1 99 ? -3.691 -19.672 -14.32 1 97.25 99 THR B O 1
ATOM 3164 N N . PHE B 1 100 ? -5.469 -19.172 -13.102 1 97.44 100 PHE B N 1
ATOM 3165 C CA . PHE B 1 100 ? -5.957 -20.547 -13.109 1 97.44 100 PHE B CA 1
ATOM 3166 C C . PHE B 1 100 ? -6.344 -20.969 -14.516 1 97.44 100 PHE B C 1
ATOM 3168 O O . PHE B 1 100 ? -6.059 -22.094 -14.922 1 97.44 100 PHE B O 1
ATOM 3175 N N . TYR B 1 101 ? -6.957 -20.109 -15.258 1 98.12 101 TYR B N 1
ATOM 3176 C CA . TYR B 1 101 ? -7.309 -20.422 -16.641 1 98.12 101 TYR B CA 1
ATOM 3177 C C . TYR B 1 101 ? -6.059 -20.547 -17.5 1 98.12 101 TYR B C 1
ATOM 3179 O O . TYR B 1 101 ? -6.012 -21.375 -18.406 1 98.12 101 TYR B O 1
ATOM 3187 N N . GLU B 1 102 ? -5.113 -19.672 -17.266 1 97.88 102 GLU B N 1
ATOM 3188 C CA . GLU B 1 102 ? -3.881 -19.734 -18.047 1 97.88 102 GLU B CA 1
ATOM 3189 C C . GLU B 1 102 ? -3.137 -21.047 -17.797 1 97.88 102 GLU B C 1
ATOM 3191 O O . GLU B 1 102 ? -2.541 -21.609 -18.703 1 97.88 102 GLU B O 1
ATOM 3196 N N . LEU B 1 103 ? -3.227 -21.516 -16.547 1 96.69 103 LEU B N 1
ATOM 3197 C CA . LEU B 1 103 ? -2.518 -22.719 -16.141 1 96.69 103 LEU B CA 1
ATOM 3198 C C . LEU B 1 103 ? -3.344 -23.969 -16.453 1 96.69 103 LEU B C 1
ATOM 3200 O O . LEU B 1 103 ? -2.799 -25.062 -16.578 1 96.69 103 LEU B O 1
ATOM 3204 N N . GLY B 1 104 ? -4.645 -23.797 -16.547 1 97.25 104 GLY B N 1
ATOM 3205 C CA . GLY B 1 104 ? -5.531 -24.938 -16.734 1 97.25 104 GLY B CA 1
ATOM 3206 C C . GLY B 1 104 ? -5.617 -25.812 -15.5 1 97.25 104 GLY B C 1
ATOM 3207 O O . GLY B 1 104 ? -5.578 -27.047 -15.609 1 97.25 104 GLY B O 1
ATOM 3208 N N . ILE B 1 105 ? -5.676 -25.25 -14.344 1 94.62 105 ILE B N 1
ATOM 3209 C CA . ILE B 1 105 ? -5.809 -26 -13.094 1 94.62 105 ILE B CA 1
ATOM 3210 C C . ILE B 1 105 ? -7.262 -25.953 -12.625 1 94.62 105 ILE B C 1
ATOM 3212 O O . ILE B 1 105 ? -7.805 -24.891 -12.344 1 94.62 105 ILE B O 1
ATOM 3216 N N . VAL B 1 106 ? -7.926 -27.109 -12.445 1 94.19 106 VAL B N 1
ATOM 3217 C CA . VAL B 1 106 ? -9.312 -27.297 -12.031 1 94.19 106 VAL B CA 1
ATOM 3218 C C . VAL B 1 106 ? -10.25 -26.906 -13.18 1 94.19 106 VAL B C 1
ATOM 3220 O O . VAL B 1 106 ? -11.289 -27.547 -13.375 1 94.19 106 VAL B O 1
ATOM 3223 N N . VAL B 1 107 ? -9.875 -25.859 -14 1 96.69 107 VAL B N 1
ATOM 3224 C CA . VAL B 1 107 ? -10.602 -25.422 -15.188 1 96.69 107 VAL B CA 1
ATOM 3225 C C . VAL B 1 107 ? -9.797 -25.766 -16.438 1 96.69 107 VAL B C 1
ATOM 3227 O O . VAL B 1 107 ? -8.586 -25.984 -16.359 1 96.69 107 VAL B O 1
ATOM 3230 N N . ASN B 1 108 ? -10.469 -25.844 -17.578 1 97.25 108 ASN B N 1
ATOM 3231 C CA . ASN B 1 108 ? -9.758 -26.062 -18.828 1 97.25 108 ASN B CA 1
ATOM 3232 C C . ASN B 1 108 ? -8.898 -24.859 -19.203 1 97.25 108 ASN B C 1
ATOM 3234 O O . ASN B 1 108 ? -9.344 -23.719 -19.062 1 97.25 108 ASN B O 1
ATOM 3238 N N . LYS B 1 109 ? -7.727 -25.156 -19.641 1 98 109 LYS B N 1
ATOM 3239 C CA . LYS B 1 109 ? -6.812 -24.094 -20.062 1 98 109 LYS B CA 1
ATOM 3240 C C . LYS B 1 109 ? -7.445 -23.234 -21.141 1 98 109 LYS B C 1
ATOM 3242 O O . LYS B 1 109 ? -8 -23.75 -22.125 1 98 109 LYS B O 1
ATOM 3247 N N . ASP B 1 110 ? -7.422 -21.984 -20.984 1 98.44 110 ASP B N 1
ATOM 3248 C CA . ASP B 1 110 ? -7.98 -21 -21.906 1 98.44 110 ASP B CA 1
ATOM 3249 C C . ASP B 1 110 ? -7.227 -19.672 -21.812 1 98.44 110 ASP B C 1
ATOM 3251 O O . ASP B 1 110 ? -7.602 -18.797 -21.031 1 98.44 110 ASP B O 1
ATOM 3255 N N . LYS B 1 111 ? -6.273 -19.469 -22.641 1 98.19 111 LYS B N 1
ATOM 3256 C CA . LYS B 1 111 ? -5.391 -18.312 -22.562 1 98.19 111 LYS B CA 1
ATOM 3257 C C . LYS B 1 111 ? -6.133 -17.031 -22.953 1 98.19 111 LYS B C 1
ATOM 3259 O O . LYS B 1 111 ? -5.828 -15.961 -22.438 1 98.19 111 LYS B O 1
ATOM 3264 N N . ILE B 1 112 ? -7.094 -17.172 -23.828 1 98.5 112 ILE B N 1
ATOM 3265 C CA . ILE B 1 112 ? -7.859 -16 -24.25 1 98.5 112 ILE B CA 1
ATOM 3266 C C . ILE B 1 112 ? -8.703 -15.492 -23.094 1 98.5 112 ILE B C 1
ATOM 3268 O O . ILE B 1 112 ? -8.727 -14.297 -22.812 1 98.5 112 ILE B O 1
ATOM 3272 N N . LYS B 1 113 ? -9.359 -16.422 -22.469 1 98.19 113 LYS B N 1
ATOM 3273 C CA . LYS B 1 113 ? -10.156 -16.047 -21.297 1 98.19 113 LYS B CA 1
ATOM 3274 C C . LYS B 1 113 ? -9.273 -15.484 -20.188 1 98.19 113 LYS B C 1
ATOM 3276 O O . LYS B 1 113 ? -9.648 -14.5 -19.547 1 98.19 113 LYS B O 1
ATOM 3281 N N . ALA B 1 114 ? -8.141 -16.109 -19.906 1 98.56 114 ALA B N 1
ATOM 3282 C CA . ALA B 1 114 ? -7.188 -15.617 -18.906 1 98.56 114 ALA B CA 1
ATOM 3283 C C . ALA B 1 114 ? -6.793 -14.172 -19.188 1 98.56 114 ALA B C 1
ATOM 3285 O O . ALA B 1 114 ? -6.836 -13.32 -18.297 1 98.56 114 ALA B O 1
ATOM 3286 N N . PHE B 1 115 ? -6.504 -13.883 -20.453 1 98.56 115 PHE B N 1
ATOM 3287 C CA . PHE B 1 115 ? -6.102 -12.547 -20.891 1 98.56 115 PHE B CA 1
ATOM 3288 C C . PHE B 1 115 ? -7.195 -11.531 -20.578 1 98.56 115 PHE B C 1
ATOM 3290 O O . PHE B 1 115 ? -6.914 -10.438 -20.094 1 98.56 115 PHE B O 1
ATOM 3297 N N . LYS B 1 116 ? -8.375 -11.891 -20.859 1 98.5 116 LYS B N 1
ATOM 3298 C CA . LYS B 1 116 ? -9.5 -10.992 -20.625 1 98.5 116 LYS B CA 1
ATOM 3299 C C . LYS B 1 116 ? -9.672 -10.711 -19.141 1 98.5 116 LYS B C 1
ATOM 3301 O O . LYS B 1 116 ? -10.039 -9.602 -18.75 1 98.5 116 LYS B O 1
ATOM 3306 N N . TYR B 1 117 ? -9.469 -11.742 -18.328 1 98.31 117 TYR B N 1
ATOM 3307 C CA . TYR B 1 117 ? -9.555 -11.555 -16.891 1 98.31 117 TYR B CA 1
ATOM 3308 C C . TYR B 1 117 ? -8.469 -10.594 -16.406 1 98.31 117 TYR B C 1
ATOM 3310 O O . TYR B 1 117 ? -8.734 -9.727 -15.57 1 98.31 117 TYR B O 1
ATOM 3318 N N . TYR B 1 118 ? -7.219 -10.742 -16.891 1 98.06 118 TYR B N 1
ATOM 3319 C CA . TYR B 1 118 ? -6.152 -9.828 -16.516 1 98.06 118 TYR B CA 1
ATOM 3320 C C . TYR B 1 118 ? -6.477 -8.398 -16.953 1 98.06 118 TYR B C 1
ATOM 3322 O O . TYR B 1 118 ? -6.227 -7.445 -16.219 1 98.06 118 TYR B O 1
ATOM 3330 N N . GLU B 1 119 ? -7 -8.289 -18.203 1 98.19 119 GLU B N 1
ATOM 3331 C CA . GLU B 1 119 ? -7.371 -6.98 -18.734 1 98.19 119 GLU B CA 1
ATOM 3332 C C . GLU B 1 119 ? -8.398 -6.293 -17.844 1 98.19 119 GLU B C 1
ATOM 3334 O O . GLU B 1 119 ? -8.258 -5.109 -17.516 1 98.19 119 GLU B O 1
ATOM 3339 N N . LYS B 1 120 ? -9.383 -7.031 -17.438 1 97.94 120 LYS B N 1
ATOM 3340 C CA . LYS B 1 120 ? -10.414 -6.477 -16.578 1 97.94 120 LYS B CA 1
ATOM 3341 C C . LYS B 1 120 ? -9.844 -6.105 -15.211 1 97.94 120 LYS B C 1
ATOM 3343 O O . LYS B 1 120 ? -10.18 -5.055 -14.656 1 97.94 120 LYS B O 1
ATOM 3348 N N . SER B 1 121 ? -9.07 -7.02 -14.617 1 96.69 121 SER B N 1
ATOM 3349 C CA . SER B 1 121 ? -8.422 -6.754 -13.336 1 96.69 121 SER B CA 1
ATOM 3350 C C . SER B 1 121 ? -7.617 -5.461 -13.383 1 96.69 121 SER B C 1
ATOM 3352 O O . SER B 1 121 ? -7.723 -4.621 -12.484 1 96.69 121 SER B O 1
ATOM 3354 N N . ALA B 1 122 ? -6.812 -5.242 -14.422 1 96.19 122 ALA B N 1
ATOM 3355 C CA . ALA B 1 122 ? -6.008 -4.039 -14.609 1 96.19 122 ALA B CA 1
ATOM 3356 C C . ALA B 1 122 ? -6.891 -2.811 -14.797 1 96.19 122 ALA B C 1
ATOM 3358 O O . ALA B 1 122 ? -6.602 -1.743 -14.25 1 96.19 122 ALA B O 1
ATOM 3359 N N . GLU B 1 123 ? -7.941 -2.979 -15.562 1 95.75 123 GLU B N 1
ATOM 3360 C CA . GLU B 1 123 ? -8.867 -1.891 -15.867 1 95.75 123 GLU B CA 1
ATOM 3361 C C . GLU B 1 123 ? -9.5 -1.336 -14.594 1 95.75 123 GLU B C 1
ATOM 3363 O O . GLU B 1 123 ? -9.672 -0.122 -14.461 1 95.75 123 GLU B O 1
ATOM 3368 N N . ILE B 1 124 ? -9.828 -2.271 -13.734 1 91.88 124 ILE B N 1
ATOM 3369 C CA . ILE B 1 124 ? -10.539 -1.804 -12.555 1 91.88 124 ILE B CA 1
ATOM 3370 C C . ILE B 1 124 ? -9.539 -1.446 -11.461 1 91.88 124 ILE B C 1
ATOM 3372 O O . ILE B 1 124 ? -9.93 -1.163 -10.32 1 91.88 124 ILE B O 1
ATOM 3376 N N . GLY B 1 125 ? -8.188 -1.58 -11.758 1 87.62 125 GLY B N 1
ATOM 3377 C CA . GLY B 1 125 ? -7.262 -0.842 -10.922 1 87.62 125 GLY B CA 1
ATOM 3378 C C . GLY B 1 125 ? -6.258 -1.733 -10.211 1 87.62 125 GLY B C 1
ATOM 3379 O O . GLY B 1 125 ? -5.555 -1.286 -9.305 1 87.62 125 GLY B O 1
ATOM 3380 N N . TYR B 1 126 ? -6.195 -3.008 -10.5 1 91.19 126 TYR B N 1
ATOM 3381 C CA . TYR B 1 126 ? -5.184 -3.855 -9.883 1 91.19 126 TYR B CA 1
ATOM 3382 C C . TYR B 1 126 ? -3.844 -3.719 -10.594 1 91.19 126 TYR B C 1
ATOM 3384 O O . TYR B 1 126 ? -3.639 -4.301 -11.664 1 91.19 126 TYR B O 1
ATOM 3392 N N . VAL B 1 127 ? -2.893 -3.119 -10 1 88.5 127 VAL B N 1
ATOM 3393 C CA . VAL B 1 127 ? -1.637 -2.732 -10.633 1 88.5 127 VAL B CA 1
ATOM 3394 C C . VAL B 1 127 ? -0.839 -3.982 -11 1 88.5 127 VAL B C 1
ATOM 3396 O O . VAL B 1 127 ? -0.24 -4.047 -12.078 1 88.5 127 VAL B O 1
ATOM 3399 N N . ASN B 1 128 ? -0.807 -4.992 -10.156 1 90.62 128 ASN B N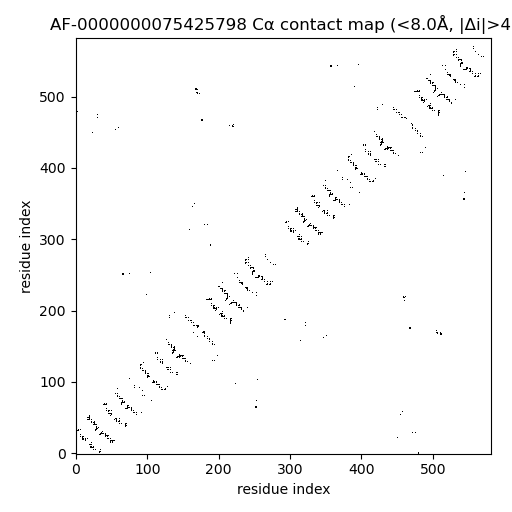 1
ATOM 3400 C CA . ASN B 1 128 ? -0.041 -6.199 -10.445 1 90.62 128 ASN B CA 1
ATOM 3401 C C . ASN B 1 128 ? -0.561 -6.902 -11.695 1 90.62 128 ASN B C 1
ATOM 3403 O O . ASN B 1 128 ? 0.204 -7.551 -12.414 1 90.62 128 ASN B O 1
ATOM 3407 N N . ALA B 1 129 ? -1.828 -6.781 -11.922 1 95.69 129 ALA B N 1
ATOM 3408 C CA . ALA B 1 129 ? -2.4 -7.371 -13.125 1 95.69 129 ALA B CA 1
ATOM 3409 C C . ALA B 1 129 ? -1.812 -6.73 -14.383 1 95.69 129 ALA B C 1
ATOM 3411 O O . ALA B 1 129 ? -1.702 -7.375 -15.422 1 95.69 129 ALA B O 1
ATOM 3412 N N . LYS B 1 130 ? -1.406 -5.461 -14.305 1 95.81 130 LYS B N 1
ATOM 3413 C CA . LYS B 1 130 ? -0.791 -4.773 -15.438 1 95.81 130 LYS B CA 1
ATOM 3414 C C . LYS B 1 130 ? 0.544 -5.41 -15.812 1 95.81 130 LYS B C 1
ATOM 3416 O O . LYS B 1 130 ? 0.876 -5.523 -16.984 1 95.81 130 LYS B O 1
ATOM 3421 N N . PHE B 1 131 ? 1.283 -5.805 -14.789 1 95.75 131 PHE B N 1
ATOM 3422 C CA . PHE B 1 131 ? 2.555 -6.469 -15.062 1 95.75 131 PHE B CA 1
ATOM 3423 C C . PHE B 1 131 ? 2.336 -7.758 -15.836 1 95.75 131 PHE B C 1
ATOM 3425 O O . PHE B 1 131 ? 2.977 -7.984 -16.875 1 95.75 131 PHE B O 1
ATOM 3432 N N . HIS B 1 132 ? 1.444 -8.547 -15.367 1 96.25 132 HIS B N 1
ATOM 3433 C CA . HIS B 1 132 ? 1.225 -9.82 -16.047 1 96.25 132 HIS B CA 1
ATOM 3434 C C . HIS B 1 132 ? 0.563 -9.617 -17.406 1 96.25 132 HIS B C 1
ATOM 3436 O O . HIS B 1 132 ? 0.825 -10.375 -18.344 1 96.25 132 HIS B O 1
ATOM 3442 N N . LEU B 1 133 ? -0.314 -8.633 -17.469 1 97.62 133 LEU B N 1
ATOM 3443 C CA . LEU B 1 133 ? -0.895 -8.289 -18.766 1 97.62 133 LEU B CA 1
ATOM 3444 C C . LEU B 1 133 ? 0.193 -7.922 -19.766 1 97.62 133 LEU B C 1
ATOM 3446 O O . LEU B 1 133 ? 0.141 -8.336 -20.922 1 97.62 133 LEU B O 1
ATOM 3450 N N . GLY B 1 134 ? 1.13 -7.121 -19.344 1 97.19 134 GLY B N 1
ATOM 3451 C CA . GLY B 1 134 ? 2.275 -6.824 -20.188 1 97.19 134 GLY B CA 1
ATOM 3452 C C . GLY B 1 134 ? 3.029 -8.07 -20.625 1 97.19 134 GLY B C 1
ATOM 3453 O O . GLY B 1 134 ? 3.396 -8.195 -21.797 1 97.19 134 GLY B O 1
ATOM 3454 N N . TYR B 1 135 ? 3.215 -8.922 -19.672 1 96.25 135 TYR B N 1
ATOM 3455 C CA . TYR B 1 135 ? 3.865 -10.195 -19.984 1 96.25 135 TYR B CA 1
ATOM 3456 C C . TYR B 1 135 ? 3.113 -10.945 -21.078 1 96.25 135 TYR B C 1
ATOM 3458 O O . TYR B 1 135 ? 3.727 -11.523 -21.969 1 96.25 135 TYR B O 1
ATOM 3466 N N . CYS B 1 136 ? 1.823 -10.93 -21 1 97.25 136 CYS B N 1
ATOM 3467 C CA . CYS B 1 136 ? 0.999 -11.586 -22.016 1 97.25 136 CYS B CA 1
ATOM 3468 C C . CYS B 1 136 ? 1.2 -10.953 -23.375 1 97.25 136 CYS B C 1
ATOM 3470 O O . CYS B 1 136 ? 1.339 -11.656 -24.375 1 97.25 136 CYS B O 1
ATOM 3472 N N . TYR B 1 137 ? 1.228 -9.648 -23.438 1 97.31 137 TYR B N 1
ATOM 3473 C CA . TYR B 1 137 ? 1.438 -8.93 -24.703 1 97.31 137 TYR B CA 1
ATOM 3474 C C . TYR B 1 137 ? 2.805 -9.258 -25.281 1 97.31 137 TYR B C 1
ATOM 3476 O O . TYR B 1 137 ? 2.928 -9.5 -26.484 1 97.31 137 TYR B O 1
ATOM 3484 N N . VAL B 1 138 ? 3.801 -9.25 -24.453 1 95.69 138 VAL B N 1
ATOM 3485 C CA . VAL B 1 138 ? 5.168 -9.438 -24.922 1 95.69 138 VAL B CA 1
ATOM 3486 C C . VAL B 1 138 ? 5.332 -10.859 -25.469 1 95.69 138 VAL B C 1
ATOM 3488 O O . VAL B 1 138 ? 6.059 -11.078 -26.438 1 95.69 138 VAL B O 1
ATOM 3491 N N . ASN B 1 139 ? 4.609 -11.836 -24.906 1 94.88 139 ASN B N 1
ATOM 3492 C CA . ASN B 1 139 ? 4.824 -13.234 -25.25 1 94.88 139 ASN B CA 1
ATOM 3493 C C . ASN B 1 139 ? 3.674 -13.781 -26.094 1 94.88 139 ASN B C 1
ATOM 3495 O O . ASN B 1 139 ? 3.691 -14.953 -26.484 1 94.88 139 ASN B O 1
ATOM 3499 N N . GLY B 1 140 ? 2.723 -13 -26.344 1 96.12 140 GLY B N 1
ATOM 3500 C CA . GLY B 1 140 ? 1.595 -13.414 -27.172 1 96.12 140 GLY B CA 1
ATOM 3501 C C . GLY B 1 140 ? 0.722 -14.461 -26.5 1 96.12 140 GLY B C 1
ATOM 3502 O O . GLY B 1 140 ? 0.334 -15.445 -27.125 1 96.12 140 GLY B O 1
ATOM 3503 N N . ILE B 1 141 ? 0.492 -14.328 -25.281 1 96.81 141 ILE B N 1
ATOM 3504 C CA . ILE B 1 141 ? -0.34 -15.266 -24.531 1 96.81 141 ILE B CA 1
ATOM 3505 C C . ILE B 1 141 ? -1.784 -14.766 -24.516 1 96.81 141 ILE B C 1
ATOM 3507 O O . ILE B 1 141 ? -2.111 -13.82 -23.797 1 96.81 141 ILE B O 1
ATOM 3511 N N . GLY B 1 142 ? -2.693 -15.344 -25.266 1 98 142 GLY B N 1
ATOM 3512 C CA . GLY B 1 142 ? -4.094 -14.961 -25.328 1 98 142 GLY B CA 1
ATOM 3513 C C . GLY B 1 142 ? -4.344 -13.727 -26.172 1 98 142 GLY B C 1
ATOM 3514 O O . GLY B 1 142 ? -5.461 -13.211 -26.219 1 98 142 GLY B O 1
ATOM 3515 N N . THR B 1 143 ? -3.309 -13.242 -26.812 1 97.88 143 THR B N 1
ATOM 3516 C CA . THR B 1 143 ? -3.352 -12.055 -27.656 1 97.88 143 THR B CA 1
ATOM 3517 C C . THR B 1 143 ? -2.203 -12.07 -28.656 1 97.88 143 THR B C 1
ATOM 3519 O O . THR B 1 143 ? -1.347 -12.953 -28.625 1 97.88 143 THR B O 1
ATOM 3522 N N . LYS B 1 144 ? -2.236 -11.148 -29.562 1 97.06 144 LYS B N 1
ATOM 3523 C CA . LYS B 1 144 ? -1.102 -11 -30.469 1 97.06 144 LYS B CA 1
ATOM 3524 C C . LYS B 1 144 ? 0.093 -10.375 -29.766 1 97.06 144 LYS B C 1
ATOM 3526 O O . LYS B 1 144 ? -0.076 -9.508 -28.891 1 97.06 144 LYS B O 1
ATOM 3531 N N . ASN B 1 145 ? 1.239 -10.82 -30.188 1 96 145 ASN B N 1
ATOM 3532 C CA . ASN B 1 145 ? 2.461 -10.266 -29.625 1 96 145 ASN B CA 1
ATOM 3533 C C . ASN B 1 145 ? 2.568 -8.766 -29.891 1 96 145 ASN B C 1
ATOM 3535 O O . ASN B 1 145 ? 2.363 -8.312 -31.016 1 96 145 ASN B O 1
ATOM 3539 N N . ASP B 1 146 ? 2.82 -8.008 -28.953 1 96.56 146 ASP B N 1
ATOM 3540 C CA . ASP B 1 146 ? 3.014 -6.566 -29 1 96.56 146 ASP B CA 1
ATOM 3541 C C . ASP B 1 146 ? 3.969 -6.102 -27.906 1 96.56 146 ASP B C 1
ATOM 3543 O O . ASP B 1 146 ? 3.533 -5.695 -26.828 1 96.56 146 ASP B O 1
ATOM 3547 N N . LYS B 1 147 ? 5.188 -6.105 -28.203 1 93.38 147 LYS B N 1
ATOM 3548 C CA . LYS B 1 147 ? 6.23 -5.805 -27.219 1 93.38 147 LYS B CA 1
ATOM 3549 C C . LYS B 1 147 ? 6.129 -4.359 -26.734 1 93.38 147 LYS B C 1
ATOM 3551 O O . LYS B 1 147 ? 6.316 -4.078 -25.547 1 93.38 147 LYS B O 1
ATOM 3556 N N . LYS B 1 148 ? 5.895 -3.488 -27.625 1 92.31 148 LYS B N 1
ATOM 3557 C CA . LYS B 1 148 ? 5.789 -2.074 -27.266 1 92.31 148 LYS B CA 1
ATOM 3558 C C . LYS B 1 148 ? 4.688 -1.848 -26.234 1 92.31 148 LYS B C 1
ATOM 3560 O O . LYS B 1 148 ? 4.902 -1.173 -25.234 1 92.31 148 LYS B O 1
ATOM 3565 N N . LYS B 1 149 ? 3.566 -2.428 -26.484 1 95.19 149 LYS B N 1
ATOM 3566 C CA . LYS B 1 149 ? 2.449 -2.291 -25.547 1 95.19 149 LYS B CA 1
ATOM 3567 C C . LYS B 1 149 ? 2.777 -2.918 -24.203 1 95.19 149 LYS B C 1
ATOM 3569 O O . LYS B 1 149 ? 2.408 -2.383 -23.156 1 95.19 149 LYS B O 1
ATOM 3574 N N . GLY B 1 150 ? 3.414 -4.047 -24.234 1 95.38 150 GLY B N 1
ATOM 3575 C CA . GLY B 1 150 ? 3.814 -4.684 -22.984 1 95.38 150 GLY B CA 1
ATOM 3576 C C . GLY B 1 150 ? 4.711 -3.807 -22.125 1 95.38 150 GLY B C 1
ATOM 3577 O O . GLY B 1 150 ? 4.477 -3.652 -20.922 1 95.38 150 GLY B O 1
ATOM 3578 N N . PHE B 1 151 ? 5.672 -3.184 -22.719 1 90.06 151 PHE B N 1
ATOM 3579 C CA . PHE B 1 151 ? 6.609 -2.33 -22 1 90.06 151 PHE B CA 1
ATOM 3580 C C . PHE B 1 151 ? 5.91 -1.079 -21.484 1 90.06 151 PHE B C 1
ATOM 3582 O O . PHE B 1 151 ? 6.219 -0.599 -20.391 1 90.06 151 PHE B O 1
ATOM 3589 N N . GLU B 1 152 ? 4.992 -0.605 -22.234 1 91.31 152 GLU B N 1
ATOM 3590 C CA . GLU B 1 152 ? 4.199 0.532 -21.781 1 91.31 152 GLU B CA 1
ATOM 3591 C C . GLU B 1 152 ? 3.406 0.183 -20.531 1 91.31 152 GLU B C 1
ATOM 3593 O O . GLU B 1 152 ? 3.289 1.002 -19.609 1 91.31 152 GLU B O 1
ATOM 3598 N N . LEU B 1 153 ? 2.883 -1.02 -20.484 1 94.25 153 LEU B N 1
ATOM 3599 C CA . LEU B 1 153 ? 2.119 -1.469 -19.328 1 94.25 153 LEU B CA 1
ATOM 3600 C C . LEU B 1 153 ? 3.018 -1.602 -18.109 1 94.25 153 LEU B C 1
ATOM 3602 O O . LEU B 1 153 ? 2.607 -1.27 -16.984 1 94.25 153 LEU B O 1
ATOM 3606 N N . TYR B 1 154 ? 4.246 -2.092 -18.297 1 92 154 TYR B N 1
ATOM 3607 C CA . TYR B 1 154 ? 5.191 -2.127 -17.188 1 92 154 TYR B CA 1
ATOM 3608 C C . TYR B 1 154 ? 5.438 -0.728 -16.641 1 92 154 TYR B C 1
ATOM 3610 O O . TYR B 1 154 ? 5.445 -0.526 -15.422 1 92 154 TYR B O 1
ATOM 3618 N N . ASP B 1 155 ? 5.633 0.239 -17.531 1 87.38 155 ASP B N 1
ATOM 3619 C CA . ASP B 1 155 ? 5.871 1.624 -17.141 1 87.38 155 ASP B CA 1
ATOM 3620 C C . ASP B 1 155 ? 4.688 2.188 -16.359 1 87.38 155 ASP B C 1
ATOM 3622 O O . ASP B 1 155 ? 4.867 2.842 -15.328 1 87.38 155 ASP B O 1
ATOM 3626 N N . GLU B 1 156 ? 3.523 1.898 -16.844 1 89.81 156 GLU B N 1
ATOM 3627 C CA . GLU B 1 156 ? 2.32 2.383 -16.172 1 89.81 156 GLU B CA 1
ATOM 3628 C C . GLU B 1 156 ? 2.193 1.795 -14.773 1 89.81 156 GLU B C 1
ATOM 3630 O O . GLU B 1 156 ? 1.807 2.494 -13.836 1 89.81 156 GLU B O 1
ATOM 3635 N N . ALA B 1 157 ? 2.449 0.509 -14.648 1 91.62 157 ALA B N 1
ATOM 3636 C CA . ALA B 1 157 ? 2.363 -0.155 -13.352 1 91.62 157 ALA B CA 1
ATOM 3637 C C . ALA B 1 157 ? 3.344 0.458 -12.359 1 91.62 157 ALA B C 1
ATOM 3639 O O . ALA B 1 157 ? 2.971 0.774 -11.227 1 91.62 157 ALA B O 1
ATOM 3640 N N . VAL B 1 158 ? 4.547 0.706 -12.773 1 87.25 158 VAL B N 1
ATOM 3641 C CA . VAL B 1 158 ? 5.578 1.272 -11.914 1 87.25 158 VAL B CA 1
ATOM 3642 C C . VAL B 1 158 ? 5.199 2.699 -11.523 1 87.25 158 VAL B C 1
ATOM 3644 O O . VAL B 1 158 ? 5.367 3.102 -10.375 1 87.25 158 VAL B O 1
ATOM 3647 N N . LEU B 1 159 ? 4.707 3.402 -12.508 1 84 159 LEU B N 1
ATOM 3648 C CA . LEU B 1 159 ? 4.324 4.789 -12.258 1 84 159 LEU B CA 1
ATOM 3649 C C . LEU B 1 159 ? 3.227 4.871 -11.203 1 84 159 LEU B C 1
ATOM 3651 O O . LEU B 1 159 ? 3.316 5.676 -10.273 1 84 159 LEU B O 1
ATOM 3655 N N . LYS B 1 160 ? 2.242 4.105 -11.336 1 83.69 160 LYS B N 1
ATOM 3656 C CA . LYS B 1 160 ? 1.126 4.121 -10.391 1 83.69 160 LYS B CA 1
ATOM 3657 C C . LYS B 1 160 ? 1.584 3.729 -8.992 1 83.69 160 LYS B C 1
ATOM 3659 O O . LYS B 1 160 ? 1.232 4.387 -8.008 1 83.69 160 LYS B O 1
ATOM 3664 N N . GLU B 1 161 ? 2.324 2.689 -8.93 1 82.75 161 GLU B N 1
ATOM 3665 C CA . GLU B 1 161 ? 2.797 2.223 -7.625 1 82.75 161 GLU B CA 1
ATOM 3666 C C . GLU B 1 161 ? 3.746 3.232 -6.988 1 82.75 161 GLU B C 1
ATOM 3668 O O . GLU B 1 161 ? 3.701 3.457 -5.777 1 82.75 161 GLU B O 1
ATOM 3673 N N . SER B 1 162 ? 4.629 3.807 -7.793 1 78.88 162 SER B N 1
ATOM 3674 C CA . SER B 1 162 ? 5.598 4.773 -7.281 1 78.88 162 SER B CA 1
ATOM 3675 C C . SER B 1 162 ? 4.898 6.016 -6.742 1 78.88 162 SER B C 1
ATOM 3677 O O . SER B 1 162 ? 5.344 6.602 -5.75 1 78.88 162 SER B O 1
ATOM 3679 N N . ASN B 1 163 ? 3.891 6.406 -7.375 1 76.5 163 ASN B N 1
ATOM 3680 C CA . ASN B 1 163 ? 3.137 7.562 -6.914 1 76.5 163 ASN B CA 1
ATOM 3681 C C . ASN B 1 163 ? 2.5 7.312 -5.551 1 76.5 163 ASN B C 1
ATOM 3683 O O . ASN B 1 163 ? 2.514 8.188 -4.684 1 76.5 163 ASN B O 1
ATOM 3687 N N . ASP B 1 164 ? 1.929 6.199 -5.41 1 72.81 164 ASP B N 1
ATOM 3688 C CA . ASP B 1 164 ? 1.327 5.855 -4.125 1 72.81 164 ASP B CA 1
ATOM 3689 C C . ASP B 1 164 ? 2.379 5.816 -3.018 1 72.81 164 ASP B C 1
ATOM 3691 O O . ASP B 1 164 ? 2.121 6.254 -1.894 1 72.81 164 ASP B O 1
ATOM 3695 N N . ILE B 1 165 ? 3.557 5.402 -3.408 1 69.88 165 ILE B N 1
ATOM 3696 C CA . ILE B 1 165 ? 4.648 5.297 -2.443 1 69.88 165 ILE B CA 1
ATOM 3697 C C . ILE B 1 165 ? 5.184 6.691 -2.119 1 69.88 165 ILE B C 1
ATOM 3699 O O . ILE B 1 165 ? 5.457 7 -0.958 1 69.88 165 ILE B O 1
ATOM 3703 N N . SER B 1 166 ? 5.43 7.523 -3.094 1 65.06 166 SER B N 1
ATOM 3704 C CA . SER B 1 166 ? 6.078 8.82 -2.936 1 65.06 166 SER B CA 1
ATOM 3705 C C . SER B 1 166 ? 5.152 9.828 -2.26 1 65.06 166 SER B C 1
ATOM 3707 O O . SER B 1 166 ? 5.617 10.789 -1.651 1 65.06 166 SER B O 1
ATOM 3709 N N . SER B 1 167 ? 3.895 9.672 -2.482 1 62.56 167 SER B N 1
ATOM 3710 C CA . SER B 1 167 ? 2.957 10.633 -1.9 1 62.56 167 SER B CA 1
ATOM 3711 C C . SER B 1 167 ? 2.729 10.352 -0.419 1 62.56 167 SER B C 1
ATOM 3713 O O . SER B 1 167 ? 2.303 11.234 0.328 1 62.56 167 SER B O 1
ATOM 3715 N N . ASP B 1 168 ? 2.963 9 0.016 1 51.62 168 ASP B N 1
ATOM 3716 C CA . ASP B 1 168 ? 2.748 8.57 1.395 1 51.62 168 ASP B CA 1
ATOM 3717 C C . ASP B 1 168 ? 4.004 8.789 2.238 1 51.62 168 ASP B C 1
ATOM 3719 O O . ASP B 1 168 ? 3.928 8.836 3.469 1 51.62 168 ASP B O 1
ATOM 3723 N N . THR B 1 169 ? 5.371 8.469 1.746 1 44.69 169 THR B N 1
ATOM 3724 C CA . THR B 1 169 ? 6.551 7.941 2.424 1 44.69 169 THR B CA 1
ATOM 3725 C C . THR B 1 169 ? 7.234 9.031 3.246 1 44.69 169 THR B C 1
ATOM 3727 O O . THR B 1 169 ? 8.156 8.75 4.012 1 44.69 169 THR B O 1
ATOM 3730 N N . ILE B 1 170 ? 7.117 10.203 3.725 1 40.28 170 ILE B N 1
ATOM 3731 C CA . ILE B 1 170 ? 8.438 10.742 4.039 1 40.28 170 ILE B CA 1
ATOM 3732 C C . ILE B 1 170 ? 9.031 9.992 5.227 1 40.28 170 ILE B C 1
ATOM 3734 O O . ILE B 1 170 ? 9.695 10.586 6.078 1 40.28 170 ILE B O 1
ATOM 3738 N N . ASN B 1 171 ? 8.664 8.867 5.758 1 36.91 171 ASN B N 1
ATOM 3739 C CA . ASN B 1 171 ? 9.227 8.898 7.105 1 36.91 171 ASN B CA 1
ATOM 3740 C C . ASN B 1 171 ? 10.75 8.742 7.082 1 36.91 171 ASN B C 1
ATOM 3742 O O . ASN B 1 171 ? 11.258 7.672 6.746 1 36.91 171 ASN B O 1
ATOM 3746 N N . PRO B 1 172 ? 11.445 9.758 6.914 1 36.97 172 PRO B N 1
ATOM 3747 C CA . PRO B 1 172 ? 12.883 9.523 7.102 1 36.97 172 PRO B CA 1
ATOM 3748 C C . PRO B 1 172 ? 13.172 8.594 8.273 1 36.97 172 PRO B C 1
ATOM 3750 O O . PRO B 1 172 ? 14.164 7.859 8.25 1 36.97 172 PRO B O 1
ATOM 3753 N N . ASN B 1 173 ? 12.75 8.938 9.398 1 34.56 173 ASN B N 1
ATOM 3754 C CA . ASN B 1 173 ? 13.203 8.422 10.688 1 34.56 173 ASN B CA 1
ATOM 3755 C C . ASN B 1 173 ? 12.391 7.207 11.117 1 34.56 173 ASN B C 1
ATOM 3757 O O . ASN B 1 173 ? 12.594 6.676 12.211 1 34.56 173 ASN B O 1
ATOM 3761 N N . GLY B 1 174 ? 11.211 6.984 10.578 1 35.12 174 GLY B N 1
ATOM 3762 C CA . GLY B 1 174 ? 10.492 5.977 11.336 1 35.12 174 GLY B CA 1
ATOM 3763 C C . GLY B 1 174 ? 10.891 4.559 10.984 1 35.12 174 GLY B C 1
ATOM 3764 O O . GL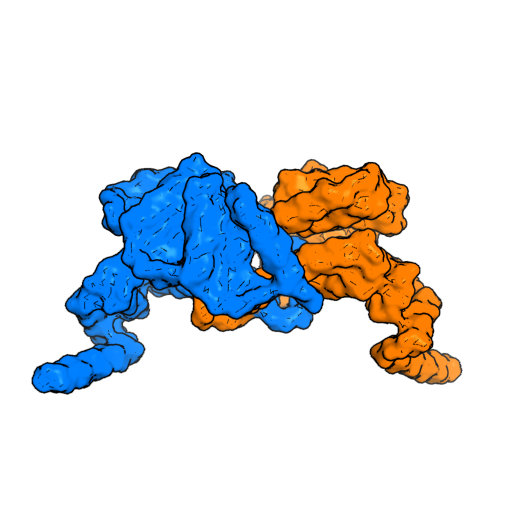Y B 1 174 ? 11.484 4.324 9.922 1 35.12 174 GLY B O 1
ATOM 3765 N N . SER B 1 175 ? 10.68 3.617 11.914 1 37.69 175 SER B N 1
ATOM 3766 C CA . SER B 1 175 ? 11.109 2.244 12.148 1 37.69 175 SER B CA 1
ATOM 3767 C C . SER B 1 175 ? 10.93 1.387 10.898 1 37.69 175 SER B C 1
ATOM 3769 O O . SER B 1 175 ? 11.906 0.886 10.336 1 37.69 175 SER B O 1
ATOM 3771 N N . PHE B 1 176 ? 9.977 0.364 11.141 1 39.66 176 PHE B N 1
ATOM 3772 C CA . PHE B 1 176 ? 9.945 -1.029 10.711 1 39.66 176 PHE B CA 1
ATOM 3773 C C . PHE B 1 176 ? 9.539 -1.135 9.25 1 39.66 176 PHE B C 1
ATOM 3775 O O . PHE B 1 176 ? 9.352 -2.236 8.727 1 39.66 176 PHE B O 1
ATOM 3782 N N . HIS B 1 177 ? 9.219 -0.017 8.68 1 47.59 177 HIS B N 1
ATOM 3783 C CA . HIS B 1 177 ? 8.773 -0.189 7.301 1 47.59 177 HIS B CA 1
ATOM 3784 C C . HIS B 1 177 ? 9.938 -0.104 6.324 1 47.59 177 HIS B C 1
ATOM 3786 O O . HIS B 1 177 ? 10.93 0.587 6.594 1 47.59 177 HIS B O 1
ATOM 3792 N N . LYS B 1 178 ? 10.094 -1.121 5.645 1 53.84 178 LYS B N 1
ATOM 3793 C CA . LYS B 1 178 ? 10.992 -0.929 4.512 1 53.84 178 LYS B CA 1
ATOM 3794 C C . LYS B 1 178 ? 11.047 0.538 4.094 1 53.84 178 LYS B C 1
ATOM 3796 O O . LYS B 1 178 ? 10.016 1.212 4.047 1 53.84 178 LYS B O 1
ATOM 3801 N N . ASN B 1 179 ? 12.258 1.035 4.168 1 64.56 179 ASN B N 1
ATOM 3802 C CA . ASN B 1 179 ? 12.391 2.426 3.746 1 64.56 179 ASN B CA 1
ATOM 3803 C C . ASN B 1 179 ? 11.922 2.619 2.305 1 64.56 179 ASN B C 1
ATOM 3805 O O . ASN B 1 179 ? 11.828 1.655 1.544 1 64.56 179 ASN B O 1
ATOM 3809 N N . GLU B 1 180 ? 11.312 3.629 2.016 1 69.38 180 GLU B N 1
ATOM 3810 C CA . GLU B 1 180 ? 10.797 4.02 0.709 1 69.38 180 GLU B CA 1
ATOM 3811 C C . GLU B 1 180 ? 11.781 3.676 -0.402 1 69.38 180 GLU B C 1
ATOM 3813 O O . GLU B 1 180 ? 11.375 3.27 -1.494 1 69.38 180 GLU B O 1
ATOM 3818 N N . GLU B 1 181 ? 13.016 3.695 -0.023 1 75.81 181 GLU B N 1
ATOM 3819 C CA . GLU B 1 181 ? 14.055 3.402 -1.005 1 75.81 181 GLU B CA 1
ATOM 3820 C C . GLU B 1 181 ? 14.047 1.928 -1.399 1 75.81 181 GLU B C 1
ATOM 3822 O O . GLU B 1 181 ? 14.164 1.594 -2.58 1 75.81 181 GLU B O 1
ATOM 3827 N N . GLU B 1 182 ? 13.922 1.15 -0.44 1 78.5 182 GLU B N 1
ATOM 3828 C CA . GLU B 1 182 ? 13.922 -0.286 -0.697 1 78.5 182 GLU B CA 1
ATOM 3829 C C . GLU B 1 182 ? 12.68 -0.705 -1.482 1 78.5 182 GLU B C 1
ATOM 3831 O O . GLU B 1 182 ? 12.766 -1.534 -2.391 1 78.5 182 GLU B O 1
ATOM 3836 N N . ILE B 1 183 ? 11.594 -0.111 -1.174 1 77.25 183 ILE B N 1
ATOM 3837 C CA . ILE B 1 183 ? 10.344 -0.438 -1.851 1 77.25 183 ILE B CA 1
ATOM 3838 C C . ILE B 1 183 ? 10.43 -0.016 -3.316 1 77.25 183 ILE B C 1
ATOM 3840 O O . ILE B 1 183 ? 10.016 -0.764 -4.207 1 77.25 183 ILE B O 1
ATOM 3844 N N . MET B 1 184 ? 10.969 1.129 -3.508 1 79.25 184 MET B N 1
ATOM 3845 C CA . MET B 1 184 ? 11.109 1.636 -4.871 1 79.25 184 MET B CA 1
ATOM 3846 C C . MET B 1 184 ? 12.086 0.779 -5.668 1 79.25 184 MET B C 1
ATOM 3848 O O . MET B 1 184 ? 11.852 0.493 -6.844 1 79.25 184 MET B O 1
ATOM 3852 N N . ARG B 1 185 ? 13.117 0.371 -5.043 1 83.69 185 ARG B N 1
ATOM 3853 C CA . ARG B 1 185 ? 14.078 -0.5 -5.703 1 83.69 185 ARG B CA 1
ATOM 3854 C C . ARG B 1 185 ? 13.43 -1.809 -6.137 1 83.69 185 ARG B C 1
ATOM 3856 O O . ARG B 1 185 ? 13.672 -2.289 -7.246 1 83.69 185 ARG B O 1
ATOM 3863 N N . GLU B 1 186 ? 12.719 -2.344 -5.273 1 85.19 186 GLU B N 1
ATOM 3864 C CA . GLU B 1 186 ? 12.039 -3.598 -5.59 1 85.19 186 GLU B CA 1
ATOM 3865 C C . GLU B 1 186 ? 11.07 -3.422 -6.758 1 85.19 186 GLU B C 1
ATOM 3867 O O . GLU B 1 186 ? 10.93 -4.32 -7.594 1 85.19 186 GLU B O 1
ATOM 3872 N N . LEU B 1 187 ? 10.414 -2.291 -6.719 1 84.94 187 LEU B N 1
ATOM 3873 C CA . LEU B 1 187 ? 9.469 -2.012 -7.793 1 84.94 187 LEU B CA 1
ATOM 3874 C C . LEU B 1 187 ? 10.188 -1.935 -9.141 1 84.94 187 LEU B C 1
ATOM 3876 O O . LEU B 1 187 ? 9.711 -2.488 -10.133 1 84.94 187 LEU B O 1
ATOM 3880 N N . PHE B 1 188 ? 11.289 -1.302 -9.188 1 84.81 188 PHE B N 1
ATOM 3881 C CA . PHE B 1 188 ? 12.047 -1.192 -10.43 1 84.81 188 PHE B CA 1
ATOM 3882 C C . PHE B 1 188 ? 12.648 -2.537 -10.812 1 84.81 188 PHE B C 1
ATOM 3884 O O . PHE B 1 188 ? 12.773 -2.854 -12 1 84.81 188 PHE B O 1
ATOM 3891 N N . ASP B 1 189 ? 13.031 -3.307 -9.812 1 89 189 ASP B N 1
ATOM 3892 C CA . ASP B 1 189 ? 13.508 -4.66 -10.086 1 89 189 ASP B CA 1
ATOM 3893 C C . ASP B 1 189 ? 12.438 -5.488 -10.789 1 89 189 ASP B C 1
ATOM 3895 O O . ASP B 1 189 ? 12.742 -6.25 -11.711 1 89 189 ASP B O 1
ATOM 3899 N N . ILE B 1 190 ? 11.234 -5.363 -10.367 1 91.69 190 ILE B N 1
ATOM 3900 C CA . ILE B 1 190 ? 10.141 -6.125 -10.961 1 91.69 190 ILE B CA 1
ATOM 3901 C C . ILE B 1 190 ? 10.023 -5.781 -12.445 1 91.69 190 ILE B C 1
ATOM 3903 O O . ILE B 1 190 ? 9.898 -6.672 -13.289 1 91.69 190 ILE B O 1
ATOM 3907 N N . LYS B 1 191 ? 10.008 -4.512 -12.703 1 88.62 191 LYS B N 1
ATOM 3908 C CA . LYS B 1 191 ? 9.961 -4.102 -14.102 1 88.62 191 LYS B CA 1
ATOM 3909 C C . LYS B 1 191 ? 11.109 -4.715 -14.898 1 88.62 191 LYS B C 1
ATOM 3911 O O . LYS B 1 191 ? 10.906 -5.219 -16 1 88.62 191 LYS B O 1
ATOM 3916 N N . HIS B 1 192 ? 12.273 -4.707 -14.352 1 88.12 192 HIS B N 1
ATOM 3917 C CA . HIS B 1 192 ? 13.453 -5.27 -15 1 88.12 192 HIS B CA 1
ATOM 3918 C C . HIS B 1 192 ? 13.281 -6.762 -15.258 1 88.12 192 HIS B C 1
ATOM 3920 O O . HIS B 1 192 ? 13.586 -7.25 -16.344 1 88.12 192 HIS B O 1
ATOM 3926 N N . TRP B 1 193 ? 12.859 -7.473 -14.273 1 93.06 193 TRP B N 1
ATOM 3927 C CA . TRP B 1 193 ? 12.695 -8.914 -14.422 1 93.06 193 TRP B CA 1
ATOM 3928 C C . TRP B 1 193 ? 11.641 -9.242 -15.469 1 93.06 193 TRP B C 1
ATOM 3930 O O . TRP B 1 193 ? 11.805 -10.18 -16.25 1 93.06 193 TRP B O 1
ATOM 3940 N N . TYR B 1 194 ? 10.57 -8.461 -15.484 1 93.62 194 TYR B N 1
ATOM 3941 C CA . TYR B 1 194 ? 9.555 -8.688 -16.5 1 93.62 194 TYR B CA 1
ATOM 3942 C C . TYR B 1 194 ? 10.117 -8.453 -17.906 1 93.62 194 TYR B C 1
ATOM 3944 O O . TYR B 1 194 ? 9.836 -9.211 -18.828 1 93.62 194 TYR B O 1
ATOM 3952 N N . GLN B 1 195 ? 10.859 -7.41 -18.047 1 89.62 195 GLN B N 1
ATOM 3953 C CA . GLN B 1 195 ? 11.469 -7.109 -19.344 1 89.62 195 GLN B CA 1
ATOM 3954 C C . GLN B 1 195 ? 12.43 -8.211 -19.766 1 89.62 195 GLN B C 1
ATOM 3956 O O . GLN B 1 195 ? 12.438 -8.633 -20.922 1 89.62 195 GLN B O 1
ATOM 3961 N N . GLN B 1 196 ? 13.172 -8.711 -18.797 1 90.44 196 GLN B N 1
ATOM 3962 C CA . GLN B 1 196 ? 14.133 -9.773 -19.094 1 90.44 196 GLN B CA 1
ATOM 3963 C C . GLN B 1 196 ? 13.422 -11.094 -19.391 1 90.44 196 GLN B C 1
ATOM 3965 O O . GLN B 1 196 ? 13.891 -11.891 -20.203 1 90.44 196 GLN B O 1
ATOM 3970 N N . SER B 1 197 ? 12.414 -11.281 -18.641 1 89.88 197 SER B N 1
ATOM 3971 C CA . SER B 1 197 ? 11.672 -12.531 -18.828 1 89.88 197 SER B CA 1
ATOM 3972 C C . SER B 1 197 ? 11.125 -12.641 -20.25 1 89.88 197 SER B C 1
ATOM 3974 O O . SER B 1 197 ? 10.898 -13.75 -20.75 1 89.88 197 SER B O 1
ATOM 3976 N N . ALA B 1 198 ? 10.844 -11.531 -20.844 1 79.25 198 ALA B N 1
ATOM 3977 C CA . ALA B 1 198 ? 10.375 -11.508 -22.234 1 79.25 198 ALA B CA 1
ATOM 3978 C C . ALA B 1 198 ? 11.453 -12.023 -23.188 1 79.25 198 ALA B C 1
ATOM 3980 O O . ALA B 1 198 ? 11.141 -12.484 -24.281 1 79.25 198 ALA B O 1
ATOM 3981 N N . GLU B 1 199 ? 12.602 -11.891 -22.75 1 80.19 199 GLU B N 1
ATOM 3982 C CA . GLU B 1 199 ? 13.703 -12.398 -23.547 1 80.19 199 GLU B CA 1
ATOM 3983 C C . GLU B 1 199 ? 14.055 -13.836 -23.156 1 80.19 199 GLU B C 1
ATOM 3985 O O . GLU B 1 199 ? 15.148 -14.32 -23.469 1 80.19 199 GLU B O 1
ATOM 3990 N N . ASN B 1 200 ? 13.148 -14.453 -22.469 1 68.38 200 ASN B N 1
ATOM 3991 C CA . ASN B 1 200 ? 13.211 -15.852 -22.047 1 68.38 200 ASN B CA 1
ATOM 3992 C C . ASN B 1 200 ? 14.438 -16.125 -21.188 1 68.38 200 ASN B C 1
ATOM 3994 O O . ASN B 1 200 ? 15.102 -17.156 -21.359 1 68.38 200 ASN B O 1
ATOM 3998 N N . LYS B 1 201 ? 14.734 -15.188 -20.484 1 83.88 201 LYS B N 1
ATOM 3999 C CA . LYS B 1 201 ? 15.773 -15.469 -19.5 1 83.88 201 LYS B CA 1
ATOM 4000 C C . LYS B 1 201 ? 15.203 -16.219 -18.297 1 83.88 201 LYS B C 1
ATOM 4002 O O . LYS B 1 201 ? 14.344 -15.703 -17.578 1 83.88 201 LYS B O 1
ATOM 4007 N N . SER B 1 202 ? 15.672 -17.375 -18.062 1 91.06 202 SER B N 1
ATOM 4008 C CA . SER B 1 202 ? 15.148 -18.297 -17.062 1 91.06 202 SER B CA 1
ATOM 4009 C C . SER B 1 202 ? 15.344 -17.734 -15.656 1 91.06 202 SER B C 1
ATOM 4011 O O . SER B 1 202 ? 14.484 -17.906 -14.789 1 91.06 202 SER B O 1
ATOM 4013 N N . SER B 1 203 ? 16.406 -17.047 -15.484 1 93.75 203 SER B N 1
ATOM 4014 C CA . SER B 1 203 ? 16.688 -16.5 -14.164 1 93.75 203 SER B CA 1
ATOM 4015 C C . SER B 1 203 ? 15.688 -15.398 -13.812 1 93.75 203 SER B C 1
ATOM 4017 O O . SER B 1 203 ? 15.297 -15.258 -12.648 1 93.75 203 SER B O 1
ATOM 4019 N N . ALA B 1 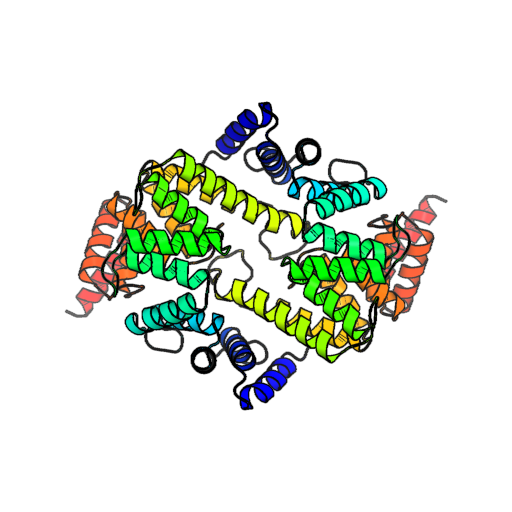204 ? 15.312 -14.609 -14.789 1 95.12 204 ALA B N 1
ATOM 4020 C CA . ALA B 1 204 ? 14.336 -13.547 -14.555 1 95.12 204 ALA B CA 1
ATOM 4021 C C . ALA B 1 204 ? 12.984 -14.125 -14.148 1 95.12 204 ALA B C 1
ATOM 4023 O O . ALA B 1 204 ? 12.305 -13.586 -13.273 1 95.12 204 ALA B O 1
ATOM 4024 N N . LEU B 1 205 ? 12.625 -15.18 -14.75 1 96.69 205 LEU B N 1
ATOM 4025 C CA . LEU B 1 205 ? 11.367 -15.852 -14.422 1 96.69 205 LEU B CA 1
ATOM 4026 C C . LEU B 1 205 ? 11.391 -16.359 -12.984 1 96.69 205 LEU B C 1
ATOM 4028 O O . LEU B 1 205 ? 10.406 -16.219 -12.258 1 96.69 205 LEU B O 1
ATOM 4032 N N . TYR B 1 206 ? 12.562 -16.906 -12.641 1 96.88 206 TYR B N 1
ATOM 4033 C CA . TYR B 1 206 ? 12.719 -17.359 -11.266 1 96.88 206 TYR B CA 1
ATOM 4034 C C . TYR B 1 206 ? 12.586 -16.203 -10.289 1 96.88 206 TYR B C 1
ATOM 4036 O O . TYR B 1 206 ? 11.906 -16.328 -9.266 1 96.88 206 TYR B O 1
ATOM 4044 N N . LYS B 1 207 ? 13.195 -15.133 -10.602 1 96.19 207 LYS B N 1
ATOM 4045 C CA . LYS B 1 207 ? 13.148 -13.961 -9.727 1 96.19 207 LYS B CA 1
ATOM 4046 C C . LYS B 1 207 ? 11.727 -13.422 -9.617 1 96.19 207 LYS B C 1
ATOM 4048 O O . LYS B 1 207 ? 11.32 -12.945 -8.555 1 96.19 207 LYS B O 1
ATOM 4053 N N . LEU B 1 208 ? 10.953 -13.477 -10.68 1 95.75 208 LEU B N 1
ATOM 4054 C CA . LEU B 1 208 ? 9.547 -13.086 -10.625 1 95.75 208 LEU B CA 1
ATOM 4055 C C . LEU B 1 208 ? 8.766 -14 -9.695 1 95.75 208 LEU B C 1
ATOM 4057 O O . LEU B 1 208 ? 7.965 -13.531 -8.883 1 95.75 208 LEU B O 1
ATOM 4061 N N . GLY B 1 209 ? 9.008 -15.281 -9.805 1 96.62 209 GLY B N 1
ATOM 4062 C CA . GLY B 1 209 ? 8.383 -16.203 -8.875 1 96.62 209 GLY B CA 1
ATOM 4063 C C . GLY B 1 209 ? 8.672 -15.883 -7.426 1 96.62 209 GLY B C 1
ATOM 4064 O O . GLY B 1 209 ? 7.754 -15.828 -6.602 1 96.62 209 GLY B O 1
ATOM 4065 N N . GLU B 1 210 ? 9.922 -15.648 -7.141 1 94.5 210 GLU B N 1
ATOM 4066 C CA . GLU B 1 210 ? 10.336 -15.305 -5.785 1 94.5 210 GLU B CA 1
ATOM 4067 C C . GLU B 1 210 ? 9.68 -14.008 -5.316 1 94.5 210 GLU B C 1
ATOM 4069 O O . GLU B 1 210 ? 9.289 -13.891 -4.152 1 94.5 210 GLU B O 1
ATOM 4074 N N . SER B 1 211 ? 9.586 -13.047 -6.227 1 92.5 211 SER B N 1
ATOM 4075 C CA . SER B 1 211 ? 8.977 -11.766 -5.887 1 92.5 211 SER B CA 1
ATOM 4076 C C . SER B 1 211 ? 7.512 -11.938 -5.488 1 92.5 211 SER B C 1
ATOM 4078 O O . SER B 1 211 ? 7.055 -11.344 -4.512 1 92.5 211 SER B O 1
ATOM 4080 N N . TYR B 1 212 ? 6.754 -12.75 -6.18 1 91.94 212 TYR B N 1
ATOM 4081 C CA . TYR B 1 212 ? 5.352 -12.992 -5.859 1 91.94 212 TYR B CA 1
ATOM 4082 C C . TYR B 1 212 ? 5.219 -13.836 -4.598 1 91.94 212 TYR B C 1
ATOM 4084 O O . TYR B 1 212 ? 4.258 -13.68 -3.842 1 91.94 212 TYR B O 1
ATOM 4092 N N . GLU B 1 213 ? 6.211 -14.727 -4.418 1 90.69 213 GLU B N 1
ATOM 4093 C CA . GLU B 1 213 ? 6.203 -15.57 -3.227 1 90.69 213 GLU B CA 1
ATOM 4094 C C . GLU B 1 213 ? 6.426 -14.742 -1.965 1 90.69 213 GLU B C 1
ATOM 4096 O O . GLU B 1 213 ? 5.785 -14.977 -0.939 1 90.69 213 GLU B O 1
ATOM 4101 N N . LEU B 1 214 ? 7.297 -13.75 -2.146 1 86.19 214 LEU B N 1
ATOM 4102 C CA . LEU B 1 214 ? 7.766 -13.047 -0.956 1 86.19 214 LEU B CA 1
ATOM 4103 C C . LEU B 1 214 ? 7.172 -11.648 -0.877 1 86.19 214 LEU B C 1
ATOM 4105 O O . LEU B 1 214 ? 7.32 -10.961 0.136 1 86.19 214 LEU B O 1
ATOM 4109 N N . GLY B 1 215 ? 6.523 -11.195 -1.945 1 86 215 GLY B N 1
ATOM 4110 C CA . GLY B 1 215 ? 5.953 -9.859 -1.965 1 86 215 GLY B CA 1
ATOM 4111 C C . GLY B 1 215 ? 6.992 -8.766 -2.107 1 86 215 GLY B C 1
ATOM 4112 O O . GLY B 1 215 ? 7.008 -7.809 -1.331 1 86 215 GLY B O 1
ATOM 4113 N N . LYS B 1 216 ? 7.84 -8.906 -3.012 1 86.5 216 LYS B N 1
ATOM 4114 C CA . LYS B 1 216 ? 8.875 -7.914 -3.277 1 86.5 216 LYS B CA 1
ATOM 4115 C C . LYS B 1 216 ? 8.531 -7.078 -4.504 1 86.5 216 LYS B C 1
ATOM 4117 O O . LYS B 1 216 ? 8.82 -7.477 -5.637 1 86.5 216 LYS B O 1
ATOM 4122 N N . GLY B 1 217 ? 8.047 -5.91 -4.297 1 83.5 217 GLY B N 1
ATOM 4123 C CA . GLY B 1 217 ? 7.691 -5.012 -5.383 1 83.5 217 GLY B CA 1
ATOM 4124 C C . GLY B 1 217 ? 6.332 -5.305 -5.98 1 83.5 217 GLY B C 1
ATOM 4125 O O . GLY B 1 217 ? 5.836 -4.547 -6.816 1 83.5 217 GLY B O 1
ATOM 4126 N N . VAL B 1 218 ? 5.777 -6.484 -5.602 1 87.31 218 VAL B N 1
ATOM 4127 C CA . VAL B 1 218 ? 4.441 -6.906 -6.004 1 87.31 218 VAL B CA 1
ATOM 4128 C C . VAL B 1 218 ? 3.705 -7.504 -4.809 1 87.31 218 VAL B C 1
ATOM 4130 O O . VAL B 1 218 ? 4.316 -7.793 -3.775 1 87.31 218 VAL B O 1
ATOM 4133 N N . ASN B 1 219 ? 2.375 -7.613 -4.953 1 82.69 219 ASN B N 1
ATOM 4134 C CA . ASN B 1 219 ? 1.607 -8.297 -3.92 1 82.69 219 ASN B CA 1
ATOM 4135 C C . ASN B 1 219 ? 1.869 -9.805 -3.932 1 82.69 219 ASN B C 1
ATOM 4137 O O . ASN B 1 219 ? 2.031 -10.398 -4.996 1 82.69 219 ASN B O 1
ATOM 4141 N N . ILE B 1 220 ? 1.844 -10.367 -2.807 1 85.31 220 ILE B N 1
ATOM 4142 C CA . ILE B 1 220 ? 2.031 -11.812 -2.693 1 85.31 220 ILE B CA 1
ATOM 4143 C C . ILE B 1 220 ? 0.931 -12.539 -3.465 1 85.31 220 ILE B C 1
ATOM 4145 O O . ILE B 1 220 ? -0.239 -12.148 -3.398 1 85.31 220 ILE B O 1
ATOM 4149 N N . SER B 1 221 ? 1.264 -13.438 -4.133 1 89.06 221 SER B N 1
ATOM 4150 C CA . SER B 1 221 ? 0.364 -14.32 -4.867 1 89.06 221 SER B CA 1
ATOM 4151 C C . SER B 1 221 ? 0.982 -15.703 -5.066 1 89.06 221 SER B C 1
ATOM 4153 O O . SER B 1 221 ? 1.893 -15.867 -5.883 1 89.06 221 SER B O 1
ATOM 4155 N N . GLU B 1 222 ? 0.43 -16.641 -4.406 1 89.38 222 GLU B N 1
ATOM 4156 C CA . GLU B 1 222 ? 0.969 -18 -4.496 1 89.38 222 GLU B CA 1
ATOM 4157 C C . GLU B 1 222 ? 0.782 -18.578 -5.895 1 89.38 222 GLU B C 1
ATOM 4159 O O . GLU B 1 222 ? 1.652 -19.281 -6.398 1 89.38 222 GLU B O 1
ATOM 4164 N N . ILE B 1 223 ? -0.277 -18.281 -6.457 1 93.69 223 ILE B N 1
ATOM 4165 C CA . ILE B 1 223 ? -0.566 -18.859 -7.766 1 93.69 223 ILE B CA 1
ATOM 4166 C C . ILE B 1 223 ? 0.345 -18.219 -8.82 1 93.69 223 ILE B C 1
ATOM 4168 O O . ILE B 1 223 ? 0.8 -18.906 -9.742 1 93.69 223 ILE B O 1
ATOM 4172 N N . LYS B 1 224 ? 0.642 -16.922 -8.727 1 95 224 LYS B N 1
ATOM 4173 C CA . LYS B 1 224 ? 1.586 -16.297 -9.648 1 95 224 LYS B CA 1
ATOM 4174 C C . LYS B 1 224 ? 3 -16.828 -9.43 1 95 224 LYS B C 1
ATOM 4176 O O . LYS B 1 224 ? 3.75 -17.016 -10.383 1 95 224 LYS B O 1
ATOM 4181 N N . ALA B 1 225 ? 3.305 -16.984 -8.117 1 95.44 225 ALA B N 1
ATOM 4182 C CA . ALA B 1 225 ? 4.605 -17.578 -7.832 1 95.44 225 ALA B CA 1
ATOM 4183 C C . ALA B 1 225 ? 4.75 -18.938 -8.516 1 95.44 225 ALA B C 1
ATOM 4185 O O . ALA B 1 225 ? 5.73 -19.188 -9.219 1 95.44 225 ALA B O 1
ATOM 4186 N N . PHE B 1 226 ? 3.77 -19.766 -8.375 1 96.75 226 PHE B N 1
ATOM 4187 C CA . PHE B 1 226 ? 3.76 -21.078 -9.016 1 96.75 226 PHE B CA 1
ATOM 4188 C C . PHE B 1 226 ? 3.926 -20.938 -10.523 1 96.75 226 PHE B C 1
ATOM 4190 O O . PHE B 1 226 ? 4.719 -21.656 -11.133 1 96.75 226 PHE B O 1
ATOM 4197 N N . TYR B 1 227 ? 3.193 -20.031 -11.109 1 96.5 227 TYR B N 1
ATOM 4198 C CA . TYR B 1 227 ? 3.232 -19.812 -12.555 1 96.5 227 TYR B CA 1
ATOM 4199 C C . TYR B 1 227 ? 4.648 -19.516 -13.023 1 96.5 227 TYR B C 1
ATOM 4201 O O . TYR B 1 227 ? 5.156 -20.156 -13.938 1 96.5 227 TYR B O 1
ATOM 4209 N N . TYR B 1 228 ? 5.281 -18.594 -12.406 1 97.31 228 TYR B N 1
ATOM 4210 C CA . TYR B 1 228 ? 6.582 -18.141 -12.883 1 97.31 228 TYR B CA 1
ATOM 4211 C C . TYR B 1 228 ? 7.668 -19.156 -12.555 1 97.31 228 TYR B C 1
ATOM 4213 O O . TYR B 1 228 ? 8.625 -19.312 -13.32 1 97.31 228 TYR B O 1
ATOM 4221 N N . TYR B 1 229 ? 7.516 -19.828 -11.422 1 97.56 229 TYR B N 1
ATOM 4222 C CA . TYR B 1 229 ? 8.445 -20.922 -11.148 1 97.56 229 TYR B CA 1
ATOM 4223 C C . TYR B 1 229 ? 8.328 -22.016 -12.203 1 97.56 229 TYR B C 1
ATOM 4225 O O . TYR B 1 229 ? 9.328 -22.594 -12.633 1 97.56 229 TYR B O 1
ATOM 4233 N N . LYS B 1 230 ? 7.133 -22.328 -12.57 1 97.56 230 LYS B N 1
ATOM 4234 C CA . LYS B 1 230 ? 6.906 -23.328 -13.602 1 97.56 230 LYS B CA 1
ATOM 4235 C C . LYS B 1 230 ? 7.543 -22.906 -14.922 1 97.56 230 LYS B C 1
ATOM 4237 O O . LYS B 1 230 ? 8.188 -23.719 -15.586 1 97.56 230 LYS B O 1
ATOM 4242 N N . GLN B 1 231 ? 7.328 -21.641 -15.297 1 96.12 231 GLN B N 1
ATOM 4243 C CA . GLN B 1 231 ? 7.945 -21.141 -16.516 1 96.12 231 GLN B CA 1
ATOM 4244 C C . GLN B 1 231 ? 9.469 -21.172 -16.422 1 96.12 231 GLN B C 1
ATOM 4246 O O . GLN B 1 231 ? 10.141 -21.516 -17.391 1 96.12 231 GLN B O 1
ATOM 4251 N N . ALA B 1 232 ? 9.977 -20.812 -15.297 1 97.12 232 ALA B N 1
ATOM 4252 C CA . ALA B 1 232 ? 11.422 -20.859 -15.086 1 97.12 232 ALA B CA 1
ATOM 4253 C C . ALA B 1 232 ? 11.961 -22.281 -15.219 1 97.12 232 ALA B C 1
ATOM 4255 O O . ALA B 1 232 ? 12.969 -22.516 -15.883 1 97.12 232 ALA B O 1
ATOM 4256 N N . ALA B 1 233 ? 11.273 -23.203 -14.609 1 96.88 233 ALA B N 1
ATOM 4257 C CA . ALA B 1 233 ? 11.672 -24.594 -14.672 1 96.88 233 ALA B CA 1
ATOM 4258 C C . ALA B 1 233 ? 11.648 -25.109 -16.109 1 96.88 233 ALA B C 1
ATOM 4260 O O . ALA B 1 233 ? 12.578 -25.797 -16.547 1 96.88 233 ALA B O 1
ATOM 4261 N N . LYS B 1 234 ? 10.617 -24.797 -16.828 1 95.31 234 LYS B N 1
ATOM 4262 C CA . LYS B 1 234 ? 10.477 -25.203 -18.219 1 95.31 234 LYS B CA 1
ATOM 4263 C C . LYS B 1 234 ? 11.625 -24.656 -19.062 1 95.31 234 LYS B C 1
ATOM 4265 O O . LYS B 1 234 ? 12.062 -25.312 -20.016 1 95.31 234 LYS B O 1
ATOM 4270 N N . SER B 1 235 ? 12.07 -23.484 -18.688 1 94.31 235 SER B N 1
ATOM 4271 C CA . SER B 1 235 ? 13.141 -22.844 -19.438 1 94.31 235 SER B CA 1
ATOM 4272 C C . SER B 1 235 ? 14.516 -23.312 -18.953 1 94.31 235 SER B C 1
ATOM 4274 O O . SER B 1 235 ? 15.539 -22.75 -19.359 1 94.31 235 SER B O 1
ATOM 4276 N N . GLY B 1 236 ? 14.562 -24.234 -17.922 1 93.69 236 GLY B N 1
ATOM 4277 C CA . GLY B 1 236 ? 15.805 -24.891 -17.562 1 93.69 236 GLY B CA 1
ATOM 4278 C C . GLY B 1 236 ? 16.438 -24.344 -16.312 1 93.69 236 GLY B C 1
ATOM 4279 O O . GLY B 1 236 ? 17.531 -24.766 -15.914 1 93.69 236 GLY B O 1
ATOM 4280 N N . CYS B 1 237 ? 15.789 -23.422 -15.688 1 96.12 237 CYS B N 1
ATOM 4281 C CA . CYS B 1 237 ? 16.344 -22.828 -14.477 1 96.12 237 CYS B CA 1
ATOM 4282 C C . CYS B 1 237 ? 16.312 -23.812 -13.312 1 96.12 237 CYS B C 1
ATOM 4284 O O . CYS B 1 237 ? 15.234 -24.234 -12.891 1 96.12 237 CYS B O 1
ATOM 4286 N N . ILE B 1 238 ? 17.438 -24.094 -12.75 1 96.44 238 ILE B N 1
ATOM 4287 C CA . ILE B 1 238 ? 17.531 -25.109 -11.703 1 96.44 238 ILE B CA 1
ATOM 4288 C C . ILE B 1 238 ? 16.812 -24.641 -10.445 1 96.44 238 ILE B C 1
ATOM 4290 O O . ILE B 1 238 ? 16.219 -25.438 -9.727 1 96.44 238 ILE B O 1
ATOM 4294 N N . TYR B 1 239 ? 16.922 -23.359 -10.172 1 96.69 239 TYR B N 1
ATOM 4295 C CA . TYR B 1 239 ? 16.219 -22.828 -9.008 1 96.69 239 TYR B CA 1
ATOM 4296 C C . TYR B 1 239 ? 14.711 -22.891 -9.188 1 96.69 239 TYR B C 1
ATOM 4298 O O . TYR B 1 239 ? 13.977 -23.141 -8.234 1 96.69 239 TYR B O 1
ATOM 4306 N N . GLY B 1 240 ? 14.258 -22.609 -10.414 1 97.5 240 GLY B N 1
ATOM 4307 C CA . GLY B 1 240 ? 12.844 -22.781 -10.727 1 97.5 240 GLY B CA 1
ATOM 4308 C C . GLY B 1 240 ? 12.352 -24.203 -10.508 1 97.5 240 GLY B C 1
ATOM 4309 O O . GLY B 1 240 ? 11.258 -24.406 -9.969 1 97.5 240 GLY B O 1
ATOM 4310 N N . LYS B 1 241 ? 13.156 -25.156 -10.891 1 97.81 241 LYS B N 1
ATOM 4311 C CA . LYS B 1 241 ? 12.812 -26.562 -10.695 1 97.81 241 LYS B CA 1
ATOM 4312 C C . LYS B 1 241 ? 12.719 -26.891 -9.211 1 97.81 241 LYS B C 1
ATOM 4314 O O . LYS B 1 241 ? 11.797 -27.594 -8.781 1 97.81 241 LYS B O 1
ATOM 4319 N N . TYR B 1 242 ? 13.68 -26.422 -8.469 1 97.62 242 TYR B N 1
ATOM 4320 C CA . TYR B 1 242 ? 13.688 -26.641 -7.027 1 97.62 242 TYR B CA 1
ATOM 4321 C C . TYR B 1 242 ? 12.406 -26.125 -6.383 1 97.62 242 TYR B C 1
ATOM 4323 O O . TYR B 1 242 ? 11.766 -26.844 -5.609 1 97.62 242 TYR B O 1
ATOM 4331 N N . LYS B 1 243 ? 12.055 -24.875 -6.672 1 97.88 243 LYS B N 1
ATOM 4332 C CA . LYS B 1 243 ? 10.867 -24.266 -6.082 1 97.88 243 LYS B CA 1
ATOM 4333 C C . LYS B 1 243 ? 9.602 -24.969 -6.543 1 97.88 243 LYS B C 1
ATOM 4335 O O . LYS B 1 243 ? 8.68 -25.203 -5.75 1 97.88 243 LYS B O 1
ATOM 4340 N N . LEU B 1 244 ? 9.516 -25.312 -7.828 1 97.75 244 LEU B N 1
ATOM 4341 C CA . LEU B 1 244 ? 8.359 -26 -8.375 1 97.75 244 LEU B CA 1
ATOM 4342 C C . LEU B 1 244 ? 8.164 -27.359 -7.695 1 97.75 244 LEU B C 1
ATOM 4344 O O . LEU B 1 244 ? 7.031 -27.766 -7.449 1 97.75 244 LEU B O 1
ATOM 4348 N N . ALA B 1 245 ? 9.273 -28.016 -7.398 1 97.62 245 ALA B N 1
ATOM 4349 C CA . ALA B 1 245 ? 9.219 -29.312 -6.727 1 97.62 245 ALA B CA 1
ATOM 4350 C C . ALA B 1 245 ? 8.508 -29.203 -5.383 1 97.62 245 ALA B C 1
ATOM 4352 O O . ALA B 1 245 ? 7.754 -30.094 -4.996 1 97.62 245 ALA B O 1
ATOM 4353 N N . HIS B 1 246 ? 8.781 -28.156 -4.711 1 95.62 246 HIS B N 1
ATOM 4354 C CA . HIS B 1 246 ? 8.148 -27.922 -3.416 1 95.62 246 HIS B CA 1
ATOM 4355 C C . HIS B 1 246 ? 6.629 -27.891 -3.539 1 95.62 246 HIS B C 1
ATOM 4357 O O . HIS B 1 246 ? 5.922 -28.438 -2.693 1 95.62 246 HIS B O 1
ATOM 4363 N N . TYR B 1 247 ? 6.117 -27.297 -4.559 1 95.94 247 TYR B N 1
ATOM 4364 C CA . TYR B 1 247 ? 4.68 -27.219 -4.781 1 95.94 247 TYR B CA 1
ATOM 4365 C C . TYR B 1 247 ? 4.086 -28.594 -5.02 1 95.94 247 TYR B C 1
ATOM 4367 O O . TYR B 1 247 ? 3.023 -28.922 -4.488 1 95.94 247 TYR B O 1
ATOM 4375 N N . PHE B 1 248 ? 4.742 -29.422 -5.742 1 96.12 248 PHE B N 1
ATOM 4376 C CA . PHE B 1 248 ? 4.262 -30.781 -6.023 1 96.12 248 PHE B CA 1
ATOM 4377 C C . PHE B 1 248 ? 4.41 -31.672 -4.797 1 96.12 248 PHE B C 1
ATOM 4379 O O . PHE B 1 248 ? 3.57 -32.531 -4.555 1 96.12 248 PHE B O 1
ATOM 4386 N N . LEU B 1 249 ? 5.496 -31.469 -4.07 1 94.81 249 LEU B N 1
ATOM 4387 C CA . LEU B 1 249 ? 5.746 -32.281 -2.891 1 94.81 249 LEU B CA 1
ATOM 4388 C C . LEU B 1 249 ? 4.656 -32.094 -1.844 1 94.81 249 LEU B C 1
ATOM 4390 O O . LEU B 1 249 ? 4.191 -33.031 -1.222 1 94.81 249 LEU B O 1
ATOM 4394 N N . HIS B 1 250 ? 4.215 -30.844 -1.669 1 92.38 250 HIS B N 1
ATOM 4395 C CA . HIS B 1 250 ? 3.311 -30.516 -0.576 1 92.38 250 HIS B CA 1
ATOM 4396 C C . HIS B 1 250 ? 1.896 -30.266 -1.089 1 92.38 250 HIS B C 1
ATOM 4398 O O . HIS B 1 250 ? 0.979 -30.016 -0.301 1 92.38 250 HIS B O 1
ATOM 4404 N N . GLY B 1 251 ? 1.752 -30.359 -2.357 1 93.25 251 GLY B N 1
ATOM 4405 C CA . GLY B 1 251 ? 0.43 -30.188 -2.936 1 93.25 251 GLY B CA 1
ATOM 4406 C C . GLY B 1 251 ? -0.113 -28.781 -2.762 1 93.25 251 GLY B C 1
ATOM 4407 O O . GLY B 1 251 ? -1.244 -28.594 -2.307 1 93.25 251 GLY B O 1
ATOM 4408 N N . ILE B 1 252 ? 0.696 -27.797 -3.072 1 90.25 252 ILE B N 1
ATOM 4409 C CA . ILE B 1 252 ? 0.293 -26.406 -3.014 1 90.25 252 ILE B CA 1
ATOM 4410 C C . ILE B 1 252 ? -0.173 -25.938 -4.395 1 90.25 252 ILE B C 1
ATOM 4412 O O . ILE B 1 252 ? 0.583 -26 -5.367 1 90.25 252 ILE B O 1
ATOM 4416 N N . ILE B 1 253 ? -1.399 -25.469 -4.586 1 91.81 253 ILE B N 1
ATOM 4417 C CA . ILE B 1 253 ? -2.014 -25.047 -5.84 1 91.81 253 ILE B CA 1
ATOM 4418 C C . ILE B 1 253 ? -2.373 -26.266 -6.68 1 91.81 253 ILE B C 1
ATOM 4420 O O . ILE B 1 253 ? -3.453 -26.328 -7.273 1 91.81 253 ILE B O 1
ATOM 4424 N N . VAL B 1 254 ? -1.504 -27.25 -6.648 1 93.5 254 VAL B N 1
ATOM 4425 C CA . VAL B 1 254 ? -1.688 -28.5 -7.387 1 93.5 254 VAL B CA 1
ATOM 4426 C C . VAL B 1 254 ? -1.81 -29.672 -6.41 1 93.5 254 VAL B C 1
ATOM 4428 O O . VAL B 1 254 ? -1.627 -29.5 -5.203 1 93.5 254 VAL B O 1
ATOM 4431 N N . ASP B 1 255 ? -2.189 -30.812 -6.953 1 92 255 ASP B N 1
ATOM 4432 C CA . ASP B 1 255 ? -2.217 -32 -6.117 1 92 255 ASP B CA 1
ATOM 4433 C C . ASP B 1 255 ? -0.804 -32.5 -5.809 1 92 255 ASP B C 1
ATOM 4435 O O . ASP B 1 255 ? 0.116 -32.281 -6.605 1 92 255 ASP B O 1
ATOM 4439 N N . CYS B 1 256 ? -0.718 -33.062 -4.691 1 94.06 256 CYS B N 1
ATOM 4440 C CA . CYS B 1 256 ? 0.556 -33.688 -4.316 1 94.06 256 CYS B CA 1
ATOM 4441 C C . CYS B 1 256 ? 0.98 -34.719 -5.332 1 94.06 256 CYS B C 1
ATOM 4443 O O . CYS B 1 256 ? 0.174 -35.562 -5.73 1 94.06 256 CYS B O 1
ATOM 4445 N N . ASP B 1 257 ? 2.141 -34.625 -5.816 1 96.25 257 ASP B N 1
ATOM 4446 C CA . ASP B 1 257 ? 2.777 -35.562 -6.738 1 96.25 257 ASP B CA 1
ATOM 4447 C C . ASP B 1 257 ? 4.242 -35.781 -6.375 1 96.25 257 ASP B C 1
ATOM 4449 O O . ASP B 1 257 ? 5.133 -35.156 -6.938 1 96.25 257 ASP B O 1
ATOM 4453 N N . GLU B 1 258 ? 4.438 -36.719 -5.535 1 94.31 258 GLU B N 1
ATOM 4454 C CA . GLU B 1 258 ? 5.762 -36.969 -4.969 1 94.31 258 GLU B CA 1
ATOM 4455 C C . GLU B 1 258 ? 6.758 -37.375 -6.047 1 94.31 258 GLU B C 1
ATOM 4457 O O . GLU B 1 258 ? 7.934 -37 -5.996 1 94.31 258 GLU B O 1
ATOM 4462 N N . LYS B 1 259 ? 6.324 -38.156 -6.945 1 95.5 259 LYS B N 1
ATOM 4463 C CA . LYS B 1 259 ? 7.207 -38.594 -8.016 1 95.5 259 LYS B CA 1
ATOM 4464 C C . LYS B 1 259 ? 7.703 -37.406 -8.852 1 95.5 259 LYS B C 1
ATOM 4466 O O . LYS B 1 259 ? 8.898 -37.312 -9.148 1 95.5 259 LYS B O 1
ATOM 4471 N N . LYS B 1 260 ? 6.773 -36.594 -9.219 1 97 260 LYS B N 1
ATOM 4472 C CA . LYS B 1 260 ? 7.152 -35.438 -9.984 1 97 260 LYS B CA 1
ATOM 4473 C C . LYS B 1 260 ? 8.094 -34.531 -9.188 1 97 260 LYS B C 1
ATOM 4475 O O . LYS B 1 260 ? 9.062 -34 -9.727 1 97 260 LYS B O 1
ATOM 4480 N N . ALA B 1 261 ? 7.793 -34.344 -7.926 1 96.94 261 ALA B N 1
ATOM 4481 C CA . ALA B 1 261 ? 8.641 -33.531 -7.047 1 96.94 261 ALA B CA 1
ATOM 4482 C C . ALA B 1 261 ? 10.055 -34.094 -6.984 1 96.94 261 ALA B C 1
ATOM 4484 O O . ALA B 1 261 ? 11.031 -33.344 -7.125 1 96.94 261 ALA B O 1
ATOM 4485 N N . HIS B 1 262 ? 10.102 -35.375 -6.867 1 95.25 262 HIS B N 1
ATOM 4486 C CA . HIS B 1 262 ? 11.398 -36.031 -6.773 1 95.25 262 HIS B CA 1
ATOM 4487 C C . HIS B 1 262 ? 12.211 -35.844 -8.055 1 95.25 262 HIS B C 1
ATOM 4489 O O . HIS B 1 262 ? 13.406 -35.562 -8 1 95.25 262 HIS B O 1
ATOM 4495 N N . ASN B 1 263 ? 11.586 -36.031 -9.148 1 96.88 263 ASN B N 1
ATOM 4496 C CA . ASN B 1 263 ? 12.266 -35.844 -10.43 1 96.88 263 ASN B CA 1
ATOM 4497 C C . ASN B 1 263 ? 12.781 -34.438 -10.594 1 96.88 263 ASN B C 1
ATOM 4499 O O . ASN B 1 263 ? 13.891 -34.219 -11.094 1 96.88 263 ASN B O 1
ATOM 4503 N N . LEU B 1 264 ? 12.008 -33.5 -10.203 1 97.62 264 LEU B N 1
ATOM 4504 C CA . LEU B 1 264 ? 12.406 -32.094 -10.297 1 97.62 264 LEU B CA 1
ATOM 4505 C C . LEU B 1 264 ? 13.57 -31.797 -9.367 1 97.62 264 LEU B C 1
ATOM 4507 O O . LEU B 1 264 ? 14.516 -31.109 -9.75 1 97.62 264 LEU B O 1
ATOM 4511 N N . TYR B 1 265 ? 13.477 -32.281 -8.094 1 96.69 265 TYR B N 1
ATOM 4512 C CA . TYR B 1 265 ? 14.594 -32.125 -7.168 1 96.69 265 TYR B CA 1
ATOM 4513 C C . TYR B 1 265 ? 15.867 -32.75 -7.723 1 96.69 265 TYR B C 1
ATOM 4515 O O . TYR B 1 265 ? 16.953 -32.156 -7.582 1 96.69 265 TYR B O 1
ATOM 4523 N N . LYS B 1 266 ? 15.703 -33.875 -8.312 1 96.5 266 LYS B N 1
ATOM 4524 C CA . LYS B 1 266 ? 16.859 -34.562 -8.898 1 96.5 266 LYS B CA 1
ATOM 4525 C C . LYS B 1 266 ? 17.5 -33.719 -10 1 96.5 266 LYS B C 1
ATOM 4527 O O . LYS B 1 266 ? 18.719 -33.562 -10.031 1 96.5 266 LYS B O 1
ATOM 4532 N N . GLU B 1 267 ? 16.656 -33.219 -10.891 1 97.25 267 GLU B N 1
ATOM 4533 C CA . GLU B 1 267 ? 17.156 -32.375 -11.969 1 97.25 267 GLU B CA 1
ATOM 4534 C C . GLU B 1 267 ? 17.844 -31.141 -11.414 1 97.25 267 GLU B C 1
ATOM 4536 O O . GLU B 1 267 ? 18.891 -30.719 -11.922 1 97.25 267 GLU B O 1
ATOM 4541 N N . ALA B 1 268 ? 17.25 -30.531 -10.461 1 97.19 268 ALA B N 1
ATOM 4542 C CA . ALA B 1 268 ? 17.812 -29.344 -9.836 1 97.19 268 ALA B CA 1
ATOM 4543 C C . ALA B 1 268 ? 19.156 -29.656 -9.18 1 97.19 268 ALA B C 1
ATOM 4545 O O . ALA B 1 268 ? 20.109 -28.891 -9.305 1 97.19 268 ALA B O 1
ATOM 4546 N N . ALA B 1 269 ? 19.234 -30.734 -8.5 1 95.62 269 ALA B N 1
ATOM 4547 C CA . ALA B 1 269 ? 20.453 -31.156 -7.84 1 95.62 269 ALA B CA 1
ATOM 4548 C C . ALA B 1 269 ? 21.562 -31.438 -8.859 1 95.62 269 ALA B C 1
ATOM 4550 O O . ALA B 1 269 ? 22.703 -31.031 -8.672 1 95.62 269 ALA B O 1
ATOM 4551 N N . GLU B 1 270 ? 21.188 -32.125 -9.836 1 95.88 270 GLU B N 1
ATOM 4552 C CA . GLU B 1 270 ? 22.141 -32.406 -10.898 1 95.88 270 GLU B CA 1
ATOM 4553 C C . GLU B 1 270 ? 22.672 -31.141 -11.539 1 95.88 270 GLU B C 1
ATOM 4555 O O . GLU B 1 270 ? 23.812 -31.109 -12.008 1 95.88 270 GLU B O 1
ATOM 4560 N N . GLY B 1 271 ? 21.828 -30.156 -11.555 1 95.31 271 GLY B N 1
ATOM 4561 C CA . GLY B 1 271 ? 22.234 -28.875 -12.117 1 95.31 271 GLY B CA 1
ATOM 4562 C C . GLY B 1 271 ? 23.031 -28.031 -11.141 1 95.31 271 GLY B C 1
ATOM 4563 O O . GLY B 1 271 ? 23.516 -26.953 -11.5 1 95.31 271 GLY B O 1
ATOM 4564 N N . GLY B 1 272 ? 23.172 -28.469 -9.781 1 93.94 272 GLY B N 1
ATOM 4565 C CA . GLY B 1 272 ? 24.062 -27.797 -8.852 1 93.94 272 GLY B CA 1
ATOM 4566 C C . GLY B 1 272 ? 23.328 -27.094 -7.727 1 93.94 272 GLY B C 1
ATOM 4567 O O . GLY B 1 272 ? 23.906 -26.281 -7.008 1 93.94 272 GLY B O 1
ATOM 4568 N N . ASN B 1 273 ? 22.047 -27.344 -7.609 1 94.56 273 ASN B N 1
ATOM 4569 C CA . ASN B 1 273 ? 21.297 -26.75 -6.504 1 94.56 273 ASN B CA 1
ATOM 4570 C C . ASN B 1 273 ? 21.516 -27.516 -5.203 1 94.56 273 ASN B C 1
ATOM 4572 O O . ASN B 1 273 ? 21.016 -28.641 -5.043 1 94.56 273 ASN B O 1
ATOM 4576 N N . ASN B 1 274 ? 22.109 -26.906 -4.25 1 93.31 274 ASN B N 1
ATOM 4577 C CA . ASN B 1 274 ? 22.5 -27.578 -3.012 1 93.31 274 ASN B CA 1
ATOM 4578 C C . ASN B 1 274 ? 21.281 -27.906 -2.15 1 93.31 274 ASN B C 1
ATOM 4580 O O . ASN B 1 274 ? 21.234 -28.938 -1.485 1 93.31 274 ASN B O 1
ATOM 4584 N N . ASP B 1 275 ? 20.391 -27 -2.162 1 93.25 275 ASP B N 1
ATOM 4585 C CA . ASP B 1 275 ? 19.188 -27.25 -1.373 1 93.25 275 ASP B CA 1
ATOM 4586 C C . ASP B 1 275 ? 18.453 -28.5 -1.863 1 93.25 275 ASP B C 1
ATOM 4588 O O . ASP B 1 275 ? 17.969 -29.297 -1.06 1 93.25 275 ASP B O 1
ATOM 4592 N N . ALA B 1 276 ? 18.359 -28.609 -3.172 1 93.75 276 ALA B N 1
ATOM 4593 C CA . ALA B 1 276 ? 17.719 -29.781 -3.754 1 93.75 276 ALA B CA 1
ATOM 4594 C C . ALA B 1 276 ? 18.438 -31.062 -3.359 1 93.75 276 ALA B C 1
ATOM 4596 O O . ALA B 1 276 ? 17.812 -32.094 -3.084 1 93.75 276 ALA B O 1
ATOM 4597 N N . HIS B 1 277 ? 19.75 -30.984 -3.262 1 92.44 277 HIS B N 1
ATOM 4598 C CA . HIS B 1 277 ? 20.547 -32.125 -2.838 1 92.44 277 HIS B CA 1
ATOM 4599 C C . HIS B 1 277 ? 20.203 -32.531 -1.413 1 92.44 277 HIS B C 1
ATOM 4601 O O . HIS B 1 277 ? 20.078 -33.75 -1.124 1 92.44 277 HIS B O 1
ATOM 4607 N N . GLU B 1 278 ? 20.125 -31.594 -0.607 1 92.81 278 GLU B N 1
ATOM 4608 C CA . GLU B 1 278 ? 19.828 -31.859 0.796 1 92.81 278 GLU B CA 1
ATOM 4609 C C . GLU B 1 278 ? 18.453 -32.5 0.954 1 92.81 278 GLU B C 1
ATOM 4611 O O . GLU B 1 278 ? 18.297 -33.438 1.736 1 92.81 278 GLU B O 1
ATOM 4616 N N . ILE B 1 279 ? 17.531 -31.969 0.252 1 91.12 279 ILE B N 1
ATOM 4617 C CA . ILE B 1 279 ? 16.172 -32.5 0.358 1 91.12 279 ILE B CA 1
ATOM 4618 C C . ILE B 1 279 ? 16.141 -33.938 -0.166 1 91.12 279 ILE B C 1
ATOM 4620 O O . ILE B 1 279 ? 15.547 -34.812 0.459 1 91.12 279 ILE B O 1
ATOM 4624 N N . LEU B 1 280 ? 16.781 -34.219 -1.257 1 89.81 280 LEU B N 1
ATOM 4625 C CA . LEU B 1 280 ? 16.828 -35.562 -1.827 1 89.81 280 LEU B CA 1
ATOM 4626 C C . LEU B 1 280 ? 17.484 -36.562 -0.867 1 89.81 280 LEU B C 1
ATOM 4628 O O . LEU B 1 280 ? 17.031 -37.688 -0.73 1 89.81 280 LEU B O 1
ATOM 4632 N N . SER B 1 281 ? 18.516 -36.062 -0.253 1 88.81 281 SER B N 1
ATOM 4633 C CA . SER B 1 281 ? 19.203 -36.906 0.713 1 88.81 281 SER B CA 1
ATOM 4634 C C . SER B 1 281 ? 18.297 -37.25 1.883 1 88.81 281 SER B C 1
ATOM 4636 O O . SER B 1 281 ? 18.297 -38.406 2.34 1 88.81 281 SER B O 1
ATOM 4638 N N . ALA B 1 282 ? 17.578 -36.281 2.309 1 87.5 282 ALA B N 1
ATOM 4639 C CA . ALA B 1 282 ? 16.656 -36.5 3.422 1 87.5 282 ALA B CA 1
ATOM 4640 C C . ALA B 1 282 ? 15.523 -37.438 3.021 1 87.5 282 ALA B C 1
ATOM 4642 O O . ALA B 1 282 ? 15.094 -38.281 3.814 1 87.5 282 ALA B O 1
ATOM 4643 N N . LEU B 1 283 ? 15.016 -37.281 1.782 1 84.5 283 LEU B N 1
ATOM 4644 C CA . LEU B 1 283 ? 13.93 -38.125 1.298 1 84.5 283 LEU B CA 1
ATOM 4645 C C . LEU B 1 283 ? 14.383 -39.562 1.129 1 84.5 283 LEU B C 1
ATOM 4647 O O . LEU B 1 283 ? 13.633 -40.5 1.424 1 84.5 283 LEU B O 1
ATOM 4651 N N . TYR B 1 284 ? 15.57 -39.719 0.733 1 82.31 284 TYR B N 1
ATOM 4652 C CA . TYR B 1 284 ? 16.125 -41.062 0.557 1 82.31 284 TYR B CA 1
ATOM 4653 C C . TYR B 1 284 ? 16.359 -41.75 1.902 1 82.31 284 TYR B C 1
ATOM 4655 O O . TYR B 1 284 ? 16.141 -42.969 2.043 1 82.31 284 TYR B O 1
ATOM 4663 N N . GLU B 1 285 ? 16.734 -40.969 2.818 1 79.38 285 GLU B N 1
ATOM 4664 C CA . GLU B 1 285 ? 16.938 -41.531 4.152 1 79.38 285 GLU B CA 1
ATOM 4665 C C . GLU B 1 285 ? 15.625 -41.969 4.781 1 79.38 285 GLU B C 1
ATOM 4667 O O . GLU B 1 285 ? 15.562 -43 5.457 1 79.38 285 GLU B O 1
ATOM 4672 N N . GLN B 1 286 ? 14.633 -41.219 4.555 1 74.94 286 GLN B N 1
ATOM 4673 C CA . GLN B 1 286 ? 13.312 -41.562 5.082 1 74.94 286 GLN B CA 1
ATOM 4674 C C . GLN B 1 286 ? 12.758 -42.812 4.402 1 74.94 286 GLN B C 1
ATOM 4676 O O . GLN B 1 286 ? 12.102 -43.625 5.043 1 74.94 286 GLN B O 1
ATOM 4681 N N . ASP B 1 287 ? 12.914 -42.938 3.094 1 68.75 287 ASP B N 1
ATOM 4682 C CA . ASP B 1 287 ? 12.469 -44.125 2.352 1 68.75 287 ASP B CA 1
ATOM 4683 C C . ASP B 1 287 ? 13.195 -45.375 2.828 1 68.75 287 ASP B C 1
ATOM 4685 O O . ASP B 1 287 ? 12.602 -46.438 2.881 1 68.75 287 ASP B O 1
ATOM 4689 N N . LYS B 1 288 ? 14.391 -45.25 3.17 1 67.31 288 LYS B N 1
ATOM 4690 C CA . LYS B 1 288 ? 15.141 -46.406 3.682 1 67.31 288 LYS B CA 1
ATOM 4691 C C . LYS B 1 288 ? 14.609 -46.844 5.039 1 67.31 288 LYS B C 1
ATOM 4693 O O . LYS B 1 288 ? 14.594 -48.031 5.348 1 67.31 288 LYS B O 1
ATOM 4698 N N . GLU B 1 289 ? 14.242 -45.906 5.707 1 62.78 289 GLU B N 1
ATOM 4699 C CA . GLU B 1 289 ? 13.75 -46.25 7.035 1 62.78 289 GLU B CA 1
ATOM 4700 C C . GLU B 1 289 ? 12.391 -46.938 6.957 1 62.78 289 GLU B C 1
ATOM 4702 O O . GLU B 1 289 ? 12.031 -47.719 7.84 1 62.78 289 GLU B O 1
ATOM 4707 N N . THR B 1 290 ? 11.68 -46.688 5.992 1 60.78 290 THR B N 1
ATOM 4708 C CA . THR B 1 290 ? 10.359 -47.281 5.875 1 60.78 290 THR B CA 1
ATOM 4709 C C . THR B 1 290 ? 10.438 -48.625 5.148 1 60.78 290 THR B C 1
ATOM 4711 O O . THR B 1 290 ? 9.516 -49.438 5.246 1 60.78 290 THR B O 1
ATOM 4714 N N . GLU B 1 291 ? 11.453 -48.875 4.371 1 49.88 291 GLU B N 1
ATOM 4715 C CA . GLU B 1 291 ? 11.625 -50.219 3.855 1 49.88 291 GLU B CA 1
ATOM 4716 C C . GLU B 1 291 ? 12.203 -51.156 4.922 1 49.88 291 GLU B C 1
ATOM 4718 O O . GLU B 1 291 ? 12.961 -50.719 5.789 1 49.88 291 GLU B O 1
#

Solvent-accessible surface area (backbone atoms only — not comparable to full-atom values): 26914 Å² total; per-residue (Å²): 132,64,41,47,51,55,44,50,55,26,52,60,41,31,72,70,63,33,30,64,30,20,37,49,47,11,48,23,20,59,50,32,48,55,45,69,61,34,46,48,61,12,38,52,27,20,48,54,7,24,75,65,62,29,40,69,29,17,33,50,46,12,49,30,20,49,71,31,54,48,44,73,61,35,61,69,57,13,50,53,26,20,52,52,6,38,77,63,66,32,37,65,22,21,37,52,51,13,50,33,20,55,68,33,59,100,42,73,61,32,41,49,60,14,39,52,26,20,50,50,8,31,73,73,60,31,52,65,28,26,45,54,42,14,52,24,23,46,68,32,49,48,48,70,64,34,53,68,60,12,54,50,30,36,52,50,31,49,49,54,53,47,47,56,48,67,67,27,41,56,30,73,80,34,78,53,50,65,40,61,46,57,50,51,48,30,34,52,47,46,47,49,27,54,60,39,32,68,70,67,34,25,65,28,24,27,51,50,12,49,21,18,53,52,38,48,57,42,58,26,31,67,67,57,12,51,50,27,13,47,53,3,28,75,61,64,24,40,66,10,21,36,56,42,15,51,29,23,54,70,30,53,92,43,69,61,32,57,68,61,13,49,54,28,22,49,53,8,27,74,69,67,36,62,68,28,42,53,50,52,52,53,52,52,52,53,52,54,67,72,96,131,66,40,49,50,54,45,49,54,28,52,59,41,31,74,71,64,34,30,66,30,21,37,50,47,13,49,23,20,57,52,31,51,56,44,68,61,34,46,49,59,12,39,52,26,20,46,54,6,24,75,63,63,29,42,68,29,17,31,50,46,13,50,31,20,50,71,30,54,49,44,74,60,35,62,68,57,14,52,51,26,21,51,53,7,37,77,63,66,32,39,65,21,22,35,53,49,12,50,34,20,55,69,32,58,100,43,73,63,33,40,48,61,14,39,52,25,19,50,49,9,31,70,74,62,32,51,67,28,26,45,54,43,14,50,23,22,46,69,32,48,49,46,70,64,34,52,68,61,13,53,50,30,34,52,51,31,50,50,54,53,47,48,60,45,68,70,27,42,75,49,83,80,50,77,66,52,61,51,63,44,57,51,51,49,30,33,53,47,47,48,49,28,54,60,39,32,68,69,67,35,24,65,28,24,27,51,49,10,49,22,18,53,40,29,47,56,41,57,20,32,67,67,56,13,50,51,26,13,47,52,3,28,75,62,64,24,41,68,11,21,37,56,41,17,52,29,23,53,70,30,53,93,43,70,63,32,58,67,61,15,49,52,28,22,50,54,9,27,75,69,67,36,63,67,28,42,53,51,52,52,53,52,50,53,52,53,54,67,72,96

InterPro domains:
  IPR006597 Sel1-like repeat [PF08238] (2-16)
  IPR006597 Sel1-like repeat [PF08238] (21-54)
  IPR006597 Sel1-like repeat [PF08238] (56-89)
  IPR006597 Sel1-like repeat [PF08238] (92-125)
  IPR006597 Sel1-like repeat [PF08238] (129-157)
  IPR006597 Sel1-like repeat [PF08238] (192-200)
  IPR006597 Sel1-like repeat [PF08238] (202-236)
  IPR006597 Sel1-like repeat [PF08238] (241-273)
  IPR006597 Sel1-like repeat [SM00671] (19-54)
  IPR006597 Sel1-like repeat [SM00671] (55-90)
  IPR006597 Sel1-like repeat [SM00671] (91-126)
  IPR006597 Sel1-like repeat [SM00671] (127-162)
  IPR006597 Sel1-like repeat [SM00671] (202-237)
  IPR006597 Sel1-like repeat [SM00671] (238-273)
  IPR011990 Tetratricopeptide-like helical domain superfamily [G3DSA:1.25.40.10] (1-92)
  IPR011990 Tetratricopeptide-like helical domain superfamily [G3DSA:1.25.40.10] (93-167)
  IPR011990 Tetratricopeptide-like helical domain superfamily [G3DSA:1.25.40.10] (177-291)
  IPR052945 Mitotic Progression Regulator [PTHR43628] (2-91)

Nearest PDB structures (foldseek):
  8sxq-assembly2_B  TM=5.497E-01  e=8.916E-15  Legionella pneumophila
  6deh-assembly2_B  TM=4.997E-01  e=3.740E-13  Legionella pneumophila subsp. pneumophila str. Philadelphia 1
  8d9x-assembly1_G  TM=7.414E-01  e=1.177E-05  Homo sapiens
  6ok0-assembly3_C  TM=9.475E-01  e=2.826E-04  Oxalobacter formigenes OXCC13
  7ula-assembly1_B  TM=3.876E-01  e=1.762E-04  Pseudomonas putida

Radius of gyration: 25.97 Å; Cα contacts (8 Å, |Δi|>4): 1064; chains: 2; bounding box: 54×87×64 Å

Organism: Rhizophagus irregularis (strain DAOM 181602 / DAOM 197198 / MUCL 43194) (NCBI:txid747089)

Sequence (582 aa):
MDLEKAIYWYNKAAKNEDKVALYFLGNCYKFGIGTNKNEIKAFGYYKKSAENGYVYAQNILGLLYVKGEGIKKNMKLAIYWFQKAVGNGDKYAYDNLGTFYELGIVVNKDKIKAFKYYEKSAEIGYVNAKFHLGYCYVNGIGTKNDKKKGFELYDEAVLKESNDISSDTINPNGSFHKNEEEIMRELFDIKHWYQQSAENKSSALYKLGESYELGKGVNISEIKAFYYYKQAAKSGCIYGKYKLAHYFLHGIIVDCDEKKAHNLYKEAAEGGNNDAHEILSALYEQDKETEMDLEKAIYWYNKAAKNEDKVALYFLGNCYKFGIGTNKNEIKAFGYYKKSAENGYVYAQNILGLLYVKGEGIKKNMKLAIYWFQKAVGNGDKYAYDNLGTFYELGIVVNKDKIKAFKYYEKSAEIGYVNAKFHLGYCYVNGIGTKNDKKKGFELYDEAVLKESNDISSDTINPNGSFHKNEEEIMRELFDIKHWYQQSAENKSSALYKLGESYELGKGVNISEIKAFYYYKQAAKSGCIYGKYKLAHYFLHGIIVDCDEKKAHNLYKEAAEGGNNDAHEILSALYEQDKETE

pLDDT: mean 88.54, std 13.1, range [33.72, 98.56]

Secondary structure (DSSP, 8-state):
--HHHHHHHHHHHHTTT-HHHHHHHHHHHHHTSSS---HHHHHHHHHHHHHTT-HHHHHHHHHHHHHTSSS---HHHHHHHHHHHHHTT-HHHHHHHHHHHHHTSSS---HHHHHHHHHHHHHTT-HHHHHHHHHHHHHTSSS---HHHHHHHHHHHHHHHHHHHHHSB--TT-SSS--HHHHHHHHHHHHHHHHHHTTT-HHHHHHHHHHHHHTSSS---HHHHHHHHHHHHHTT-HHHHHHHHHHHHHTSSS---HHHHHHHHHHHHHTT-HHHHHHHHHHHHHHHHH-/--HHHHHHHHHHHHTTT-HHHHHHHHHHHHHTSSS---HHHHHHHHHHHHHTT-HHHHHHHHHHHHHTSSS---HHHHHHHHHHHHHTT-HHHHHHHHHHHHHTSSS---HHHHHHHHHHHHHTT-HHHHHHHHHHHHHTSSS---HHHHHHHHHHHHHHHHHHHHHH---SS-SSS--HHHHHHHHHHHHHHHHHHTTT-HHHHHHHHHHHHHTSSS-B-HHHHHHHHHHHHHTT-HHHHHHHHHHHHHTSSS---HHHHHHHHHHHHHTT-HHHHHHHHHHHHHHHHH-